Protein 9JFP (pdb70)

Secondary structure (DSSP, 8-state):
---EEEEE-SEEEEEEEEE--HHHHHHHHHHHHHHHHHHHHHHHHGGGT-TTTS-PPPTT------THHHHSHHHHHHHHHH-SGGGGS-THHHHSTTSIIIIIIHHIIIIIS-S--TTSS-SSSS---SSSS---EEEEEE-GGGEEE-SS-TTEEEE--TT--S-EEEE---TT--BSSSS-B-HHHHHHTT-S-SSEEEEEE--SSS--EEEEEEE----STTS-SS-BEEEEE--SS---B-EE--SSEEEEETTS-EEE---HHHHTHHHHHHHHHHHTTSSSSSSSSSHHHHHHHHHHHHHHHHHHHTTTTT-S--S-----------HHHHHHHHHHHHHHHHHHHHHHHHHHHHHHHHHHH-SSB--S-S-GGGS-SS-TTHHHHTTS-HHHHHHHHHHHHTTTT--B--HHHHHHHHHHHH-

Nearest PDB structures (foldseek):
  8bf8-assembly1_A  TM=7.291E-01  e=3.060E-10  Deinococcus radiodurans R1 = ATCC 13939 = DSM 20539
  8pm4-assembly1_A  TM=3.880E-01  e=1.795E-04  Gordonia otitidis NBRC 100426

Foldseek 3Di:
DQDWDKFWDFKFWQKWFWDDDPVQVVLLVLQLVLLQVLQQVLVVVQLVPDCLQWPDADPVRFIHGDCQSFLDVVVVVVVCVVPVSNVSHDSQQGNPCCHRCNNPVVCQCCPQVVPGGSPPDDDVSRDGADPVHGRFKTKHKDFLVQWAADPVDPFKIFHDDPPDPDRIIIGRPPQQKAWDPRRPHTSVRCVVVVQADRIWMKMWGQDPAGTIIIITMGHFDDCPPHDTNHIMIGIATFDPDADAWFWDQDAQFRIATQVGDTHGDPLVCVVCVVVLVVLLVVLCCFCAPVPVVNVVVLVVVVVVLVVLVVCCPPVVVPDDCRDDRDDDDSDDGDPVSVVSSNVSSVVVVVVVVVLLVVLLVVLSVNLRNHQEYQDDDLDVVVVCPVVPNVVVCVSVVCNSSSVSNVVSNPSVDRHYDNVVSVVSSVVVVVD

Radius of gyration: 26.55 Å; Cα contacts (8 Å, |Δi|>4): 660; chains: 1; bounding box: 68×76×54 Å

Sequence (431 aa):
SLNAKKIRLENYAMKMRLYPSPTQAEQMDKMFLALRLAYNMTFHEVFQQNPAVCGDPDEDGNVWPSYKKMANKTWRKALIDQNPAIAEAPAAAITTNNGLFLSNGQKAWKTGMHNLPANKADRKDFRFYSLSKPRRSFAVQIPPDCIIPSDTNQKVARIKLPKIDGAIKARGFNRKIWFGPDGKHTYEEALAAHELSNNLTVRVSKDTCGDYFICITFSQGKVKGDKPTWEFYQEVRVSPIPEPIGLDVGIKDIAILNTGTKYENKQFKRDRAATLKKMSRQLSRRWGPANSAFRDYNKNIRAENRALEKAQQDPGSSGVGPEAPVLKSVAQPSRRYLTIQKNRAKLERKIARRRDTYYHQVTAEVAGKSSLLAVETLRVKNMLQNHRLAFALSDAAMSDFISKLKYKARRIQVPLVINAAKNILAIAQNM

Structure (mmCIF, N/CA/C/O backbone):
data_9JFP
#
_entry.id   9JFP
#
_cell.length_a   1.00
_cell.length_b   1.00
_cell.length_c   1.00
_cell.angle_alpha   90.00
_cell.angle_beta   90.00
_cell.angle_gamma   90.00
#
_symmetry.space_group_name_H-M   'P 1'
#
loop_
_entity.id
_entity.type
_entity.pdbx_description
1 polymer 'DNA (37-MER)'
2 polymer 'DNA (37-MER)'
3 polymer 'RNA (195-MER)'
4 polymer LaTranC
#
loop_
_atom_site.group_PDB
_atom_site.id
_atom_site.type_symbol
_atom_site.label_atom_id
_atom_site.label_alt_id
_atom_site.label_comp_id
_atom_site.label_asym_id
_atom_site.label_entity_id
_atom_site.label_seq_id
_atom_site.pdbx_PDB_ins_code
_atom_site.Cartn_x
_atom_site.Cartn_y
_atom_site.Cartn_z
_atom_site.occupancy
_atom_site.B_iso_or_equiv
_atom_site.auth_seq_id
_atom_site.auth_comp_id
_atom_site.auth_asym_id
_atom_site.auth_atom_id
_atom_site.pdbx_PDB_model_num
ATOM 3490 N N . SER D 4 1 ? 153.629 94.771 123.850 1.00 75.22 6 SER A N 1
ATOM 3491 C CA . SER D 4 1 ? 152.933 95.110 122.615 1.00 75.26 6 SER A CA 1
ATOM 3492 C C . SER D 4 1 ? 151.905 96.211 122.850 1.00 75.21 6 SER A C 1
ATOM 3493 O O . SER D 4 1 ? 150.715 95.935 123.007 1.00 75.18 6 SER A O 1
ATOM 3496 N N . LEU D 4 2 ? 152.381 97.459 122.869 1.00 75.36 7 LEU A N 1
ATOM 3497 C CA . LEU D 4 2 ? 151.532 98.632 123.090 1.00 75.36 7 LEU A CA 1
ATOM 3498 C C . LEU D 4 2 ? 150.759 98.514 124.404 1.00 75.12 7 LEU A C 1
ATOM 3499 O O . LEU D 4 2 ? 149.580 98.864 124.489 1.00 75.12 7 LEU A O 1
ATOM 3504 N N . ASN D 4 3 ? 151.429 98.011 125.435 1.00 72.65 8 ASN A N 1
ATOM 3505 C CA . ASN D 4 3 ? 150.805 97.850 126.739 1.00 72.03 8 ASN A CA 1
ATOM 3506 C C . ASN D 4 3 ? 150.711 99.188 127.463 1.00 72.09 8 ASN A C 1
ATOM 3507 O O . ASN D 4 3 ? 151.578 100.056 127.328 1.00 72.14 8 ASN A O 1
ATOM 3512 N N . ALA D 4 4 ? 149.641 99.346 128.237 1.00 70.50 9 ALA A N 1
ATOM 3513 C CA . ALA D 4 4 ? 149.450 100.551 129.030 1.00 70.43 9 ALA A CA 1
ATOM 3514 C C . ALA D 4 4 ? 150.426 100.575 130.198 1.00 70.90 9 ALA A C 1
ATOM 3515 O O . ALA D 4 4 ? 150.697 99.545 130.821 1.00 70.44 9 ALA A O 1
ATOM 3517 N N . LYS D 4 5 ? 150.953 101.761 130.494 1.00 75.67 10 LYS A N 1
ATOM 3518 C CA . LYS D 4 5 ? 151.938 101.945 131.552 1.00 74.96 10 LYS A CA 1
ATOM 3519 C C . LYS D 4 5 ? 151.390 102.923 132.579 1.00 74.89 10 LYS A C 1
ATOM 3520 O O . LYS D 4 5 ? 151.031 104.054 132.233 1.00 76.65 10 LYS A O 1
ATOM 3526 N N . LYS D 4 6 ? 151.338 102.493 133.837 1.00 68.98 11 LYS A N 1
ATOM 3527 C CA . LYS D 4 6 ? 150.921 103.365 134.927 1.00 66.19 11 LYS A CA 1
ATOM 3528 C C . LYS D 4 6 ? 152.123 104.161 135.419 1.00 67.85 11 LYS A C 1
ATOM 3529 O O . LYS D 4 6 ? 153.152 103.582 135.783 1.00 71.73 11 LYS A O 1
ATOM 3535 N N . ILE D 4 7 ? 151.994 105.486 135.432 1.00 65.11 12 ILE A N 1
ATOM 3536 C CA . ILE D 4 7 ? 153.075 106.377 135.831 1.00 62.47 12 ILE A CA 1
ATOM 3537 C C . ILE D 4 7 ? 152.558 107.338 136.889 1.00 61.46 12 ILE A C 1
ATOM 3538 O O . ILE D 4 7 ? 151.357 107.609 136.976 1.00 64.00 12 ILE A O 1
ATOM 3543 N N . ARG D 4 8 ? 153.476 107.849 137.704 1.00 53.74 13 ARG A N 1
ATOM 3544 C CA . ARG D 4 8 ? 153.115 108.789 138.754 1.00 58.27 13 ARG A CA 1
ATOM 3545 C C . ARG D 4 8 ? 152.895 110.177 138.172 1.00 60.13 13 ARG A C 1
ATOM 3546 O O . ARG D 4 8 ? 153.578 110.588 137.229 1.00 65.05 13 ARG A O 1
ATOM 3554 N N . LEU D 4 9 ? 151.933 110.899 138.738 1.00 48.70 14 LEU A N 1
ATOM 3555 C CA . LEU D 4 9 ? 151.593 112.244 138.299 1.00 50.89 14 LEU A CA 1
ATOM 3556 C C . LEU D 4 9 ? 151.710 113.225 139.456 1.00 53.21 14 LEU A C 1
ATOM 3557 O O . LEU D 4 9 ? 151.405 112.889 140.605 1.00 52.77 14 LEU A O 1
ATOM 3562 N N . GLU D 4 10 ? 152.161 114.440 139.140 1.00 51.33 15 GLU A N 1
ATOM 3563 C CA . GLU D 4 10 ? 152.265 115.485 140.150 1.00 49.21 15 GLU A CA 1
ATOM 3564 C C . GLU D 4 10 ? 150.960 116.259 140.287 1.00 45.82 15 GLU A C 1
ATOM 3565 O O . GLU D 4 10 ? 150.589 116.659 141.395 1.00 51.43 15 GLU A O 1
ATOM 3571 N N . ASN D 4 11 ? 150.255 116.478 139.181 1.00 37.42 16 ASN A N 1
ATOM 3572 C CA . ASN D 4 11 ? 149.004 117.219 139.194 1.00 35.13 16 ASN A CA 1
ATOM 3573 C C . ASN D 4 11 ? 148.072 116.656 138.132 1.00 51.52 16 ASN A C 1
ATOM 3574 O O . ASN D 4 11 ? 148.510 116.063 137.143 1.00 57.88 16 ASN A O 1
ATOM 3579 N N . TYR D 4 12 ? 146.774 116.850 138.349 1.00 47.34 17 TYR A N 1
ATOM 3580 C CA . TYR D 4 12 ? 145.759 116.376 137.420 1.00 38.22 17 TYR A CA 1
ATOM 3581 C C . TYR D 4 12 ? 144.497 117.197 137.621 1.00 33.06 17 TYR A C 1
ATOM 3582 O O . TYR D 4 12 ? 144.288 117.785 138.684 1.00 54.63 17 TYR A O 1
ATOM 3591 N N . ALA D 4 13 ? 143.662 117.235 136.587 1.00 16.72 18 ALA A N 1
ATOM 3592 C CA . ALA D 4 13 ? 142.392 117.951 136.639 1.00 35.56 18 ALA A CA 1
ATOM 3593 C C . ALA D 4 13 ? 141.384 117.206 135.778 1.00 45.05 18 ALA A C 1
ATOM 3594 O O . ALA D 4 13 ? 141.397 117.337 134.550 1.00 50.60 18 ALA A O 1
ATOM 3596 N N . MET D 4 14 ? 140.515 116.426 136.417 1.00 46.61 19 MET A N 1
ATOM 3597 C CA . MET D 4 14 ? 139.451 115.738 135.699 1.00 45.35 19 MET A CA 1
ATOM 3598 C C . MET D 4 14 ? 138.460 116.753 135.149 1.00 47.88 19 MET A C 1
ATOM 3599 O O . MET D 4 14 ? 137.804 117.468 135.912 1.00 63.10 19 MET A O 1
ATOM 3604 N N . LYS D 4 15 ? 138.344 116.809 133.828 1.00 38.28 20 LYS A N 1
ATOM 3605 C CA . LYS D 4 15 ? 137.412 117.707 133.153 1.00 40.10 20 LYS A CA 1
ATOM 3606 C C . LYS D 4 15 ? 136.155 116.914 132.814 1.00 49.95 20 LYS A C 1
ATOM 3607 O O . LYS D 4 15 ? 136.123 116.172 131.830 1.00 63.97 20 LYS A O 1
ATOM 3613 N N . MET D 4 16 ? 135.121 117.071 133.631 1.00 30.93 21 MET A N 1
ATOM 3614 C CA . MET D 4 16 ? 133.831 116.444 133.393 1.00 34.05 21 MET A CA 1
ATOM 3615 C C . MET D 4 16 ? 132.806 117.502 133.018 1.00 38.52 21 MET A C 1
ATOM 3616 O O . MET D 4 16 ? 133.055 118.704 133.113 1.00 49.05 21 MET A O 1
ATOM 3621 N N . ARG D 4 17 ? 131.637 117.038 132.593 1.00 33.32 22 ARG A N 1
ATOM 3622 C CA . ARG D 4 17 ? 130.528 117.911 132.242 1.00 41.28 22 ARG A CA 1
ATOM 3623 C C . ARG D 4 17 ? 129.369 117.651 133.191 1.00 47.26 22 ARG A C 1
ATOM 3624 O O . ARG D 4 17 ? 128.897 116.516 133.304 1.00 50.72 22 ARG A O 1
ATOM 3632 N N . LEU D 4 18 ? 128.918 118.700 133.866 1.00 43.72 23 LEU A N 1
ATOM 3633 C CA . LEU D 4 18 ? 127.804 118.599 134.792 1.00 36.55 23 LEU A CA 1
ATOM 3634 C C . LEU D 4 18 ? 126.485 118.612 134.033 1.00 41.01 23 LEU A C 1
ATOM 3635 O O . LEU D 4 18 ? 126.371 119.200 132.955 1.00 51.86 23 LEU A O 1
ATOM 3640 N N . TYR D 4 19 ? 125.485 117.953 134.610 1.00 42.48 24 TYR A N 1
ATOM 3641 C CA . TYR D 4 19 ? 124.127 117.929 134.066 1.00 48.87 24 TYR A CA 1
ATOM 3642 C C . TYR D 4 19 ? 123.164 118.345 135.168 1.00 47.66 24 TYR A C 1
ATOM 3643 O O . TYR D 4 19 ? 122.431 117.518 135.724 1.00 56.33 24 TYR A O 1
ATOM 3652 N N . PRO D 4 20 ? 123.145 119.628 135.509 1.00 30.58 25 PRO A N 1
ATOM 3653 C CA . PRO D 4 20 ? 122.395 120.072 136.682 1.00 37.00 25 PRO A CA 1
ATOM 3654 C C . PRO D 4 20 ? 120.946 120.390 136.361 1.00 38.86 25 PRO A C 1
ATOM 3655 O O . PRO D 4 20 ? 120.579 120.690 135.224 1.00 44.41 25 PRO A O 1
ATOM 3659 N N . SER D 4 21 ? 120.121 120.321 137.400 1.00 50.68 26 SER A N 1
ATOM 3660 C CA . SER D 4 21 ? 118.751 120.783 137.295 1.00 55.30 26 SER A CA 1
ATOM 3661 C C . SER D 4 21 ? 118.745 122.291 137.046 1.00 59.65 26 SER A C 1
ATOM 3662 O O . SER D 4 21 ? 119.709 122.984 137.387 1.00 68.57 26 SER A O 1
ATOM 3665 N N . PRO D 4 22 ? 117.686 122.823 136.431 1.00 62.61 27 PRO A N 1
ATOM 3666 C CA . PRO D 4 22 ? 117.633 124.278 136.201 1.00 67.84 27 PRO A CA 1
ATOM 3667 C C . PRO D 4 22 ? 117.841 125.107 137.459 1.00 72.95 27 PRO A C 1
ATOM 3668 O O . PRO D 4 22 ? 118.476 126.167 137.397 1.00 71.60 27 PRO A O 1
ATOM 3672 N N . THR D 4 23 ? 117.326 124.650 138.603 1.00 68.48 28 THR A N 1
ATOM 3673 C CA . THR D 4 23 ? 117.576 125.355 139.856 1.00 67.99 28 THR A CA 1
ATOM 3674 C C . THR D 4 23 ? 119.059 125.351 140.203 1.00 69.66 28 THR A C 1
ATOM 3675 O O . THR D 4 23 ? 119.604 126.365 140.657 1.00 81.52 28 THR A O 1
ATOM 3679 N N . GLN D 4 24 ? 119.730 124.217 139.992 1.00 49.82 29 GLN A N 1
ATOM 3680 C CA . GLN D 4 24 ? 121.158 124.129 140.278 1.00 57.57 29 GLN A CA 1
ATOM 3681 C C . GLN D 4 24 ? 121.956 125.075 139.387 1.00 61.23 29 GLN A C 1
ATOM 3682 O O . GLN D 4 24 ? 122.862 125.779 139.854 1.00 71.76 29 GLN A O 1
ATOM 3688 N N . ALA D 4 25 ? 121.621 125.110 138.095 1.00 49.42 30 ALA A N 1
ATOM 3689 C CA . ALA D 4 25 ? 122.297 126.019 137.176 1.00 58.08 30 ALA A CA 1
ATOM 3690 C C . ALA D 4 25 ? 122.047 127.472 137.556 1.00 63.42 30 ALA A C 1
ATOM 3691 O O . ALA D 4 25 ? 122.955 128.308 137.477 1.00 66.80 30 ALA A O 1
ATOM 3693 N N . GLU D 4 26 ? 120.819 127.791 137.970 1.00 60.58 31 GLU A N 1
ATOM 3694 C CA . GLU D 4 26 ? 120.513 129.149 138.405 1.00 58.15 31 GLU A CA 1
ATOM 3695 C C . GLU D 4 26 ? 121.334 129.531 139.630 1.00 53.91 31 GLU A C 1
ATOM 3696 O O . GLU D 4 26 ? 121.849 130.653 139.721 1.00 63.65 31 GLU A O 1
ATOM 3702 N N . GLN D 4 27 ? 121.473 128.606 140.581 1.00 42.73 32 GLN A N 1
ATOM 3703 C CA . GLN D 4 27 ? 122.262 128.892 141.774 1.00 51.48 32 GLN A CA 1
ATOM 3704 C C . GLN D 4 27 ? 123.728 129.122 141.426 1.00 59.78 32 GLN A C 1
ATOM 3705 O O . GLN D 4 27 ? 124.361 130.046 141.953 1.00 73.13 32 GLN A O 1
ATOM 3711 N N . MET D 4 28 ? 124.289 128.297 140.537 1.00 52.58 33 MET A N 1
ATOM 3712 C CA . MET D 4 28 ? 125.681 128.513 140.146 1.00 51.54 33 MET A CA 1
ATOM 3713 C C . MET D 4 28 ? 125.860 129.815 139.371 1.00 60.99 33 MET A C 1
ATOM 3714 O O . MET D 4 28 ? 126.898 130.476 139.508 1.00 63.66 33 MET A O 1
ATOM 3719 N N . ASP D 4 29 ? 124.870 130.206 138.566 1.00 64.42 34 ASP A N 1
ATOM 3720 C CA . ASP D 4 29 ? 124.935 131.503 137.897 1.00 62.77 34 ASP A CA 1
ATOM 3721 C C . ASP D 4 29 ? 124.938 132.641 138.910 1.00 63.42 34 ASP A C 1
ATOM 3722 O O . ASP D 4 29 ? 125.688 133.618 138.765 1.00 67.79 34 ASP A O 1
ATOM 3727 N N . LYS D 4 30 ? 124.100 132.533 139.942 1.00 47.06 35 LYS A N 1
ATOM 3728 C CA . LYS D 4 30 ? 124.103 133.538 140.997 1.00 38.63 35 LYS A CA 1
ATOM 3729 C C . LYS D 4 30 ? 125.454 133.588 141.697 1.00 44.30 35 LYS A C 1
ATOM 3730 O O . LYS D 4 30 ? 125.939 134.667 142.055 1.00 65.30 35 LYS A O 1
ATOM 3736 N N . MET D 4 31 ? 126.074 132.425 141.901 1.00 38.39 36 MET A N 1
ATOM 3737 C CA . MET D 4 31 ? 127.393 132.382 142.528 1.00 52.55 36 MET A CA 1
ATOM 3738 C C . MET D 4 31 ? 128.443 133.069 141.662 1.00 48.09 36 MET A C 1
ATOM 3739 O O . MET D 4 31 ? 129.299 133.808 142.169 1.00 56.89 36 MET A O 1
ATOM 3744 N N . PHE D 4 32 ? 128.384 132.843 140.348 1.00 44.09 37 PHE A N 1
ATOM 3745 C CA . PHE D 4 32 ? 129.284 133.532 139.428 1.00 47.39 37 PHE A CA 1
ATOM 3746 C C . PHE D 4 32 ? 129.097 135.045 139.503 1.00 54.58 37 PHE A C 1
ATOM 3747 O O . PHE D 4 32 ? 130.076 135.804 139.539 1.00 59.93 37 PHE A O 1
ATOM 3755 N N . LEU D 4 33 ? 127.842 135.500 139.519 1.00 48.72 38 LEU A N 1
ATOM 3756 C CA . LEU D 4 33 ? 127.574 136.933 139.610 1.00 39.80 38 LEU A CA 1
ATOM 3757 C C . LEU D 4 33 ? 128.094 137.510 140.921 1.00 41.67 38 LEU A C 1
ATOM 3758 O O . LEU D 4 33 ? 128.642 138.619 140.950 1.00 47.64 38 LEU A O 1
ATOM 3763 N N . ALA D 4 34 ? 127.927 136.774 142.020 1.00 42.30 39 ALA A N 1
ATOM 3764 C CA . ALA D 4 34 ? 128.454 137.235 143.299 1.00 48.85 39 ALA A CA 1
ATOM 3765 C C . ALA D 4 34 ? 129.971 137.365 143.252 1.00 48.04 39 ALA A C 1
ATOM 3766 O O . ALA D 4 34 ? 130.535 138.344 143.759 1.00 58.60 39 ALA A O 1
ATOM 3768 N N . LEU D 4 35 ? 130.648 136.389 142.642 1.00 34.64 40 LEU A N 1
ATOM 3769 C CA . LEU D 4 35 ? 132.102 136.466 142.532 1.00 37.01 40 LEU A CA 1
ATOM 3770 C C . LEU D 4 35 ? 132.537 137.673 141.709 1.00 44.99 40 LEU A C 1
ATOM 3771 O O . LEU D 4 35 ? 133.479 138.386 142.086 1.00 53.52 40 LEU A O 1
ATOM 3776 N N . ARG D 4 36 ? 131.868 137.921 140.580 1.00 49.23 41 ARG A N 1
ATOM 3777 C CA . ARG D 4 36 ? 132.264 139.060 139.756 1.00 52.55 41 ARG A CA 1
ATOM 3778 C C . ARG D 4 36 ? 132.003 140.378 140.479 1.00 54.75 41 ARG A C 1
ATOM 3779 O O . ARG D 4 36 ? 132.804 141.317 140.372 1.00 58.05 41 ARG A O 1
ATOM 3787 N N . LEU D 4 37 ? 130.900 140.467 141.230 1.00 47.15 42 LEU A N 1
ATOM 3788 C CA . LEU D 4 37 ? 130.632 141.681 141.995 1.00 28.90 42 LEU A CA 1
ATOM 3789 C C . LEU D 4 37 ? 131.694 141.903 143.062 1.00 24.22 42 LEU A C 1
ATOM 3790 O O . LEU D 4 37 ? 132.161 143.032 143.256 1.00 39.71 42 LEU A O 1
ATOM 3795 N N . ALA D 4 38 ? 132.092 140.837 143.760 1.00 36.16 43 ALA A N 1
ATOM 3796 C CA . ALA D 4 38 ? 133.150 140.960 144.757 1.00 44.55 43 ALA A CA 1
ATOM 3797 C C . ALA D 4 38 ? 134.439 141.465 144.124 1.00 44.45 43 ALA A C 1
ATOM 3798 O O . ALA D 4 38 ? 135.071 142.403 144.628 1.00 52.93 43 ALA A O 1
ATOM 3800 N N . TYR D 4 39 ? 134.835 140.855 143.004 1.00 40.77 44 TYR A N 1
ATOM 3801 C CA . TYR D 4 39 ? 136.064 141.257 142.327 1.00 36.42 44 TYR A CA 1
ATOM 3802 C C . TYR D 4 39 ? 136.011 142.723 141.917 1.00 47.53 44 TYR A C 1
ATOM 3803 O O . TYR D 4 39 ? 136.946 143.491 142.183 1.00 48.52 44 TYR A O 1
ATOM 3812 N N . ASN D 4 40 ? 134.914 143.131 141.272 1.00 60.83 45 ASN A N 1
ATOM 3813 C CA . ASN D 4 40 ? 134.814 144.498 140.772 1.00 51.99 45 ASN A CA 1
ATOM 3814 C C . ASN D 4 40 ? 134.812 145.512 141.908 1.00 58.58 45 ASN A C 1
ATOM 3815 O O . ASN D 4 40 ? 135.490 146.542 141.823 1.00 67.29 45 ASN A O 1
ATOM 3820 N N . MET D 4 41 ? 134.066 145.245 142.981 1.00 39.85 46 MET A N 1
ATOM 3821 C CA . MET D 4 41 ? 134.011 146.198 144.084 1.00 23.73 46 MET A CA 1
ATOM 3822 C C . MET D 4 41 ? 135.363 146.310 144.778 1.00 29.82 46 MET A C 1
ATOM 3823 O O . MET D 4 41 ? 135.829 147.417 145.080 1.00 50.99 46 MET A O 1
ATOM 3828 N N . THR D 4 42 ? 136.022 145.174 145.020 1.00 31.01 47 THR A N 1
ATOM 3829 C CA . THR D 4 42 ? 137.323 145.214 145.677 1.00 37.97 47 THR A CA 1
ATOM 3830 C C . THR D 4 42 ? 138.349 145.953 144.829 1.00 47.30 47 THR A C 1
ATOM 3831 O O . THR D 4 42 ? 139.113 146.781 145.344 1.00 51.79 47 THR A O 1
ATOM 3835 N N . PHE D 4 43 ? 138.371 145.694 143.524 1.00 55.50 48 PHE A N 1
ATOM 3836 C CA . PHE D 4 43 ? 139.374 146.321 142.676 1.00 56.13 48 PHE A CA 1
ATOM 3837 C C . PHE D 4 43 ? 138.952 147.688 142.156 1.00 55.71 48 PHE A C 1
ATOM 3838 O O . PHE D 4 43 ? 139.705 148.305 141.396 1.00 55.09 48 PHE A O 1
ATOM 3846 N N . HIS D 4 44 ? 137.769 148.168 142.530 1.00 46.03 49 HIS A N 1
ATOM 3847 C CA . HIS D 4 44 ? 137.510 149.597 142.456 1.00 32.18 49 HIS A CA 1
ATOM 3848 C C . HIS D 4 44 ? 137.900 150.309 143.739 1.00 37.37 49 HIS A C 1
ATOM 3849 O O . HIS D 4 44 ? 138.324 151.468 143.692 1.00 47.65 49 HIS A O 1
ATOM 3856 N N . GLU D 4 45 ? 137.766 149.641 144.887 1.00 52.55 50 GLU A N 1
ATOM 3857 C CA . GLU D 4 45 ? 138.202 150.245 146.141 1.00 49.22 50 GLU A CA 1
ATOM 3858 C C . GLU D 4 45 ? 139.718 150.247 146.288 1.00 53.07 50 GLU A C 1
ATOM 3859 O O . GLU D 4 45 ? 140.247 151.018 147.097 1.00 54.07 50 GLU A O 1
ATOM 3865 N N . VAL D 4 46 ? 140.426 149.400 145.535 1.00 60.25 51 VAL A N 1
ATOM 3866 C CA . VAL D 4 46 ? 141.886 149.364 145.635 1.00 56.53 51 VAL A CA 1
ATOM 3867 C C . VAL D 4 46 ? 142.509 150.680 145.182 1.00 55.40 51 VAL A C 1
ATOM 3868 O O . VAL D 4 46 ? 143.548 151.095 145.708 1.00 60.73 51 VAL A O 1
ATOM 3872 N N . PHE D 4 47 ? 141.896 151.359 144.211 1.00 63.38 52 PHE A N 1
ATOM 3873 C CA . PHE D 4 47 ? 142.473 152.580 143.663 1.00 67.52 52 PHE A CA 1
ATOM 3874 C C . PHE D 4 47 ? 142.209 153.808 144.523 1.00 71.55 52 PHE A C 1
ATOM 3875 O O . PHE D 4 47 ? 142.733 154.884 144.211 1.00 73.81 52 PHE A O 1
ATOM 3883 N N . GLN D 4 48 ? 141.421 153.681 145.585 1.00 51.07 53 GLN A N 1
ATOM 3884 C CA . GLN D 4 48 ? 141.094 154.802 146.454 1.00 42.19 53 GLN A CA 1
ATOM 3885 C C . GLN D 4 48 ? 142.022 154.917 147.655 1.00 49.41 53 GLN A C 1
ATOM 3886 O O . GLN D 4 48 ? 141.779 155.762 148.523 1.00 56.69 53 GLN A O 1
ATOM 3892 N N . GLN D 4 49 ? 143.067 154.090 147.726 1.00 60.20 54 GLN A N 1
ATOM 3893 C CA . GLN D 4 49 ? 143.991 154.068 148.863 1.00 69.27 54 GLN A CA 1
ATOM 3894 C C . GLN D 4 49 ? 143.249 153.808 150.174 1.00 70.53 54 GLN A C 1
ATOM 3895 O O . GLN D 4 49 ? 143.495 154.453 151.195 1.00 68.84 54 GLN A O 1
ATOM 3901 N N . ASN D 4 50 ? 142.328 152.847 150.137 1.00 66.23 55 ASN A N 1
ATOM 3902 C CA . ASN D 4 50 ? 141.561 152.477 151.319 1.00 61.60 55 ASN A CA 1
ATOM 3903 C C . ASN D 4 50 ? 142.391 151.551 152.198 1.00 62.76 55 ASN A C 1
ATOM 3904 O O . ASN D 4 50 ? 142.827 150.495 151.722 1.00 65.66 55 ASN A O 1
ATOM 3909 N N . PRO D 4 51 ? 142.639 151.901 153.463 1.00 58.10 56 PRO A N 1
ATOM 3910 C CA . PRO D 4 51 ? 143.425 151.004 154.329 1.00 59.75 56 PRO A CA 1
ATOM 3911 C C . PRO D 4 51 ? 142.804 149.630 154.507 1.00 60.55 56 PRO A C 1
ATOM 3912 O O . PRO D 4 51 ? 143.529 148.662 154.765 1.00 59.91 56 PRO A O 1
ATOM 3916 N N . ALA D 4 52 ? 141.482 149.512 154.387 1.00 60.86 57 ALA A N 1
ATOM 3917 C CA . ALA D 4 52 ? 140.828 148.219 154.546 1.00 58.40 57 ALA A CA 1
ATOM 3918 C C . ALA D 4 52 ? 141.063 147.287 153.366 1.00 57.52 57 ALA A C 1
ATOM 3919 O O . ALA D 4 52 ? 140.731 146.101 153.464 1.00 64.87 57 ALA A O 1
ATOM 3921 N N . VAL D 4 53 ? 141.613 147.785 152.261 1.00 58.34 58 VAL A N 1
ATOM 3922 C CA . VAL D 4 53 ? 141.847 146.972 151.074 1.00 58.15 58 VAL A CA 1
ATOM 3923 C C . VAL D 4 53 ? 143.321 147.062 150.699 1.00 62.55 58 VAL A C 1
ATOM 3924 O O . VAL D 4 53 ? 143.890 146.126 150.124 1.00 62.54 58 VAL A O 1
ATOM 3928 N N . CYS D 4 54 ? 143.961 148.168 151.067 1.00 65.26 59 CYS A N 1
ATOM 3929 C CA . CYS D 4 54 ? 145.355 148.421 150.741 1.00 59.48 59 CYS A CA 1
ATOM 3930 C C . CYS D 4 54 ? 146.219 148.299 151.988 1.00 57.35 59 CYS A C 1
ATOM 3931 O O . CYS D 4 54 ? 145.789 148.624 153.098 1.00 65.71 59 CYS A O 1
ATOM 3934 N N . GLY D 4 55 ? 147.449 147.831 151.794 1.00 50.70 60 GLY A N 1
ATOM 3935 C CA . GLY D 4 55 ? 148.337 147.543 152.903 1.00 57.61 60 GLY A CA 1
ATOM 3936 C C . GLY D 4 55 ? 148.910 148.759 153.600 1.00 57.72 60 GLY A C 1
ATOM 3937 O O . GLY D 4 55 ? 148.350 149.856 153.520 1.00 59.31 60 GLY A O 1
ATOM 3938 N N . ASP D 4 56 ? 150.033 148.569 154.295 1.00 68.28 61 ASP A N 1
ATOM 3939 C CA . ASP D 4 56 ? 150.772 149.545 155.087 1.00 69.97 61 ASP A CA 1
ATOM 3940 C C . ASP D 4 56 ? 151.713 150.355 154.201 1.00 68.36 61 ASP A C 1
ATOM 3941 O O . ASP D 4 56 ? 152.494 149.781 153.436 1.00 70.23 61 ASP A O 1
ATOM 3946 N N . PRO D 4 57 ? 151.645 151.681 154.283 1.00 62.24 62 PRO A N 1
ATOM 3947 C CA . PRO D 4 57 ? 152.477 152.516 153.413 1.00 61.59 62 PRO A CA 1
ATOM 3948 C C . PRO D 4 57 ? 153.956 152.379 153.730 1.00 63.00 62 PRO A C 1
ATOM 3949 O O . PRO D 4 57 ? 154.359 152.175 154.877 1.00 63.92 62 PRO A O 1
ATOM 3953 N N . ASP D 4 58 ? 154.767 152.496 152.683 1.00 82.73 63 ASP A N 1
ATOM 3954 C CA . ASP D 4 58 ? 156.214 152.507 152.810 1.00 85.94 63 ASP A CA 1
ATOM 3955 C C . ASP D 4 58 ? 156.667 153.912 153.211 1.00 90.78 63 ASP A C 1
ATOM 3956 O O . ASP D 4 58 ? 155.876 154.860 153.240 1.00 91.29 63 ASP A O 1
ATOM 3961 N N . GLU D 4 59 ? 157.955 154.059 153.535 1.00 95.13 64 GLU A N 1
ATOM 3962 C CA . GLU D 4 59 ? 158.465 155.360 153.957 1.00 92.70 64 GLU A CA 1
ATOM 3963 C C . GLU D 4 59 ? 158.374 156.414 152.861 1.00 90.52 64 GLU A C 1
ATOM 3964 O O . GLU D 4 59 ? 158.453 157.608 153.169 1.00 92.03 64 GLU A O 1
ATOM 3970 N N . ASP D 4 60 ? 158.212 156.010 151.603 1.00 78.73 65 ASP A N 1
ATOM 3971 C CA . ASP D 4 60 ? 158.030 156.957 150.512 1.00 80.21 65 ASP A CA 1
ATOM 3972 C C . ASP D 4 60 ? 156.561 157.272 150.265 1.00 78.69 65 ASP A C 1
ATOM 3973 O O . ASP D 4 60 ? 156.247 158.277 149.618 1.00 82.10 65 ASP A O 1
ATOM 3978 N N . GLY D 4 61 ? 155.655 156.448 150.782 1.00 69.45 66 GLY A N 1
ATOM 3979 C CA . GLY D 4 61 ? 154.243 156.576 150.498 1.00 70.58 66 GLY A CA 1
ATOM 3980 C C . GLY D 4 61 ? 153.697 155.565 149.514 1.00 72.99 66 GLY A C 1
ATOM 3981 O O . GLY D 4 61 ? 152.543 155.702 149.090 1.00 73.48 66 GLY A O 1
ATOM 3982 N N . ASN D 4 62 ? 154.483 154.560 149.135 1.00 76.30 67 ASN A N 1
ATOM 3983 C CA . ASN D 4 62 ? 154.046 153.555 148.176 1.00 73.54 67 ASN A CA 1
ATOM 3984 C C . ASN D 4 62 ? 153.218 152.495 148.893 1.00 77.93 67 ASN A C 1
ATOM 3985 O O . ASN D 4 62 ? 153.684 151.887 149.862 1.00 81.89 67 ASN A O 1
ATOM 3990 N N . VAL D 4 63 ? 151.996 152.272 148.417 1.00 74.32 68 VAL A N 1
ATOM 3991 C CA . VAL D 4 63 ? 151.047 151.369 149.059 1.00 71.20 68 VAL A CA 1
ATOM 3992 C C . VAL D 4 63 ? 150.633 150.307 148.050 1.00 71.02 68 VAL A C 1
ATOM 3993 O O . VAL D 4 63 ? 150.168 150.636 146.951 1.00 74.37 68 VAL A O 1
ATOM 3997 N N . TRP D 4 64 ? 150.793 149.038 148.425 1.00 69.79 69 TRP A N 1
ATOM 3998 C CA . TRP D 4 64 ? 150.318 147.923 147.625 1.00 61.97 69 TRP A CA 1
ATOM 3999 C C . TRP D 4 64 ? 149.067 147.320 148.252 1.00 67.86 69 TRP A C 1
ATOM 4000 O O . TRP D 4 64 ? 148.905 147.348 149.476 1.00 74.97 69 TRP A O 1
ATOM 4011 N N . PRO D 4 65 ? 148.165 146.769 147.447 1.00 68.99 70 PRO A N 1
ATOM 4012 C CA . PRO D 4 65 ? 146.998 146.087 148.019 1.00 70.35 70 PRO A CA 1
ATOM 4013 C C . PRO D 4 65 ? 147.368 144.764 148.668 1.00 69.38 70 PRO A C 1
ATOM 4014 O O . PRO D 4 65 ? 147.683 143.791 147.977 1.00 68.11 70 PRO A O 1
ATOM 4018 N N . SER D 4 66 ? 147.334 144.718 149.997 1.00 67.78 71 SER A N 1
ATOM 4019 C CA . SER D 4 66 ? 147.585 143.479 150.720 1.00 71.95 71 SER A CA 1
ATOM 4020 C C . SER D 4 66 ? 146.318 142.635 150.707 1.00 73.49 71 SER A C 1
ATOM 4021 O O . SER D 4 66 ? 145.273 143.064 151.209 1.00 75.75 71 SER A O 1
ATOM 4024 N N . TYR D 4 67 ? 146.411 141.436 150.133 1.00 72.97 72 TYR A N 1
ATOM 4025 C CA . TYR D 4 67 ? 145.240 140.591 149.950 1.00 71.69 72 TYR A CA 1
ATOM 4026 C C . TYR D 4 67 ? 144.745 139.975 151.249 1.00 69.53 72 TYR A C 1
ATOM 4027 O O . TYR D 4 67 ? 143.620 139.465 151.280 1.00 70.72 72 TYR A O 1
ATOM 4036 N N . LYS D 4 68 ? 145.550 140.005 152.314 1.00 53.54 73 LYS A N 1
ATOM 4037 C CA . LYS D 4 68 ? 145.091 139.493 153.598 1.00 49.22 73 LYS A CA 1
ATOM 4038 C C . LYS D 4 68 ? 143.895 140.277 154.114 1.00 53.99 73 LYS A C 1
ATOM 4039 O O . LYS D 4 68 ? 143.061 139.726 154.842 1.00 62.16 73 LYS A O 1
ATOM 4045 N N . LYS D 4 69 ? 143.791 141.552 153.752 1.00 63.34 74 LYS A N 1
ATOM 4046 C CA . LYS D 4 69 ? 142.616 142.346 154.077 1.00 69.15 74 LYS A CA 1
ATOM 4047 C C . LYS D 4 69 ? 141.441 142.050 153.159 1.00 64.98 74 LYS A C 1
ATOM 4048 O O . LYS D 4 69 ? 140.339 142.549 153.408 1.00 68.65 74 LYS A O 1
ATOM 4054 N N . MET D 4 70 ? 141.649 141.260 152.109 1.00 54.25 75 MET A N 1
ATOM 4055 C CA . MET D 4 70 ? 140.571 140.837 151.226 1.00 62.54 75 MET A CA 1
ATOM 4056 C C . MET D 4 70 ? 140.052 139.446 151.554 1.00 67.61 75 MET A C 1
ATOM 4057 O O . MET D 4 70 ? 138.895 139.141 151.252 1.00 65.87 75 MET A O 1
ATOM 4062 N N . ALA D 4 71 ? 140.882 138.600 152.163 1.00 68.86 76 ALA A N 1
ATOM 4063 C CA . ALA D 4 71 ? 140.476 137.267 152.580 1.00 63.35 76 ALA A CA 1
ATOM 4064 C C . ALA D 4 71 ? 139.955 137.220 154.010 1.00 67.91 76 ALA A C 1
ATOM 4065 O O . ALA D 4 71 ? 139.441 136.178 154.430 1.00 70.45 76 ALA A O 1
ATOM 4067 N N . ASN D 4 72 ? 140.073 138.311 154.762 1.00 59.84 77 ASN A N 1
ATOM 4068 C CA . ASN D 4 72 ? 139.560 138.341 156.122 1.00 55.41 77 ASN A CA 1
ATOM 4069 C C . ASN D 4 72 ? 138.041 138.444 156.119 1.00 56.44 77 ASN A C 1
ATOM 4070 O O . ASN D 4 72 ? 137.431 138.980 155.190 1.00 63.64 77 ASN A O 1
ATOM 4075 N N . LYS D 4 73 ? 137.428 137.922 157.182 1.00 48.15 78 LYS A N 1
ATOM 4076 C CA . LYS D 4 73 ? 135.974 137.902 157.269 1.00 48.06 78 LYS A CA 1
ATOM 4077 C C . LYS D 4 73 ? 135.376 139.296 157.399 1.00 61.41 78 LYS A C 1
ATOM 4078 O O . LYS D 4 73 ? 134.203 139.481 157.063 1.00 68.35 78 LYS A O 1
ATOM 4084 N N . THR D 4 74 ? 136.145 140.274 157.885 1.00 55.58 79 THR A N 1
ATOM 40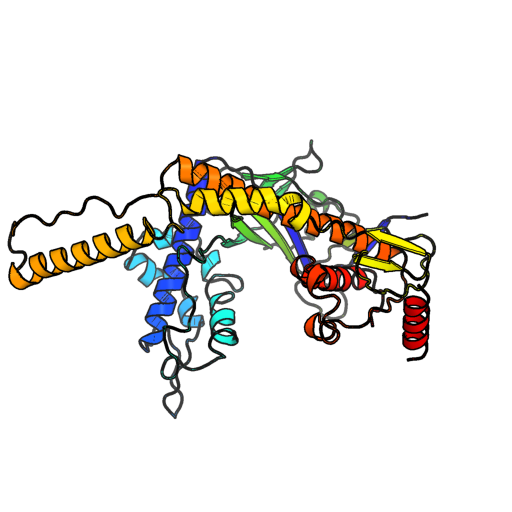85 C CA . THR D 4 74 ? 135.602 141.619 158.050 1.00 46.74 79 THR A CA 1
ATOM 4086 C C . THR D 4 74 ? 135.281 142.263 156.705 1.00 43.93 79 THR A C 1
ATOM 4087 O O . THR D 4 74 ? 134.239 142.915 156.558 1.00 44.64 79 THR A O 1
ATOM 4091 N N . TRP D 4 75 ? 136.150 142.081 155.707 1.00 46.17 80 TRP A N 1
ATOM 4092 C CA . TRP D 4 75 ? 135.871 142.645 154.392 1.00 50.96 80 TRP A CA 1
ATOM 4093 C C . TRP D 4 75 ? 134.648 141.994 153.765 1.00 49.64 80 TRP A C 1
ATOM 4094 O O . TRP D 4 75 ? 133.818 142.679 153.159 1.00 58.50 80 TRP A O 1
ATOM 4105 N N . ARG D 4 76 ? 134.519 140.673 153.899 1.00 44.72 81 ARG A N 1
ATOM 4106 C CA . ARG D 4 76 ? 133.342 140.002 153.360 1.00 52.61 81 ARG A CA 1
ATOM 4107 C C . ARG D 4 76 ? 132.074 140.431 154.083 1.00 56.63 81 ARG A C 1
ATOM 4108 O O . ARG D 4 76 ? 131.021 140.567 153.452 1.00 60.77 81 ARG A O 1
ATOM 4116 N N . LYS D 4 77 ? 132.150 140.643 155.399 1.00 53.01 82 LYS A N 1
ATOM 4117 C CA . LYS D 4 77 ? 130.986 141.123 156.135 1.00 50.91 82 LYS A CA 1
ATOM 4118 C C . LYS D 4 77 ? 130.578 142.514 155.668 1.00 55.35 82 LYS A C 1
ATOM 4119 O O . LYS D 4 77 ? 129.391 142.781 155.449 1.00 61.25 82 LYS A O 1
ATOM 4125 N N . ALA D 4 78 ? 131.551 143.410 155.492 1.00 52.28 83 ALA A N 1
ATOM 4126 C CA . ALA D 4 78 ? 131.236 144.735 154.970 1.00 52.35 83 ALA A CA 1
ATOM 4127 C C . ALA D 4 78 ? 130.637 144.644 153.572 1.00 48.92 83 ALA A C 1
ATOM 4128 O O . ALA D 4 78 ? 129.666 145.341 153.254 1.00 47.66 83 ALA A O 1
ATOM 4130 N N . LEU D 4 79 ? 131.197 143.775 152.729 1.00 45.86 84 LEU A N 1
ATOM 4131 C CA . LEU D 4 79 ? 130.700 143.625 151.367 1.00 46.73 84 LEU A CA 1
ATOM 4132 C C . LEU D 4 79 ? 129.252 143.154 151.363 1.00 49.64 84 LEU A C 1
ATOM 4133 O O . LEU D 4 79 ? 128.397 143.748 150.696 1.00 49.17 84 LEU A O 1
ATOM 4138 N N . ILE D 4 80 ? 128.953 142.092 152.116 1.00 52.58 85 ILE A N 1
ATOM 4139 C CA . ILE D 4 80 ? 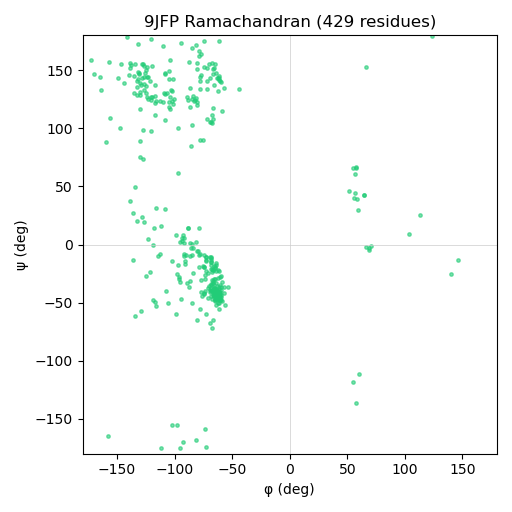127.583 141.597 152.170 1.00 52.96 85 ILE A CA 1
ATOM 4140 C C . ILE D 4 80 ? 126.659 142.597 152.847 1.00 59.49 85 ILE A C 1
ATOM 4141 O O . ILE D 4 80 ? 125.442 142.550 152.636 1.00 62.90 85 ILE A O 1
ATOM 4146 N N . ASP D 4 81 ? 127.201 143.503 153.664 1.00 59.03 86 ASP A N 1
ATOM 4147 C CA . ASP D 4 81 ? 126.390 144.611 154.157 1.00 61.96 86 ASP A CA 1
ATOM 4148 C C . ASP D 4 81 ? 126.050 145.583 153.033 1.00 62.30 86 ASP A C 1
ATOM 4149 O O . ASP D 4 81 ? 124.928 146.099 152.972 1.00 62.90 86 ASP A O 1
ATOM 4154 N N . GLN D 4 82 ? 127.004 145.846 152.136 1.00 55.36 87 GLN A N 1
ATOM 4155 C CA . GLN D 4 82 ? 126.750 146.794 151.053 1.00 55.90 87 GLN A CA 1
ATOM 4156 C C . GLN D 4 82 ? 125.729 146.253 150.057 1.00 59.34 87 GLN A C 1
ATOM 4157 O O . GLN D 4 82 ? 124.827 146.983 149.632 1.00 58.72 87 GLN A O 1
ATOM 4163 N N . ASN D 4 83 ? 125.854 144.984 149.666 1.00 59.97 88 ASN A N 1
ATOM 4164 C CA . ASN D 4 83 ? 124.874 144.351 148.792 1.00 58.55 88 ASN A CA 1
ATOM 4165 C C . ASN D 4 83 ? 124.615 142.927 149.264 1.00 55.29 88 ASN A C 1
ATOM 4166 O O . ASN D 4 83 ? 125.532 142.264 149.769 1.00 57.98 88 ASN A O 1
ATOM 4171 N N . PRO D 4 84 ? 123.383 142.430 149.118 1.00 41.44 89 PRO A N 1
ATOM 4172 C CA . PRO D 4 84 ? 123.088 141.064 149.572 1.00 51.89 89 PRO A CA 1
ATOM 4173 C C . PRO D 4 84 ? 123.438 139.984 148.564 1.00 57.35 89 PRO A C 1
ATOM 4174 O O . PRO D 4 84 ? 123.664 138.837 148.972 1.00 61.07 89 PRO A O 1
ATOM 4178 N N . ALA D 4 85 ? 123.488 140.304 147.269 1.00 46.57 90 ALA A N 1
ATOM 4179 C CA . ALA D 4 85 ? 123.710 139.289 146.246 1.00 45.26 90 ALA A CA 1
ATOM 4180 C C . ALA D 4 85 ? 125.108 138.690 146.291 1.00 39.39 90 ALA A C 1
ATOM 4181 O O . ALA D 4 85 ? 125.321 137.621 145.710 1.00 45.86 90 ALA A O 1
ATOM 4183 N N . ILE D 4 86 ? 126.059 139.340 146.958 1.00 36.26 91 ILE A N 1
ATOM 4184 C CA . ILE D 4 86 ? 127.396 138.770 147.070 1.00 39.76 91 ILE A CA 1
ATOM 4185 C C . ILE D 4 86 ? 127.408 137.602 148.051 1.00 48.82 91 ILE A C 1
ATOM 4186 O O . ILE D 4 86 ? 128.238 136.693 147.931 1.00 56.37 91 ILE A O 1
ATOM 4191 N N . ALA D 4 87 ? 126.485 137.588 149.015 1.00 47.38 92 ALA A N 1
ATOM 4192 C CA . ALA D 4 87 ? 126.419 136.508 149.991 1.00 41.08 92 ALA A CA 1
ATOM 4193 C C . ALA D 4 87 ? 125.979 135.187 149.381 1.00 42.52 92 ALA A C 1
ATOM 4194 O O . ALA D 4 87 ? 126.070 134.155 150.054 1.00 48.87 92 ALA A O 1
ATOM 4196 N N . GLU D 4 88 ? 125.508 135.191 148.137 1.00 48.42 93 GLU A N 1
ATOM 4197 C CA . GLU D 4 88 ? 125.057 133.987 147.453 1.00 43.44 93 GLU A CA 1
ATOM 4198 C C . GLU D 4 88 ? 126.203 133.141 146.919 1.00 41.58 93 GLU A C 1
ATOM 4199 O O . GLU D 4 88 ? 125.960 132.249 146.102 1.00 50.10 93 GLU A O 1
ATOM 4205 N N . ALA D 4 89 ? 127.435 133.394 147.354 1.00 32.54 94 ALA A N 1
ATOM 4206 C CA . ALA D 4 89 ? 128.586 132.613 146.944 1.00 33.34 94 ALA A CA 1
ATOM 4207 C C . ALA D 4 89 ? 129.331 132.120 148.176 1.00 34.10 94 ALA A C 1
ATOM 4208 O O . ALA D 4 89 ? 129.400 132.831 149.185 1.00 50.27 94 ALA A O 1
ATOM 4210 N N . PRO D 4 90 ? 129.888 130.912 148.128 1.00 32.33 95 PRO A N 1
ATOM 4211 C CA . PRO D 4 90 ? 130.619 130.394 149.288 1.00 36.20 95 PRO A CA 1
ATOM 4212 C C . PRO D 4 90 ? 131.828 131.256 149.608 1.00 43.70 95 PRO A C 1
ATOM 4213 O O . PRO D 4 90 ? 132.502 131.779 148.718 1.00 52.24 95 PRO A O 1
ATOM 4217 N N . ALA D 4 91 ? 132.098 131.404 150.906 1.00 38.52 96 ALA A N 1
ATOM 4218 C CA . ALA D 4 91 ? 133.271 132.154 151.328 1.00 46.78 96 ALA A CA 1
ATOM 4219 C C . ALA D 4 91 ? 134.563 131.442 150.962 1.00 47.32 96 ALA A C 1
ATOM 4220 O O . ALA D 4 91 ? 135.615 132.088 150.897 1.00 56.40 96 ALA A O 1
ATOM 4222 N N . ALA D 4 92 ? 134.510 130.130 150.727 1.00 37.70 97 ALA A N 1
ATOM 4223 C CA . ALA D 4 92 ? 135.692 129.422 150.256 1.00 40.90 97 ALA A CA 1
ATOM 4224 C C . ALA D 4 92 ? 136.083 129.868 148.856 1.00 33.76 97 ALA A C 1
ATOM 4225 O O . ALA D 4 92 ? 137.270 129.867 148.515 1.00 34.92 97 ALA A O 1
ATOM 4227 N N . ALA D 4 93 ? 135.106 130.258 148.038 1.00 44.53 98 ALA A N 1
ATOM 4228 C CA . ALA D 4 93 ? 135.389 130.753 146.698 1.00 47.63 98 ALA A CA 1
ATOM 4229 C C . ALA D 4 93 ? 136.090 132.103 146.706 1.00 55.55 98 ALA A C 1
ATOM 4230 O O . ALA D 4 93 ? 136.563 132.541 145.652 1.00 60.19 98 ALA A O 1
ATOM 4232 N N . ILE D 4 94 ? 136.165 132.768 147.859 1.00 50.09 99 ILE A N 1
ATOM 4233 C CA . ILE D 4 94 ? 136.752 134.096 147.978 1.00 36.70 99 ILE A CA 1
ATOM 4234 C C . ILE D 4 94 ? 137.983 134.085 148.876 1.00 39.67 99 ILE A C 1
ATOM 4235 O O . ILE D 4 94 ? 139.040 134.604 148.507 1.00 48.16 99 ILE A O 1
ATOM 4240 N N . THR D 4 95 ? 137.866 133.486 150.057 1.00 30.91 100 THR A N 1
ATOM 4241 C CA . THR D 4 95 ? 138.881 133.619 151.092 1.00 36.48 100 THR A CA 1
ATOM 4242 C C . THR D 4 95 ? 139.977 132.561 151.030 1.00 42.82 100 THR A C 1
ATOM 4243 O O . THR D 4 95 ? 140.973 132.692 151.748 1.00 51.02 100 THR A O 1
ATOM 4247 N N . THR D 4 96 ? 139.836 131.532 150.203 1.00 42.60 101 THR A N 1
ATOM 4248 C CA . THR D 4 96 ? 140.819 130.461 150.174 1.00 45.06 101 THR A CA 1
ATOM 4249 C C . THR D 4 96 ? 141.990 130.815 149.261 1.00 46.12 101 THR A C 1
ATOM 4250 O O . THR D 4 96 ? 141.959 131.790 148.509 1.00 54.85 101 THR A O 1
ATOM 4254 N N . ASN D 4 97 ? 143.044 129.998 149.340 1.00 45.08 102 ASN A N 1
ATOM 4255 C CA . ASN D 4 97 ? 144.241 130.238 148.544 1.00 47.81 102 ASN A CA 1
ATOM 4256 C C . ASN D 4 97 ? 143.990 130.069 147.053 1.00 59.70 102 ASN A C 1
ATOM 4257 O O . ASN D 4 97 ? 144.746 130.616 146.244 1.00 65.96 102 ASN A O 1
ATOM 4262 N N . ASN D 4 98 ? 142.950 129.328 146.673 1.00 55.27 103 ASN A N 1
ATOM 4263 C CA . ASN D 4 98 ? 142.566 129.159 145.278 1.00 50.62 103 ASN A CA 1
ATOM 4264 C C . ASN D 4 98 ? 141.276 129.909 144.962 1.00 50.58 103 ASN A C 1
ATOM 4265 O O . ASN D 4 98 ? 140.503 129.492 144.097 1.00 54.74 103 ASN A O 1
ATOM 4270 N N . GLY D 4 99 ? 141.038 131.017 145.655 1.00 42.92 104 GLY A N 1
ATOM 4271 C CA . GLY D 4 99 ? 139.805 131.759 145.547 1.00 43.75 104 GLY A CA 1
ATOM 4272 C C . GLY D 4 99 ? 139.905 132.950 144.618 1.00 55.73 104 GLY A C 1
ATOM 4273 O O . GLY D 4 99 ? 140.743 133.005 143.712 1.00 57.16 104 GLY A O 1
ATOM 4274 N N . LEU D 4 100 ? 139.027 133.928 144.855 1.00 51.72 105 LEU A N 1
ATOM 4275 C CA . LEU D 4 100 ? 138.900 135.058 143.941 1.00 38.66 105 LEU A CA 1
ATOM 4276 C C . LEU D 4 100 ? 140.061 136.035 144.076 1.00 42.97 105 LEU A C 1
ATOM 4277 O O . LEU D 4 100 ? 140.583 136.527 143.069 1.00 55.70 105 LEU A O 1
ATOM 4282 N N . PHE D 4 101 ? 140.476 136.336 145.304 1.00 45.26 106 PHE A N 1
ATOM 4283 C CA . PHE D 4 101 ? 141.471 137.374 145.541 1.00 43.20 106 PHE A CA 1
ATOM 4284 C C . PHE D 4 101 ? 142.889 136.828 145.643 1.00 49.87 106 PHE A C 1
ATOM 4285 O O . PHE D 4 101 ? 143.805 137.369 145.018 1.00 57.79 106 PHE A O 1
ATOM 4293 N N . LEU D 4 102 ? 143.091 135.762 146.416 1.00 53.34 107 LEU A N 1
ATOM 4294 C CA . LEU D 4 102 ? 144.436 135.241 146.622 1.00 57.09 107 LEU A CA 1
ATOM 4295 C C . LEU D 4 102 ? 144.994 134.525 145.400 1.00 62.22 107 LEU A C 1
ATOM 4296 O O . LEU D 4 102 ? 146.200 134.259 145.362 1.00 66.30 107 LEU A O 1
ATOM 4301 N N . SER D 4 103 ? 144.164 134.208 144.409 1.00 66.34 108 SER A N 1
ATOM 4302 C CA . SER D 4 103 ? 144.618 133.501 143.217 1.00 67.21 108 SER A CA 1
ATOM 4303 C C . SER D 4 103 ? 144.419 134.306 141.944 1.00 68.10 108 SER A C 1
ATOM 4304 O O . SER D 4 103 ? 145.345 134.406 141.130 1.00 72.14 108 SER A O 1
ATOM 4307 N N . ASN D 4 104 ? 143.234 134.885 141.742 1.00 64.27 109 ASN A N 1
ATOM 4308 C CA . ASN D 4 104 ? 142.972 135.623 140.512 1.00 66.90 109 ASN A CA 1
ATOM 4309 C C . ASN D 4 104 ? 143.454 137.065 140.611 1.00 72.39 109 ASN A C 1
ATOM 4310 O O . ASN D 4 104 ? 144.167 137.552 139.726 1.00 75.54 109 ASN A O 1
ATOM 4315 N N . GLY D 4 105 ? 143.070 137.764 141.681 1.00 62.61 110 GLY A N 1
ATOM 4316 C CA . GLY D 4 105 ? 143.459 139.157 141.822 1.00 61.67 110 GLY A CA 1
ATOM 4317 C C . GLY D 4 105 ? 144.956 139.341 141.972 1.00 63.69 110 GLY A C 1
ATOM 4318 O O . GLY D 4 105 ? 145.529 140.301 141.449 1.00 68.16 110 GLY A O 1
ATOM 4319 N N . GLN D 4 106 ? 145.609 138.430 142.696 1.00 70.15 111 GLN A N 1
ATOM 4320 C CA . GLN D 4 106 ? 147.052 138.528 142.876 1.00 72.71 111 GLN A CA 1
ATOM 4321 C C . GLN D 4 106 ? 147.778 138.403 141.543 1.00 77.96 111 GLN A C 1
ATOM 4322 O O . GLN D 4 106 ? 148.680 139.191 141.236 1.00 82.00 111 GLN A O 1
ATOM 4328 N N . LYS D 4 107 ? 147.380 137.426 140.725 1.00 72.44 112 LYS A N 1
ATOM 4329 C CA . LYS D 4 107 ? 147.983 137.277 139.406 1.00 68.60 112 LYS A CA 1
ATOM 4330 C C . LYS D 4 107 ? 147.667 138.473 138.517 1.00 73.21 112 LYS A C 1
ATOM 4331 O O . LYS D 4 107 ? 148.528 138.936 137.760 1.00 80.68 112 LYS A O 1
ATOM 4337 N N . ALA D 4 108 ? 146.437 138.988 138.599 1.00 68.54 113 ALA A N 1
ATOM 4338 C CA . ALA D 4 108 ? 146.069 140.145 137.789 1.00 65.50 113 ALA A CA 1
ATOM 4339 C C . ALA D 4 108 ? 146.931 141.353 138.129 1.00 66.77 113 ALA A C 1
ATOM 4340 O O . ALA D 4 108 ? 147.414 142.050 137.230 1.00 78.22 113 ALA A O 1
ATOM 4342 N N . TRP D 4 109 ? 147.158 141.605 139.417 1.00 49.22 114 TRP A N 1
ATOM 4343 C CA . TRP D 4 109 ? 147.960 142.755 139.810 1.00 47.75 114 TRP A CA 1
ATOM 4344 C C . TRP D 4 109 ? 149.456 142.518 139.670 1.00 46.34 114 TRP A C 1
ATOM 4345 O O . TRP D 4 109 ? 150.217 143.489 139.622 1.00 58.01 114 TRP A O 1
ATOM 4356 N N . LYS D 4 110 ? 149.899 141.266 139.607 1.00 60.38 115 LYS A N 1
ATOM 4357 C CA . LYS D 4 110 ? 151.313 140.985 139.409 1.00 68.35 115 LYS A CA 1
ATOM 4358 C C . LYS D 4 110 ? 151.700 140.849 137.943 1.00 68.72 115 LYS A C 1
ATOM 4359 O O . LYS D 4 110 ? 152.895 140.871 137.631 1.00 70.45 115 LYS A O 1
ATOM 4365 N N . THR D 4 111 ? 150.732 140.704 137.041 1.00 62.67 116 THR A N 1
ATOM 4366 C CA . THR D 4 111 ? 151.030 140.605 135.619 1.00 61.38 116 THR A CA 1
ATOM 4367 C C . THR D 4 111 ? 150.462 141.761 134.812 1.00 68.81 116 THR A C 1
ATOM 4368 O O . THR D 4 111 ? 151.204 142.405 134.061 1.00 73.47 116 THR A O 1
ATOM 4372 N N . GLY D 4 112 ? 149.163 142.042 134.937 1.00 70.98 117 GLY A N 1
ATOM 4373 C CA . GLY D 4 112 ? 148.566 143.102 134.140 1.00 71.31 117 GLY A CA 1
ATOM 4374 C C . GLY D 4 112 ? 149.125 144.472 134.472 1.00 72.02 117 GLY A C 1
ATOM 4375 O O . GLY D 4 112 ? 149.472 145.249 133.579 1.00 77.01 117 GLY A O 1
ATOM 4376 N N . MET D 4 113 ? 149.227 144.786 135.762 1.00 53.34 118 MET A N 1
ATOM 4377 C CA . MET D 4 113 ? 149.715 146.081 136.214 1.00 46.37 118 MET A CA 1
ATOM 4378 C C . MET D 4 113 ? 151.183 146.055 136.614 1.00 56.71 118 MET A C 1
ATOM 4379 O O . MET D 4 113 ? 151.681 147.044 137.162 1.00 60.43 118 MET A O 1
ATOM 4384 N N . HIS D 4 114 ? 151.880 144.948 136.359 1.00 73.25 119 HIS A N 1
ATOM 4385 C CA . HIS D 4 114 ? 153.328 144.853 136.545 1.00 75.52 119 HIS A CA 1
ATOM 4386 C C . HIS D 4 114 ? 153.747 145.133 137.986 1.00 76.52 119 HIS A C 1
ATOM 4387 O O . HIS D 4 114 ? 154.850 145.629 138.233 1.00 76.90 119 HIS A O 1
ATOM 4394 N N . ASN D 4 115 ? 152.872 144.815 138.942 1.00 76.16 120 ASN A N 1
ATOM 4395 C CA . ASN D 4 115 ? 153.166 144.932 140.371 1.00 74.46 120 ASN A CA 1
ATOM 4396 C C . ASN D 4 115 ? 153.563 146.363 140.741 1.00 71.33 120 ASN A C 1
ATOM 4397 O O . ASN D 4 115 ? 154.693 146.643 141.142 1.00 71.96 120 ASN A O 1
ATOM 4402 N N . LEU D 4 116 ? 152.603 147.271 140.597 1.00 67.86 121 LEU A N 1
ATOM 4403 C CA . LEU D 4 116 ? 152.855 148.668 140.901 1.00 72.62 121 LEU A CA 1
ATOM 4404 C C . LEU D 4 116 ? 151.842 149.182 141.918 1.00 71.06 121 LEU A C 1
ATOM 4405 O O . LEU D 4 116 ? 150.703 148.705 141.961 1.00 75.50 121 LEU A O 1
ATOM 4410 N N . PRO D 4 117 ? 152.227 150.147 142.750 1.00 60.26 122 PRO A N 1
ATOM 4411 C CA . PRO D 4 117 ? 151.310 150.637 143.783 1.00 58.07 122 PRO A CA 1
ATOM 4412 C C . PRO D 4 117 ? 150.101 151.331 143.184 1.00 56.17 122 PRO A C 1
ATOM 4413 O O . PRO D 4 117 ? 150.153 151.893 142.088 1.00 67.23 122 PRO A O 1
ATOM 4417 N N . ALA D 4 118 ? 148.994 151.281 143.928 1.00 65.47 123 ALA A N 1
ATOM 4418 C CA . ALA D 4 118 ? 147.738 151.840 143.445 1.00 72.65 123 ALA A CA 1
ATOM 4419 C C . ALA D 4 118 ? 147.795 153.352 143.270 1.00 77.62 123 ALA A C 1
ATOM 4420 O O . ALA D 4 118 ? 146.959 153.910 142.551 1.00 76.91 123 ALA A O 1
ATOM 4422 N N . ASN D 4 119 ? 148.752 154.026 143.903 1.00 78.21 124 ASN A N 1
ATOM 4423 C CA . ASN D 4 119 ? 148.910 155.466 143.749 1.00 75.47 124 ASN A CA 1
ATOM 4424 C C . ASN D 4 119 ? 149.759 155.841 142.540 1.00 75.50 124 ASN A C 1
ATOM 4425 O O . ASN D 4 119 ? 149.922 157.034 142.262 1.00 76.00 124 ASN A O 1
ATOM 4430 N N . LYS D 4 120 ? 150.299 154.858 141.819 1.00 65.10 125 LYS A N 1
ATOM 4431 C CA . LYS D 4 120 ? 151.106 155.107 140.631 1.00 63.73 125 LYS A CA 1
ATOM 4432 C C . LYS D 4 120 ? 150.557 154.413 139.391 1.00 66.95 125 LYS A C 1
ATOM 4433 O O . LYS D 4 120 ? 151.197 154.463 138.334 1.00 73.43 125 LYS A O 1
ATOM 4439 N N . ALA D 4 121 ? 149.398 153.768 139.486 1.00 62.04 126 ALA A N 1
ATOM 4440 C CA . ALA D 4 121 ? 148.818 153.042 138.368 1.00 61.37 126 ALA A CA 1
ATOM 4441 C C . ALA D 4 121 ? 147.415 153.563 138.092 1.00 67.59 126 ALA A C 1
ATOM 4442 O O . ALA D 4 121 ? 146.732 154.075 138.983 1.00 66.44 126 ALA A O 1
ATOM 4444 N N . ASP D 4 122 ? 146.993 153.428 136.841 1.00 69.22 127 ASP A N 1
ATOM 4445 C CA . ASP D 4 122 ? 145.715 153.949 136.380 1.00 67.20 127 ASP A CA 1
ATOM 4446 C C . ASP D 4 122 ? 144.633 152.877 136.450 1.00 63.35 127 ASP A C 1
ATOM 4447 O O . ASP D 4 122 ? 144.894 151.712 136.756 1.00 67.33 127 ASP A O 1
ATOM 4452 N N . ARG D 4 123 ? 143.400 153.298 136.170 1.00 59.34 128 ARG A N 1
ATOM 4453 C CA . ARG D 4 123 ? 142.259 152.392 136.174 1.00 58.68 128 ARG A CA 1
ATOM 4454 C C . ARG D 4 123 ? 141.919 151.870 134.787 1.00 67.69 128 ARG A C 1
ATOM 4455 O O . ARG D 4 123 ? 141.376 150.765 134.664 1.00 73.12 128 ARG A O 1
ATOM 4463 N N . LYS D 4 124 ? 142.232 152.637 133.740 1.00 75.30 129 LYS A N 1
ATOM 4464 C CA . LYS D 4 124 ? 141.860 152.238 132.387 1.00 75.02 129 LYS A CA 1
ATOM 4465 C C . LYS D 4 124 ? 142.554 150.946 131.975 1.00 73.14 129 LYS A C 1
ATOM 4466 O O . LYS D 4 124 ? 141.951 150.092 131.316 1.00 73.23 129 LYS A O 1
ATOM 4472 N N . ASP D 4 125 ? 143.823 150.785 132.352 1.00 71.74 130 ASP A N 1
ATOM 4473 C CA . ASP D 4 125 ? 144.586 149.621 131.924 1.00 71.97 130 ASP A CA 1
ATOM 4474 C C . ASP D 4 125 ? 144.184 148.340 132.644 1.00 72.46 130 ASP A C 1
ATOM 4475 O O . ASP D 4 125 ? 144.303 147.259 132.057 1.00 77.60 130 ASP A O 1
ATOM 4480 N N . PHE D 4 126 ? 143.720 148.426 133.888 1.00 69.51 131 PHE A N 1
ATOM 4481 C CA . PHE D 4 126 ? 143.298 147.235 134.613 1.00 68.86 131 PHE A CA 1
ATOM 4482 C C . PHE D 4 126 ? 142.025 146.662 134.006 1.00 70.65 131 PHE A C 1
ATOM 4483 O O . PHE D 4 126 ? 141.139 147.400 133.567 1.00 75.63 131 PHE A O 1
ATOM 4491 N N . ARG D 4 127 ? 141.940 145.335 133.988 1.00 67.64 132 ARG A N 1
ATOM 4492 C CA . ARG D 4 127 ? 140.833 144.623 133.361 1.00 66.65 132 ARG A CA 1
ATOM 4493 C C . ARG D 4 127 ? 139.866 144.163 134.445 1.00 66.32 132 ARG A C 1
ATOM 4494 O O . ARG D 4 127 ? 140.249 143.420 135.355 1.00 73.34 132 ARG A O 1
ATOM 4502 N N . PHE D 4 128 ? 138.619 144.605 134.347 1.00 51.03 133 PHE A N 1
ATOM 4503 C CA . PHE D 4 128 ? 137.580 144.235 135.293 1.00 50.69 133 PHE A CA 1
ATOM 4504 C C . PHE D 4 128 ? 136.827 143.013 134.774 1.00 56.43 133 PHE A C 1
ATOM 4505 O O . PHE D 4 128 ? 137.232 142.368 133.804 1.00 63.13 133 PHE A O 1
ATOM 4513 N N . TYR D 4 129 ? 135.715 142.683 135.422 1.00 54.45 134 TYR A N 1
ATOM 4514 C CA . TYR D 4 129 ? 134.801 141.650 134.959 1.00 52.36 134 TYR A CA 1
ATOM 4515 C C . TYR D 4 129 ? 133.536 142.316 134.441 1.00 51.44 134 TYR A C 1
ATOM 4516 O O . TYR D 4 129 ? 132.943 143.152 135.130 1.00 59.55 134 TYR A O 1
ATOM 4525 N N . SER D 4 130 ? 133.127 141.947 133.234 1.00 65.37 135 SER A N 1
ATOM 4526 C CA . SER D 4 130 ? 131.948 142.529 132.609 1.00 68.41 135 SER A CA 1
ATOM 4527 C C . SER D 4 130 ? 131.434 141.563 131.551 1.00 74.67 135 SER A C 1
ATOM 4528 O O . SER D 4 130 ? 131.815 140.388 131.522 1.00 80.88 135 SER A O 1
ATOM 4531 N N . LEU D 4 131 ? 130.555 142.063 130.679 1.00 72.94 136 LEU A N 1
ATOM 4532 C CA . LEU D 4 131 ? 130.007 141.230 129.614 1.00 79.08 136 LEU A CA 1
ATOM 4533 C C . LEU D 4 131 ? 131.097 140.713 128.684 1.00 81.09 136 LEU A C 1
ATOM 4534 O O . LEU D 4 131 ? 130.943 139.643 128.083 1.00 81.19 136 LEU A O 1
ATOM 4539 N N . SER D 4 132 ? 132.200 141.453 128.549 1.00 79.70 137 SER A N 1
ATOM 4540 C CA . SER D 4 132 ? 133.286 141.010 127.681 1.00 78.26 137 SER A CA 1
ATOM 4541 C C . SER D 4 132 ? 134.026 139.819 128.277 1.00 77.84 137 SER A C 1
ATOM 4542 O O . SER D 4 132 ? 134.305 138.840 127.574 1.00 80.98 137 SER A O 1
ATOM 4545 N N . LYS D 4 133 ? 134.354 139.880 129.566 1.00 68.59 138 LYS A N 1
ATOM 4546 C CA . LYS D 4 133 ? 135.048 138.796 130.264 1.00 68.41 138 LYS A CA 1
ATOM 4547 C C . LYS D 4 133 ? 134.298 138.481 131.550 1.00 68.59 138 LYS A C 1
ATOM 4548 O O . LYS D 4 133 ? 134.735 138.853 132.647 1.00 70.29 138 LYS A O 1
ATOM 4554 N N . PRO D 4 134 ? 133.158 137.802 131.452 1.00 69.79 139 PRO A N 1
ATOM 4555 C CA . PRO D 4 134 ? 132.392 137.475 132.658 1.00 73.54 139 PRO A CA 1
ATOM 4556 C C . PRO D 4 134 ? 133.101 136.431 133.507 1.00 77.51 139 PRO A C 1
ATOM 4557 O O . PRO D 4 134 ? 133.911 135.641 133.016 1.00 79.97 139 PRO A O 1
ATOM 4561 N N . ARG D 4 135 ? 132.787 136.438 134.801 1.00 68.41 140 ARG A N 1
ATOM 4562 C CA . ARG D 4 135 ? 133.400 135.513 135.756 1.00 66.10 140 ARG A CA 1
ATOM 4563 C C . ARG D 4 135 ? 132.614 134.208 135.743 1.00 68.16 140 ARG A C 1
ATOM 4564 O O . ARG D 4 135 ? 131.710 133.990 136.551 1.00 66.80 140 ARG A O 1
ATOM 4572 N N . ARG D 4 136 ? 132.953 133.331 134.806 1.00 70.86 141 ARG A N 1
ATOM 4573 C CA . ARG D 4 136 ? 132.328 132.012 134.713 1.00 70.31 141 ARG A CA 1
ATOM 4574 C C . ARG D 4 136 ? 133.187 130.947 135.396 1.00 68.21 141 ARG A C 1
ATOM 4575 O O . ARG D 4 136 ? 133.624 129.983 134.769 1.00 69.35 141 ARG A O 1
ATOM 4583 N N . SER D 4 137 ? 133.403 131.104 136.700 1.00 57.87 142 SER A N 1
ATOM 4584 C CA . SER D 4 137 ? 134.177 130.113 137.439 1.00 59.33 142 SER A CA 1
ATOM 4585 C C . SER D 4 137 ? 134.072 130.399 138.929 1.00 65.00 142 SER A C 1
ATOM 4586 O O . SER D 4 137 ? 133.975 131.557 139.344 1.00 60.91 142 SER A O 1
ATOM 4589 N N . PHE D 4 138 ? 134.082 129.329 139.722 1.00 48.80 143 PHE A N 1
ATOM 4590 C CA . PHE D 4 138 ? 134.267 129.431 141.162 1.00 33.59 143 PHE A CA 1
ATOM 4591 C C . PHE D 4 138 ? 134.961 128.167 141.638 1.00 32.68 143 PHE A C 1
ATOM 4592 O O . PHE D 4 138 ? 134.707 127.079 141.115 1.00 47.14 143 PHE A O 1
ATOM 4600 N N . ALA D 4 139 ? 135.849 128.321 142.614 1.00 34.37 144 ALA A N 1
ATOM 4601 C CA . ALA D 4 139 ? 136.622 127.215 143.159 1.00 40.58 144 ALA A CA 1
ATOM 4602 C C . ALA D 4 139 ? 136.316 127.064 144.640 1.00 52.28 144 ALA A C 1
ATOM 4603 O O . ALA D 4 139 ? 136.427 128.030 145.402 1.00 52.16 144 ALA A O 1
ATOM 4605 N N . VAL D 4 140 ? 135.940 125.852 145.046 1.00 47.83 145 VAL A N 1
ATOM 4606 C CA . VAL D 4 140 ? 135.604 125.550 146.429 1.00 38.70 145 VAL A CA 1
ATOM 4607 C C . VAL D 4 140 ? 136.343 124.286 146.846 1.00 35.31 145 VAL A C 1
ATOM 4608 O O . VAL D 4 140 ? 136.983 123.615 146.036 1.00 52.42 145 VAL A O 1
ATOM 4612 N N . GLN D 4 141 ? 136.251 123.971 148.134 1.00 30.07 146 GLN A N 1
ATOM 4613 C CA . GLN D 4 141 ? 136.885 122.794 148.714 1.00 44.74 146 GLN A CA 1
ATOM 4614 C C . GLN D 4 141 ? 135.80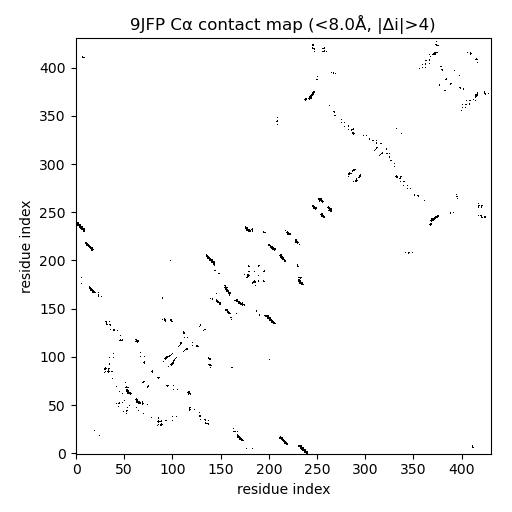3 121.816 149.151 1.00 58.74 146 GLN A C 1
ATOM 4615 O O . GLN D 4 141 ? 134.924 122.173 149.943 1.00 60.00 146 GLN A O 1
ATOM 4621 N N . ILE D 4 142 ? 135.870 120.590 148.641 1.00 55.70 147 ILE A N 1
ATOM 4622 C CA . ILE D 4 142 ? 134.923 119.544 149.021 1.00 51.67 147 ILE A CA 1
ATOM 4623 C C . ILE D 4 142 ? 135.698 118.283 149.383 1.00 50.82 147 ILE A C 1
ATOM 4624 O O . ILE D 4 142 ? 136.773 118.033 148.818 1.00 58.98 147 ILE A O 1
ATOM 4629 N N . PRO D 4 143 ? 135.211 117.474 150.318 1.00 33.40 148 PRO A N 1
ATOM 4630 C CA . PRO D 4 143 ? 135.873 116.207 150.623 1.00 32.83 148 PRO A CA 1
ATOM 4631 C C . PRO D 4 143 ? 135.556 115.168 149.563 1.00 49.58 148 PRO A C 1
ATOM 4632 O O . PRO D 4 143 ? 134.617 115.347 148.773 1.00 57.92 148 PRO A O 1
ATOM 4636 N N . PRO D 4 144 ? 136.319 114.073 149.503 1.00 39.77 149 PRO A N 1
ATOM 4637 C CA . PRO D 4 144 ? 136.027 113.032 148.504 1.00 40.40 149 PRO A CA 1
ATOM 4638 C C . PRO D 4 144 ? 134.657 112.397 148.661 1.00 45.42 149 PRO A C 1
ATOM 4639 O O . PRO D 4 144 ? 134.136 111.841 147.687 1.00 50.53 149 PRO A O 1
ATOM 4643 N N . ASP D 4 145 ? 134.058 112.456 149.852 1.00 48.67 150 ASP A N 1
ATOM 4644 C CA . ASP D 4 145 ? 132.744 111.859 150.059 1.00 45.70 150 ASP A CA 1
ATOM 4645 C C . ASP D 4 145 ? 131.659 112.547 149.242 1.00 46.21 150 ASP A C 1
ATOM 4646 O O . ASP D 4 145 ? 130.598 111.954 149.022 1.00 50.34 150 ASP A O 1
ATOM 4651 N N . CYS D 4 146 ? 131.894 113.779 148.791 1.00 51.70 151 CYS A N 1
ATOM 4652 C CA . CYS D 4 146 ? 130.940 114.457 147.924 1.00 52.11 151 CYS A CA 1
ATOM 4653 C C . CYS D 4 146 ? 131.023 113.984 146.481 1.00 63.29 151 CYS A C 1
ATOM 4654 O O . CYS D 4 146 ? 130.162 114.351 145.675 1.00 67.03 151 CYS A O 1
ATOM 4657 N N . ILE D 4 147 ? 132.033 113.188 146.141 1.00 64.88 152 ILE A N 1
ATOM 4658 C CA . ILE D 4 147 ? 132.182 112.596 144.817 1.00 56.76 152 ILE A CA 1
ATOM 4659 C C . ILE D 4 147 ? 131.888 111.110 144.955 1.00 56.91 152 ILE A C 1
ATOM 4660 O O . ILE D 4 147 ? 132.699 110.357 145.508 1.00 58.20 152 ILE A O 1
ATOM 4665 N N . ILE D 4 148 ? 130.735 110.683 144.462 1.00 48.97 153 ILE A N 1
ATOM 4666 C CA . ILE D 4 148 ? 130.306 109.294 144.532 1.00 47.46 153 ILE A CA 1
ATOM 4667 C C . ILE D 4 148 ? 130.099 108.785 143.113 1.00 58.60 153 ILE A C 1
ATOM 4668 O O . ILE D 4 148 ? 129.053 109.022 142.505 1.00 61.84 153 ILE A O 1
ATOM 4673 N N . PRO D 4 149 ? 131.084 108.096 142.540 1.00 53.84 154 PRO A N 1
ATOM 4674 C CA . PRO D 4 149 ? 130.896 107.512 141.209 1.00 48.34 154 PRO A CA 1
ATOM 4675 C C . PRO D 4 149 ? 129.767 106.491 141.210 1.00 63.19 154 PRO A C 1
ATOM 4676 O O . PRO D 4 149 ? 129.595 105.727 142.162 1.00 60.41 154 PRO A O 1
ATOM 4680 N N . SER D 4 150 ? 128.993 106.487 140.128 1.00 71.17 155 SER A N 1
ATOM 4681 C CA . SER D 4 150 ? 127.913 105.520 139.988 1.00 70.31 155 SER A CA 1
ATOM 4682 C C . SER D 4 150 ? 128.489 104.136 139.718 1.00 71.57 155 SER A C 1
ATOM 4683 O O . SER D 4 150 ? 129.391 103.977 138.891 1.00 72.26 155 SER A O 1
ATOM 4686 N N . ASP D 4 151 ? 127.970 103.132 140.428 1.00 74.43 156 ASP A N 1
ATOM 4687 C CA . ASP D 4 151 ? 128.502 101.780 140.291 1.00 78.79 156 ASP A CA 1
ATOM 4688 C C . ASP D 4 151 ? 128.138 101.169 138.943 1.00 75.67 156 ASP A C 1
ATOM 4689 O O . ASP D 4 151 ? 128.942 100.441 138.349 1.00 71.66 156 ASP A O 1
ATOM 4694 N N . THR D 4 152 ? 126.929 101.446 138.450 1.00 75.94 157 THR A N 1
ATOM 4695 C CA . THR D 4 152 ? 126.467 100.819 137.215 1.00 73.88 157 THR A CA 1
ATOM 4696 C C . THR D 4 152 ? 127.295 101.267 136.015 1.00 75.29 157 THR A C 1
ATOM 4697 O O . THR D 4 152 ? 127.689 100.444 135.180 1.00 76.61 157 THR A O 1
ATOM 4701 N N . ASN D 4 153 ? 127.571 102.563 135.912 1.00 62.76 158 ASN A N 1
ATOM 4702 C CA . ASN D 4 153 ? 128.247 103.126 134.752 1.00 51.90 158 ASN A CA 1
ATOM 4703 C C . ASN D 4 153 ? 129.693 103.462 135.079 1.00 45.35 158 ASN A C 1
ATOM 4704 O O . ASN D 4 153 ? 130.003 103.926 136.180 1.00 52.44 158 ASN A O 1
ATOM 4709 N N . GLN D 4 154 ? 130.574 103.229 134.111 1.00 42.12 159 GLN A N 1
ATOM 4710 C CA . GLN D 4 154 ? 131.996 103.468 134.301 1.00 47.89 159 GLN A CA 1
ATOM 4711 C C . GLN D 4 154 ? 132.392 104.917 134.055 1.00 54.15 159 GLN A C 1
ATOM 4712 O O . GLN D 4 154 ? 133.563 105.260 134.244 1.00 58.67 159 GLN A O 1
ATOM 4718 N N . LYS D 4 155 ? 131.454 105.770 133.641 1.00 49.27 160 LYS A N 1
ATOM 4719 C CA . LYS D 4 155 ? 131.760 107.148 133.281 1.00 38.32 160 LYS A CA 1
ATOM 4720 C C . LYS D 4 155 ? 130.731 108.120 133.846 1.00 40.10 160 LYS A C 1
ATOM 4721 O O . LYS D 4 155 ? 130.523 109.200 133.290 1.00 47.91 160 LYS A O 1
ATOM 4727 N N . VAL D 4 156 ? 130.083 107.761 134.950 1.00 41.37 161 VAL A N 1
ATOM 4728 C CA . VAL D 4 156 ? 129.058 108.596 135.563 1.00 40.32 161 VAL A CA 1
ATOM 4729 C C . VAL D 4 156 ? 129.360 108.731 137.048 1.00 56.72 161 VAL A C 1
ATOM 4730 O O . VAL D 4 156 ? 129.606 107.729 137.730 1.00 64.70 161 VAL A O 1
ATOM 4734 N N . ALA D 4 157 ? 129.342 109.966 137.544 1.00 50.50 162 ALA A N 1
ATOM 4735 C CA . ALA D 4 157 ? 129.523 110.242 138.960 1.00 41.36 162 ALA A CA 1
ATOM 4736 C C . ALA D 4 157 ? 128.545 111.328 139.377 1.00 45.30 162 ALA A C 1
ATOM 4737 O O . ALA D 4 157 ? 128.082 112.122 138.556 1.00 55.79 162 ALA A O 1
ATOM 4739 N N . ARG D 4 158 ? 128.228 111.351 140.667 1.00 42.12 163 ARG A N 1
ATOM 4740 C CA . ARG D 4 158 ? 127.364 112.370 141.248 1.00 42.04 163 ARG A CA 1
ATOM 4741 C C . ARG D 4 158 ? 128.201 113.291 142.124 1.00 56.48 163 ARG A C 1
ATOM 4742 O O . ARG D 4 158 ? 128.969 112.820 142.969 1.00 59.19 163 ARG A O 1
ATOM 4750 N N . ILE D 4 159 ? 128.054 114.598 141.918 1.00 53.20 164 ILE A N 1
ATOM 4751 C CA . ILE D 4 159 ? 128.851 115.607 142.606 1.00 44.56 164 ILE A CA 1
ATOM 4752 C C . ILE D 4 159 ? 127.916 116.525 143.375 1.00 44.47 164 ILE A C 1
ATOM 4753 O O . ILE D 4 159 ? 126.978 117.086 142.798 1.00 40.37 164 ILE A O 1
ATOM 4758 N N . LYS D 4 160 ? 128.181 116.695 144.667 1.00 57.59 165 LYS A N 1
ATOM 4759 C CA . LYS D 4 160 ? 127.453 117.647 145.493 1.00 56.90 165 LYS A CA 1
ATOM 4760 C C . LYS D 4 160 ? 128.321 118.875 145.730 1.00 64.58 165 LYS A C 1
ATOM 4761 O O . LYS D 4 160 ? 129.467 118.754 146.175 1.00 69.33 165 LYS A O 1
ATOM 4767 N N . LEU D 4 161 ? 127.771 120.051 145.433 1.00 63.41 166 LEU A N 1
ATOM 4768 C CA . LEU D 4 161 ? 128.493 121.301 145.577 1.00 58.04 166 LEU A CA 1
ATOM 4769 C C . LEU D 4 161 ? 127.952 122.099 146.759 1.00 55.33 166 LEU A C 1
ATOM 4770 O O . LEU D 4 161 ? 126.760 122.021 147.071 1.00 62.73 166 LEU A O 1
ATOM 4775 N N . PRO D 4 162 ? 128.804 122.860 147.446 1.00 35.57 167 PRO A N 1
ATOM 4776 C CA . PRO D 4 162 ? 128.325 123.657 148.580 1.00 34.56 167 PRO A CA 1
ATOM 4777 C C . PRO D 4 162 ? 127.251 124.643 148.149 1.00 35.87 167 PRO A C 1
ATOM 4778 O O . PRO D 4 162 ? 127.338 125.253 147.083 1.00 46.97 167 PRO A O 1
ATOM 4782 N N . LYS D 4 163 ? 126.233 124.790 148.997 1.00 41.78 168 LYS A N 1
ATOM 4783 C CA . LYS D 4 163 ? 125.056 125.634 148.806 1.00 49.19 168 LYS A CA 1
ATOM 4784 C C . LYS D 4 163 ? 124.111 125.113 147.729 1.00 56.43 168 LYS A C 1
ATOM 4785 O O . LYS D 4 163 ? 123.066 125.732 147.497 1.00 58.95 168 LYS A O 1
ATOM 4791 N N . ILE D 4 164 ? 124.430 124.004 147.067 1.00 60.61 169 ILE A N 1
ATOM 4792 C CA . ILE D 4 164 ? 123.531 123.358 146.118 1.00 56.51 169 ILE A CA 1
ATOM 4793 C C . ILE D 4 164 ? 123.198 121.973 146.649 1.00 60.53 169 ILE A C 1
ATOM 4794 O O . ILE D 4 164 ? 124.100 121.193 146.975 1.00 63.95 169 ILE A O 1
ATOM 4799 N N . ASP D 4 165 ? 121.908 121.669 146.736 1.00 63.66 170 ASP A N 1
ATOM 4800 C CA . ASP D 4 165 ? 121.434 120.355 147.141 1.00 62.81 170 ASP A CA 1
ATOM 4801 C C . ASP D 4 165 ? 120.894 119.616 145.925 1.00 60.32 170 ASP A C 1
ATOM 4802 O O . ASP D 4 165 ? 120.090 120.165 145.165 1.00 63.31 170 ASP A O 1
ATOM 4807 N N . GLY D 4 166 ? 121.338 118.377 145.741 1.00 55.32 171 GLY A N 1
ATOM 4808 C CA . GLY D 4 166 ? 120.858 117.587 144.626 1.00 62.78 171 GLY A CA 1
ATOM 4809 C C . GLY D 4 166 ? 121.875 116.643 144.021 1.00 64.51 171 GLY A C 1
ATOM 4810 O O . GLY D 4 166 ? 121.506 115.765 143.234 1.00 66.88 171 GLY A O 1
ATOM 4811 N N . ALA D 4 167 ? 123.152 116.810 144.371 1.00 48.86 172 ALA A N 1
ATOM 4812 C CA . ALA D 4 167 ? 124.222 115.916 143.927 1.00 45.16 172 ALA A CA 1
ATOM 4813 C C . ALA D 4 167 ? 124.282 115.852 142.397 1.00 55.22 172 ALA A C 1
ATOM 4814 O O . ALA D 4 167 ? 123.978 114.835 141.772 1.00 55.46 172 ALA A O 1
ATOM 4816 N N . ILE D 4 168 ? 124.653 116.996 141.814 1.00 57.31 173 ILE A N 1
ATOM 4817 C CA . ILE D 4 168 ? 124.735 117.192 140.367 1.00 54.80 173 ILE A CA 1
ATOM 4818 C C . ILE D 4 168 ? 125.403 116.002 139.688 1.00 54.81 173 ILE A C 1
ATOM 4819 O O . ILE D 4 168 ? 126.447 115.518 140.138 1.00 54.79 173 ILE A O 1
ATOM 4824 N N . LYS D 4 169 ? 124.798 115.529 138.601 1.00 45.96 174 LYS A N 1
ATOM 4825 C CA . LYS D 4 169 ? 125.315 114.392 137.853 1.00 40.11 174 LYS A CA 1
ATOM 4826 C C . LYS D 4 169 ? 126.479 114.820 136.970 1.00 41.49 174 LYS A C 1
ATOM 4827 O O . LYS D 4 169 ? 126.459 115.901 136.374 1.00 50.19 174 LYS A O 1
ATOM 4833 N N . ALA D 4 170 ? 127.496 113.966 136.884 1.00 41.81 175 ALA A N 1
ATOM 4834 C CA . ALA D 4 170 ? 128.698 114.267 136.124 1.00 45.78 175 ALA A CA 1
ATOM 4835 C C . ALA D 4 170 ? 129.043 113.105 135.205 1.00 49.07 175 ALA A C 1
ATOM 4836 O O . ALA D 4 170 ? 128.806 111.940 135.533 1.00 56.34 175 ALA A O 1
ATOM 4838 N N . ARG D 4 171 ? 129.607 113.440 134.047 1.00 48.06 176 ARG A N 1
ATOM 4839 C CA . ARG D 4 171 ? 130.024 112.458 133.058 1.00 42.85 176 ARG A CA 1
ATOM 4840 C C . ARG D 4 171 ? 131.428 112.784 132.577 1.00 35.02 176 ARG A C 1
ATOM 4841 O O . ARG D 4 171 ? 131.781 113.949 132.380 1.00 47.51 176 ARG A O 1
ATOM 4849 N N . GLY D 4 172 ? 132.224 111.740 132.383 1.00 23.86 177 GLY A N 1
ATOM 4850 C CA . GLY D 4 172 ? 133.586 111.916 131.926 1.00 32.95 177 GLY A CA 1
ATOM 4851 C C . GLY D 4 172 ? 134.608 111.514 132.965 1.00 43.94 177 GLY A C 1
ATOM 4852 O O . GLY D 4 172 ? 135.742 112.000 132.954 1.00 50.96 177 GLY A O 1
ATOM 4853 N N . PHE D 4 173 ? 134.215 110.624 133.871 1.00 42.17 178 PHE A N 1
ATOM 4854 C CA . PHE D 4 173 ? 135.104 110.175 134.934 1.00 36.09 178 PHE A CA 1
ATOM 4855 C C . PHE D 4 173 ? 136.230 109.348 134.330 1.00 35.38 178 PHE A C 1
ATOM 4856 O O . PHE D 4 173 ? 136.025 108.196 133.938 1.00 53.07 178 PHE A O 1
ATOM 4864 N N . ASN D 4 174 ? 137.421 109.931 134.256 1.00 35.63 179 ASN A N 1
ATOM 4865 C CA . ASN D 4 174 ? 138.577 109.237 133.702 1.00 46.50 179 ASN A CA 1
ATOM 4866 C C . ASN D 4 174 ? 138.999 108.123 134.649 1.00 56.88 179 ASN A C 1
ATOM 4867 O O . ASN D 4 174 ? 139.600 108.381 135.696 1.00 58.31 179 ASN A O 1
ATOM 4872 N N . ARG D 4 175 ? 138.694 106.879 134.282 1.00 53.81 180 ARG A N 1
ATOM 4873 C CA . ARG D 4 175 ? 139.085 105.722 135.071 1.00 43.69 180 ARG A CA 1
ATOM 4874 C C . ARG D 4 175 ? 140.457 105.193 134.690 1.00 46.01 180 ARG A C 1
ATOM 4875 O O . ARG D 4 175 ? 140.807 104.070 135.071 1.00 53.43 180 ARG A O 1
ATOM 4883 N N . LYS D 4 176 ? 141.238 105.971 133.949 1.00 53.29 181 LYS A N 1
ATOM 4884 C CA . LYS D 4 176 ? 142.589 105.585 133.577 1.00 57.42 181 LYS A CA 1
ATOM 4885 C C . LYS D 4 176 ? 143.633 106.088 134.562 1.00 63.30 181 LYS A C 1
ATOM 4886 O O . LYS D 4 176 ? 144.832 105.926 134.313 1.00 68.13 181 LYS A O 1
ATOM 4892 N N . ILE D 4 177 ? 143.211 106.698 135.668 1.00 64.51 182 ILE A N 1
ATOM 4893 C CA . ILE D 4 177 ? 144.117 107.132 136.723 1.00 62.08 182 ILE A CA 1
ATOM 4894 C C . ILE D 4 177 ? 143.774 106.356 137.988 1.00 55.65 182 ILE A C 1
ATOM 4895 O O . ILE D 4 177 ? 142.595 106.153 138.300 1.00 57.82 182 ILE A O 1
ATOM 4900 N N . TRP D 4 178 ? 144.802 105.890 138.690 1.00 53.25 183 TRP A N 1
ATOM 4901 C CA . TRP D 4 178 ? 144.635 105.059 139.872 1.00 55.25 183 TRP A CA 1
ATOM 4902 C C . TRP D 4 178 ? 145.295 105.719 141.072 1.00 61.58 183 TRP A C 1
ATOM 4903 O O . TRP D 4 178 ? 146.376 106.303 140.956 1.00 70.39 183 TRP A O 1
ATOM 4914 N N . PHE D 4 179 ? 144.639 105.619 142.222 1.00 55.14 184 PHE A N 1
ATOM 4915 C CA . PHE D 4 179 ? 145.147 106.160 143.471 1.00 45.27 184 PHE A CA 1
ATOM 4916 C C . PHE D 4 179 ? 145.695 105.040 144.347 1.00 40.31 184 PHE A C 1
ATOM 4917 O O . PHE D 4 179 ? 145.358 103.866 144.181 1.00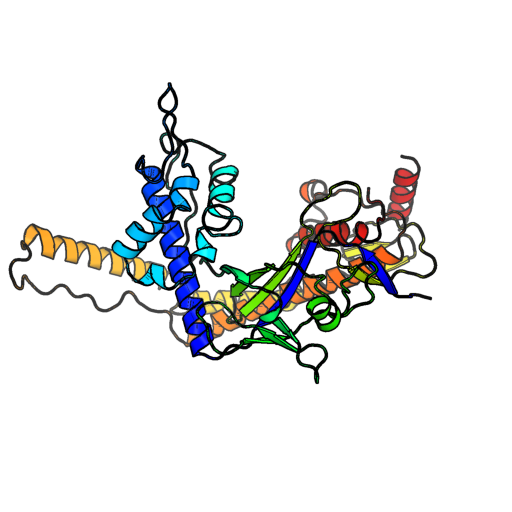 56.12 184 PHE A O 1
ATOM 4925 N N . GLY D 4 180 ? 146.556 105.419 145.285 1.00 33.05 185 GLY A N 1
ATOM 4926 C CA . GLY D 4 180 ? 147.121 104.474 146.216 1.00 37.05 185 GLY A CA 1
ATOM 4927 C C . GLY D 4 180 ? 148.634 104.460 146.200 1.00 38.83 185 GLY A C 1
ATOM 4928 O O . GLY D 4 180 ? 149.280 105.196 145.448 1.00 49.56 185 GLY A O 1
ATOM 4929 N N . PRO D 4 181 ? 149.232 103.621 147.051 1.00 42.09 186 PRO A N 1
ATOM 4930 C CA . PRO D 4 181 ? 150.703 103.550 147.092 1.00 47.18 186 PRO A CA 1
ATOM 4931 C C . PRO D 4 181 ? 151.325 103.117 145.776 1.00 55.35 186 PRO A C 1
ATOM 4932 O O . PRO D 4 181 ? 152.415 103.588 145.428 1.00 55.97 186 PRO A O 1
ATOM 4936 N N . ASP D 4 182 ? 150.662 102.230 145.030 1.00 54.96 187 ASP A N 1
ATOM 4937 C CA . ASP D 4 182 ? 151.178 101.759 143.750 1.00 51.59 187 ASP A CA 1
ATOM 4938 C C . ASP D 4 182 ? 150.113 101.797 142.659 1.00 53.53 187 ASP A C 1
ATOM 4939 O O . ASP D 4 182 ? 150.249 101.104 141.646 1.00 56.72 187 ASP A O 1
ATOM 4944 N N . GLY D 4 183 ? 149.064 102.590 142.843 1.00 58.19 188 GLY A N 1
ATOM 4945 C CA . GLY D 4 183 ? 148.016 102.697 141.844 1.00 55.51 188 GLY A CA 1
ATOM 4946 C C . GLY D 4 183 ? 147.235 101.422 141.619 1.00 55.54 188 GLY A C 1
ATOM 4947 O O . GLY D 4 183 ? 146.946 101.071 140.468 1.00 62.10 188 GLY A O 1
ATOM 4948 N N . LYS D 4 184 ? 146.889 100.712 142.692 1.00 47.09 189 LYS A N 1
ATOM 4949 C CA . LYS D 4 184 ? 146.100 99.491 142.602 1.00 52.89 189 LYS A CA 1
ATOM 4950 C C . LYS D 4 184 ? 144.706 99.663 143.191 1.00 55.42 189 LYS A C 1
ATOM 4951 O O . LYS D 4 184 ? 144.024 98.671 143.466 1.00 62.96 189 LYS A O 1
ATOM 4957 N N . HIS D 4 185 ? 144.267 100.902 143.388 1.00 46.04 190 HIS A N 1
ATOM 4958 C CA . HIS D 4 185 ? 142.954 101.196 143.940 1.00 45.94 190 HIS A CA 1
ATOM 4959 C C . HIS D 4 185 ? 142.179 102.089 142.985 1.00 47.73 190 HIS A C 1
ATOM 4960 O O . HIS D 4 185 ? 142.758 102.957 142.323 1.00 51.63 190 HIS A O 1
ATOM 4967 N N . THR D 4 186 ? 140.871 101.873 142.915 1.00 39.80 191 THR A N 1
ATOM 4968 C CA . THR D 4 186 ? 139.986 102.770 142.189 1.00 41.81 191 THR A CA 1
ATOM 4969 C C . THR D 4 186 ? 139.667 103.966 143.082 1.00 37.51 191 THR A C 1
ATOM 4970 O O . THR D 4 186 ? 140.293 104.178 144.123 1.00 46.67 191 THR A O 1
ATOM 4974 N N . TYR D 4 187 ? 138.687 104.775 142.680 1.00 43.39 192 TYR A N 1
ATOM 4975 C CA . TYR D 4 187 ? 138.304 105.921 143.498 1.00 44.39 192 TYR A CA 1
ATOM 4976 C C . TYR D 4 187 ? 137.656 105.473 144.804 1.00 48.36 192 TYR A C 1
ATOM 4977 O O . TYR D 4 187 ? 137.994 105.978 145.881 1.00 53.07 192 TYR A O 1
ATOM 4986 N N . GLU D 4 188 ? 136.718 104.525 144.728 1.00 43.55 193 GLU A N 1
ATOM 4987 C CA . GLU D 4 188 ? 136.076 104.022 145.938 1.00 34.50 193 GLU A CA 1
ATOM 4988 C C . GLU D 4 188 ? 137.073 103.303 146.838 1.00 40.97 193 GLU A C 1
ATOM 4989 O O . GLU D 4 188 ? 137.052 103.477 148.063 1.00 48.56 193 GLU A O 1
ATOM 4995 N N . GLU D 4 189 ? 137.951 102.487 146.250 1.00 39.67 194 GLU A N 1
ATOM 4996 C CA . GLU D 4 189 ? 138.939 101.766 147.045 1.00 42.42 194 GLU A CA 1
ATOM 4997 C C . GLU D 4 189 ? 139.900 102.716 147.745 1.00 44.57 194 GLU A C 1
ATOM 4998 O O . GLU D 4 189 ? 140.324 102.449 148.874 1.00 53.32 194 GLU A O 1
ATOM 5004 N 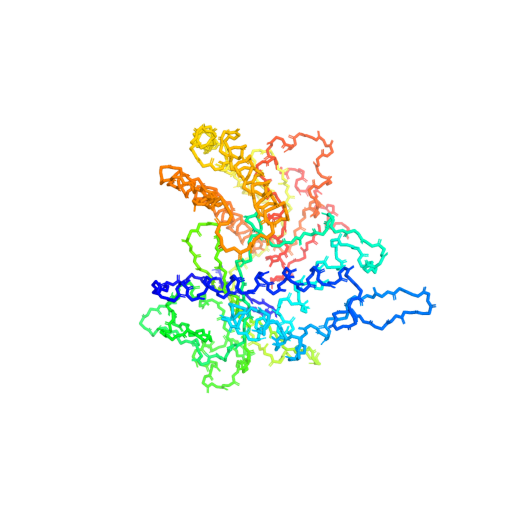N . ALA D 4 190 ? 140.259 103.823 147.094 1.00 34.51 195 ALA A N 1
ATOM 5005 C CA . ALA D 4 190 ? 141.143 104.793 147.729 1.00 36.57 195 ALA A CA 1
ATOM 5006 C C . ALA D 4 190 ? 140.414 105.586 148.805 1.00 44.61 195 ALA A C 1
ATOM 5007 O O . ALA D 4 190 ? 140.981 105.865 149.868 1.00 54.07 195 ALA A O 1
ATOM 5009 N N . LEU D 4 191 ? 139.161 105.968 148.546 1.00 40.11 196 LEU A N 1
ATOM 5010 C CA . LEU D 4 191 ? 138.404 106.732 149.531 1.00 33.26 196 LEU A CA 1
ATOM 5011 C C . LEU D 4 191 ? 138.150 105.915 150.792 1.00 37.42 196 LEU A C 1
ATOM 5012 O O . LEU D 4 191 ? 138.286 106.427 151.909 1.00 41.73 196 LEU A O 1
ATOM 5017 N N . ALA D 4 192 ? 137.782 104.642 150.634 1.00 39.81 197 ALA A N 1
ATOM 5018 C CA . ALA D 4 192 ? 137.499 103.807 151.794 1.00 30.41 197 ALA A CA 1
ATOM 5019 C C . ALA D 4 192 ? 138.754 103.456 152.578 1.00 29.59 197 ALA A C 1
ATOM 5020 O O . ALA D 4 192 ? 138.659 103.159 153.773 1.00 37.77 197 ALA A O 1
ATOM 5022 N N . ALA D 4 193 ? 139.920 103.479 151.940 1.00 28.52 198 ALA A N 1
ATOM 5023 C CA . ALA D 4 193 ? 141.177 103.167 152.606 1.00 28.63 198 ALA A CA 1
ATOM 5024 C C . ALA D 4 193 ? 141.885 104.402 153.142 1.00 40.06 198 ALA A C 1
ATOM 5025 O O . ALA D 4 193 ? 142.994 104.278 153.673 1.00 44.43 198 ALA A O 1
ATOM 5027 N N . HIS D 4 194 ? 141.274 105.580 153.012 1.00 54.83 199 HIS A N 1
ATOM 5028 C CA . HIS D 4 194 ? 141.857 106.845 153.460 1.00 54.00 199 HIS A CA 1
ATOM 5029 C C . HIS D 4 194 ? 143.216 107.085 152.800 1.00 54.04 199 HIS A C 1
ATOM 5030 O O . HIS D 4 194 ? 144.253 107.195 153.456 1.00 56.07 199 HIS A O 1
ATOM 5037 N N . GLU D 4 195 ? 143.185 107.159 151.467 1.00 47.18 200 GLU A N 1
ATOM 5038 C CA . GLU D 4 195 ? 144.367 107.469 150.672 1.00 43.08 200 GLU A CA 1
ATOM 5039 C C . GLU D 4 195 ? 144.116 108.644 149.734 1.00 48.98 200 GLU A C 1
ATOM 5040 O O . GLU D 4 195 ? 144.852 108.822 148.758 1.00 57.64 200 GLU A O 1
ATOM 5046 N N . LEU D 4 196 ? 143.092 109.444 150.011 1.00 40.29 201 LEU A N 1
ATOM 5047 C CA . LEU D 4 196 ? 142.788 110.643 149.250 1.00 33.51 201 LEU A CA 1
ATOM 5048 C C . LEU D 4 196 ? 142.849 111.854 150.169 1.00 50.38 201 LEU A C 1
ATOM 5049 O O . LEU D 4 196 ? 142.650 111.741 151.383 1.00 55.07 201 LEU A O 1
ATOM 5054 N N . SER D 4 197 ? 143.134 113.014 149.583 1.00 42.14 202 SER A N 1
ATOM 5055 C CA . SER D 4 197 ? 143.174 114.248 150.355 1.00 28.69 202 SER A CA 1
ATOM 5056 C C . SER D 4 197 ? 141.805 114.538 150.952 1.00 38.40 202 SER A C 1
ATOM 5057 O O . SER D 4 197 ? 140.787 114.478 150.257 1.00 48.05 202 SER A O 1
ATOM 5060 N N . ASN D 4 198 ? 141.782 114.861 152.245 1.00 44.14 203 ASN A N 1
ATOM 5061 C CA . ASN D 4 198 ? 140.522 115.137 152.923 1.00 45.71 203 ASN A CA 1
ATOM 5062 C C . ASN D 4 198 ? 139.866 116.422 152.441 1.00 50.07 203 ASN A C 1
ATOM 5063 O O . ASN D 4 198 ? 138.683 116.636 152.726 1.00 50.83 203 ASN A O 1
ATOM 5068 N N . ASN D 4 199 ? 140.598 117.275 151.731 1.00 51.64 204 ASN A N 1
ATOM 5069 C CA . ASN D 4 199 ? 140.041 118.454 151.084 1.00 44.13 204 ASN A CA 1
ATOM 5070 C C . ASN D 4 199 ? 140.555 118.503 149.654 1.00 51.18 204 ASN A C 1
ATOM 5071 O O . ASN D 4 199 ? 141.764 118.402 149.424 1.00 51.25 204 ASN A O 1
ATOM 5076 N N . LEU D 4 200 ? 139.641 118.655 148.698 1.00 51.54 205 LEU A N 1
ATOM 5077 C CA . LEU D 4 200 ? 139.987 118.672 147.285 1.00 48.48 205 LEU A CA 1
ATOM 5078 C C . LEU D 4 200 ? 139.357 119.882 146.616 1.00 49.54 205 LEU A C 1
ATOM 5079 O O . LEU D 4 200 ? 138.204 120.226 146.892 1.00 49.01 205 LEU A O 1
ATOM 5084 N N . THR D 4 201 ? 140.121 120.521 145.734 1.00 44.73 206 THR A N 1
ATOM 5085 C CA . THR D 4 201 ? 139.681 121.723 145.038 1.00 38.65 206 THR A CA 1
ATOM 5086 C C . THR D 4 201 ? 138.920 121.343 143.776 1.00 33.05 206 THR A C 1
ATOM 5087 O O . THR D 4 201 ? 139.360 120.474 143.017 1.00 46.58 206 THR A O 1
ATOM 5091 N N . VAL D 4 202 ? 137.781 121.992 143.555 1.00 24.63 207 VAL A N 1
ATOM 5092 C CA . VAL D 4 202 ? 136.973 121.774 142.363 1.00 33.39 207 VAL A CA 1
ATOM 5093 C C . VAL D 4 202 ? 136.594 123.123 141.770 1.00 43.98 207 VAL A C 1
ATOM 5094 O O . VAL D 4 202 ? 136.205 124.046 142.494 1.00 47.23 207 VAL A O 1
ATOM 5098 N N . ARG D 4 203 ? 136.722 123.239 140.451 1.00 47.35 208 ARG A N 1
ATOM 5099 C CA . ARG D 4 203 ? 136.357 124.442 139.716 1.00 35.76 208 ARG A CA 1
ATOM 5100 C C . ARG D 4 203 ? 135.123 124.145 138.880 1.00 35.31 208 ARG A C 1
ATOM 5101 O O . ARG D 4 203 ? 135.140 123.231 138.050 1.00 50.28 208 ARG A O 1
ATOM 5109 N N . VAL D 4 204 ? 134.065 124.918 139.086 1.00 30.53 209 VAL A N 1
ATOM 5110 C CA . VAL D 4 204 ? 132.853 124.815 138.284 1.00 38.37 209 VAL A CA 1
ATOM 5111 C C . VAL D 4 204 ? 132.840 125.982 137.310 1.00 46.15 209 VAL A C 1
ATOM 5112 O O . VAL D 4 204 ? 132.782 127.146 137.723 1.00 49.86 209 VAL A O 1
ATOM 5116 N N . SER D 4 205 ? 132.890 125.676 136.017 1.00 56.55 210 SER A N 1
ATOM 5117 C CA . SER D 4 205 ? 133.012 126.686 134.979 1.00 57.42 210 SER A CA 1
ATOM 5118 C C . SER D 4 205 ? 131.893 126.540 133.958 1.00 54.22 210 SER A C 1
ATOM 5119 O O . SER D 4 205 ? 131.419 125.435 133.681 1.00 58.44 210 SER A O 1
ATOM 5122 N N . LYS D 4 206 ? 131.475 127.676 133.405 1.00 53.67 211 LYS A N 1
ATOM 5123 C CA . LYS D 4 206 ? 130.456 127.740 132.363 1.00 51.79 211 LYS A CA 1
ATOM 5124 C C . LYS D 4 206 ? 131.101 128.321 131.111 1.00 65.53 211 LYS A C 1
ATOM 5125 O O . LYS D 4 206 ? 131.456 129.503 131.082 1.00 67.51 211 LYS A O 1
ATOM 5131 N N . ASP D 4 207 ? 131.246 127.496 130.077 1.00 78.65 212 ASP A N 1
ATOM 5132 C CA . ASP D 4 207 ? 131.936 127.920 128.867 1.00 72.25 212 ASP A CA 1
ATOM 5133 C C . ASP D 4 207 ? 131.071 128.898 128.072 1.00 72.50 212 ASP A C 1
ATOM 5134 O O . ASP D 4 207 ? 129.998 129.326 128.508 1.00 75.92 212 ASP A O 1
ATOM 5139 N N . THR D 4 208 ? 131.560 129.261 126.882 1.00 73.39 213 THR A N 1
ATOM 5140 C CA . THR D 4 208 ? 130.877 130.263 126.067 1.00 72.21 213 THR A CA 1
ATOM 5141 C C . THR D 4 208 ? 129.470 129.811 125.699 1.00 73.18 213 THR A C 1
ATOM 5142 O O . THR D 4 208 ? 128.522 130.603 125.750 1.00 73.16 213 THR A O 1
ATOM 5146 N N . CYS D 4 209 ? 129.316 128.548 125.322 1.00 76.93 214 CYS A N 1
ATOM 5147 C CA . CYS D 4 209 ? 127.996 127.984 125.110 1.00 77.73 214 CYS A CA 1
ATOM 5148 C C . CYS D 4 209 ? 127.365 127.622 126.449 1.00 78.19 214 CYS A C 1
ATOM 5149 O O . CYS D 4 209 ? 128.044 127.506 127.472 1.00 74.36 214 CYS A O 1
ATOM 5152 N N . GLY D 4 210 ? 126.046 127.454 126.441 1.00 74.61 215 GLY A N 1
ATOM 5153 C CA . GLY D 4 210 ? 125.382 127.032 127.656 1.00 74.81 215 GLY A CA 1
ATOM 5154 C C . GLY D 4 210 ? 125.766 125.615 128.025 1.00 74.49 215 GLY A C 1
ATOM 5155 O O . GLY D 4 210 ? 125.275 124.656 127.423 1.00 71.96 215 GLY A O 1
ATOM 5156 N N . ASP D 4 211 ? 126.624 125.478 129.033 1.00 66.67 216 ASP A N 1
ATOM 5157 C CA . ASP D 4 211 ? 127.166 124.195 129.463 1.00 62.96 216 ASP A CA 1
ATOM 5158 C C . ASP D 4 211 ? 127.957 124.421 130.741 1.00 68.55 216 ASP A C 1
ATOM 5159 O O . ASP D 4 211 ? 128.385 125.541 131.033 1.00 72.09 216 ASP A O 1
ATOM 5164 N N . TYR D 4 212 ? 128.148 123.344 131.499 1.00 60.72 217 TYR A N 1
ATOM 5165 C CA . TYR D 4 212 ? 128.860 123.409 132.766 1.00 48.38 217 TYR A CA 1
ATOM 5166 C C . TYR D 4 212 ? 129.907 122.310 132.829 1.00 48.72 217 TYR A C 1
ATOM 5167 O O . TYR D 4 212 ? 129.684 121.196 132.346 1.00 55.31 217 TYR A O 1
ATOM 5176 N N . PHE D 4 213 ? 131.050 122.633 133.426 1.00 47.91 218 PHE A N 1
ATOM 5177 C CA . PHE D 4 213 ? 132.152 121.697 133.569 1.00 50.63 218 PHE A CA 1
ATOM 5178 C C . PHE D 4 213 ? 132.694 121.774 134.987 1.00 48.63 218 PHE A C 1
ATOM 5179 O O . PHE D 4 213 ? 132.552 122.794 135.666 1.00 56.12 218 PHE A O 1
ATOM 5187 N N . ILE D 4 214 ? 133.315 120.685 135.429 1.00 45.05 219 ILE A N 1
ATOM 5188 C CA . ILE D 4 214 ? 133.935 120.610 136.745 1.00 45.08 219 ILE A CA 1
ATOM 5189 C C . ILE D 4 214 ? 135.368 120.126 136.579 1.00 43.42 219 ILE A C 1
ATOM 5190 O O . ILE D 4 214 ? 135.660 119.302 135.705 1.00 57.08 219 ILE A O 1
ATOM 5195 N N . CYS D 4 215 ? 136.268 120.662 137.400 1.00 37.24 220 CYS A N 1
ATOM 5196 C CA . CYS D 4 215 ? 137.687 120.316 137.358 1.00 32.78 220 CYS A CA 1
ATOM 5197 C C . CYS D 4 215 ? 138.118 119.905 138.761 1.00 47.36 220 CYS A C 1
ATOM 5198 O O . CYS D 4 215 ? 138.410 120.760 139.602 1.00 60.65 220 CYS A O 1
ATOM 5201 N N . ILE D 4 216 ? 138.163 118.600 139.012 1.00 42.16 221 ILE A N 1
ATOM 5202 C CA . ILE D 4 216 ? 138.596 118.069 140.298 1.00 31.64 221 ILE A CA 1
ATOM 5203 C C . ILE D 4 216 ? 140.117 117.988 140.257 1.00 26.77 221 ILE A C 1
ATOM 5204 O O . ILE D 4 216 ? 140.690 117.084 139.649 1.00 38.09 221 ILE A O 1
ATOM 5209 N N . THR D 4 217 ? 140.773 118.939 140.914 1.00 28.38 222 THR A N 1
ATOM 5210 C CA . THR D 4 217 ? 142.225 119.008 140.896 1.00 34.32 222 THR A CA 1
ATOM 5211 C C . THR D 4 217 ? 142.814 118.067 141.937 1.00 35.87 222 THR A C 1
ATOM 5212 O O . THR D 4 217 ? 142.490 118.157 143.125 1.00 50.70 222 THR A O 1
ATOM 5216 N N . PHE D 4 218 ? 143.679 117.165 141.487 1.00 38.67 223 PHE A N 1
ATOM 5217 C CA . PHE D 4 218 ? 144.408 116.255 142.358 1.00 38.34 223 PHE A CA 1
ATOM 5218 C C . PHE D 4 218 ? 145.840 116.753 142.452 1.00 44.41 223 PHE A C 1
ATOM 5219 O O . PHE D 4 218 ? 146.541 116.823 141.437 1.00 60.34 223 PHE A O 1
ATOM 5227 N N . SER D 4 219 ? 146.272 117.107 143.659 1.00 38.14 224 SER A N 1
ATOM 5228 C CA . SER D 4 219 ? 147.603 117.663 143.847 1.00 46.03 224 SER A CA 1
ATOM 5229 C C . SER D 4 219 ? 148.269 117.015 145.047 1.00 36.43 224 SER A C 1
ATOM 5230 O O . SER D 4 219 ? 147.674 116.940 146.125 1.00 47.33 224 SER A O 1
ATOM 5233 N N . GLN D 4 220 ? 149.498 116.547 144.852 1.00 39.98 225 GLN A N 1
ATOM 5234 C CA . GLN D 4 220 ? 150.296 116.066 145.968 1.00 41.32 225 GLN A CA 1
ATOM 5235 C C . GLN D 4 220 ? 150.618 117.222 146.906 1.00 44.02 225 GLN A C 1
ATOM 5236 O O . GLN D 4 220 ? 150.941 118.328 146.463 1.00 45.46 225 GLN A O 1
ATOM 5242 N N . GLY D 4 221 ? 150.514 116.970 148.207 1.00 56.24 226 GLY A N 1
ATOM 5243 C CA . GLY D 4 221 ? 150.684 118.023 149.187 1.00 52.90 226 GLY A CA 1
ATOM 5244 C C . GLY D 4 221 ? 152.102 118.540 149.292 1.00 48.93 226 GLY A C 1
ATOM 5245 O O . GLY D 4 221 ? 152.379 119.686 148.928 1.00 50.52 226 GLY A O 1
ATOM 5246 N N . LYS D 4 222 ? 153.007 117.707 149.785 1.00 48.35 227 LYS A N 1
ATOM 5247 C CA . LYS D 4 222 ? 154.404 118.069 149.971 1.00 46.51 227 LYS A CA 1
ATOM 5248 C C . LYS D 4 222 ? 155.288 117.137 149.151 1.00 45.32 227 LYS A C 1
ATOM 5249 O O . LYS D 4 222 ? 154.815 116.204 148.498 1.00 50.70 227 LYS A O 1
ATOM 5255 N N . VAL D 4 223 ? 156.590 117.403 149.190 1.00 40.63 228 VAL A N 1
ATOM 5256 C CA . VAL D 4 223 ? 157.563 116.622 148.437 1.00 47.97 228 VAL A CA 1
ATOM 5257 C C . VAL D 4 223 ? 158.671 116.178 149.387 1.00 49.48 228 VAL A C 1
ATOM 5258 O O . VAL D 4 223 ? 159.791 115.869 148.964 1.00 52.56 228 VAL A O 1
ATOM 5262 N N . LYS D 4 224 ? 158.352 116.124 150.681 1.00 50.25 229 LYS A N 1
ATOM 5263 C CA . LYS D 4 224 ? 159.345 115.773 151.689 1.00 45.03 229 LYS A CA 1
ATOM 5264 C C . LYS D 4 224 ? 159.960 114.411 151.393 1.00 50.45 229 LYS A C 1
ATOM 5265 O O . LYS D 4 224 ? 159.260 113.452 151.055 1.00 52.60 229 LYS A O 1
ATOM 5271 N N . GLY D 4 225 ? 161.283 114.336 151.508 1.00 51.70 230 GLY A N 1
ATOM 5272 C CA . GLY D 4 225 ? 162.005 113.134 151.143 1.00 51.78 230 GLY A CA 1
ATOM 5273 C C . GLY D 4 225 ? 161.811 112.783 149.683 1.00 54.05 230 GLY A C 1
ATOM 5274 O O . GLY D 4 225 ? 162.293 113.493 148.795 1.00 51.81 230 GLY A O 1
ATOM 5275 N N . ASP D 4 226 ? 161.104 111.684 149.424 1.00 56.77 231 ASP A N 1
ATOM 5276 C CA . ASP D 4 226 ? 160.739 111.313 148.062 1.00 51.65 231 ASP A CA 1
ATOM 5277 C C . ASP D 4 226 ? 159.296 110.858 147.917 1.00 51.25 231 ASP A C 1
ATOM 5278 O O . ASP D 4 226 ? 158.819 110.761 146.783 1.00 52.54 231 ASP A O 1
ATOM 5283 N N . LYS D 4 227 ? 158.586 110.578 149.007 1.00 46.96 232 LYS A N 1
ATOM 5284 C CA . LYS D 4 227 ? 157.215 110.083 148.952 1.00 46.35 232 LYS A CA 1
ATOM 5285 C C . LYS D 4 227 ? 156.235 111.249 148.924 1.00 37.50 232 LYS A C 1
ATOM 5286 O O . LYS D 4 227 ? 156.282 112.109 149.810 1.00 46.31 232 LYS A O 1
ATOM 5292 N N . PRO D 4 228 ? 155.353 111.317 147.932 1.00 32.68 233 PRO A N 1
ATOM 5293 C CA . PRO D 4 228 ? 154.330 112.367 147.928 1.00 35.15 233 PRO A CA 1
ATOM 5294 C C . PRO D 4 228 ? 153.337 112.181 149.063 1.00 43.87 233 PRO A C 1
ATOM 5295 O O . PRO D 4 228 ? 153.078 111.065 149.518 1.00 49.64 233 PRO A O 1
ATOM 5299 N N . THR D 4 229 ? 152.782 113.305 149.524 1.00 48.27 234 THR A N 1
ATOM 5300 C CA . THR D 4 229 ? 151.754 113.248 150.557 1.00 46.99 234 THR A CA 1
ATOM 5301 C C . THR D 4 229 ? 150.523 112.505 150.059 1.00 41.07 234 THR A C 1
ATOM 5302 O O . THR D 4 229 ? 149.955 111.673 150.776 1.00 51.19 234 THR A O 1
ATOM 5306 N N . TRP D 4 230 ? 150.103 112.787 148.832 1.00 38.10 235 TRP A N 1
ATOM 5307 C CA . TRP D 4 230 ? 149.014 112.077 148.180 1.00 45.83 235 TRP A CA 1
ATOM 5308 C C . TRP D 4 230 ? 149.523 111.544 146.851 1.00 54.58 235 TRP A C 1
ATOM 5309 O O . TRP D 4 230 ? 150.118 112.292 146.067 1.00 57.11 235 TRP A O 1
ATOM 5320 N N . GLU D 4 231 ? 149.293 110.259 146.598 1.00 52.80 236 GLU A N 1
ATOM 5321 C CA . GLU D 4 231 ? 149.860 109.574 145.445 1.00 50.21 236 GLU A CA 1
ATOM 5322 C C . GLU D 4 231 ? 148.739 109.103 144.532 1.00 57.90 236 GLU A C 1
ATOM 5323 O O . GLU D 4 231 ? 147.862 108.345 144.960 1.00 58.16 236 GLU A O 1
ATOM 5329 N N . PHE D 4 232 ? 148.767 109.555 143.279 1.00 57.21 237 PHE A N 1
ATOM 5330 C CA . PHE D 4 232 ? 147.848 109.094 142.249 1.00 55.14 237 PHE A CA 1
ATOM 5331 C C . PHE D 4 232 ? 148.622 108.833 140.965 1.00 55.06 237 PHE A C 1
ATOM 5332 O O . PHE D 4 232 ? 149.583 109.539 140.646 1.00 66.51 237 PHE A O 1
ATOM 5340 N N . TYR D 4 233 ? 148.195 107.810 140.233 1.00 51.41 238 TYR A N 1
ATOM 5341 C CA . TYR D 4 233 ? 148.861 107.358 139.023 1.00 54.04 238 TYR A CA 1
ATOM 5342 C C . TYR D 4 233 ? 147.984 107.646 137.806 1.00 63.18 238 TYR A C 1
ATOM 5343 O O . TYR D 4 233 ? 146.935 108.287 137.910 1.00 63.35 238 TYR A O 1
ATOM 5352 N N . GLN D 4 234 ? 148.434 107.181 136.641 1.00 65.65 239 GLN A N 1
ATOM 5353 C CA . GLN D 4 234 ? 147.652 107.230 135.412 1.00 61.32 239 GLN A CA 1
ATOM 5354 C C . GLN D 4 234 ? 148.282 106.282 134.406 1.00 64.40 239 GLN A C 1
ATOM 5355 O O . GLN D 4 234 ? 149.501 106.295 134.218 1.00 62.16 239 GLN A O 1
ATOM 5361 N N . GLU D 4 235 ? 147.451 105.465 133.765 1.00 70.91 240 GLU A N 1
ATOM 5362 C CA . GLU D 4 235 ? 147.929 104.525 132.762 1.00 66.70 240 GLU A CA 1
ATOM 5363 C C . GLU D 4 235 ? 147.937 105.191 131.391 1.00 73.91 240 GLU A C 1
ATOM 5364 O O . GLU D 4 235 ? 146.932 105.766 130.960 1.00 67.87 240 GLU A O 1
ATOM 5370 N N . VAL D 4 236 ? 149.088 105.138 130.725 1.00 78.13 241 VAL A N 1
ATOM 5371 C CA . VAL D 4 236 ? 149.245 105.650 129.372 1.00 68.90 241 VAL A CA 1
ATOM 5372 C C . VAL D 4 236 ? 149.859 104.548 128.524 1.00 68.90 241 VAL A C 1
ATOM 5373 O O . VAL D 4 236 ? 150.537 103.651 129.035 1.00 71.58 241 VAL A O 1
ATOM 5377 N N . ARG D 4 237 ? 149.616 104.615 127.221 1.00 69.91 242 ARG A N 1
ATOM 5378 C CA . ARG D 4 237 ? 150.071 103.586 126.298 1.00 70.08 242 ARG A CA 1
ATOM 5379 C C . ARG D 4 237 ? 151.292 104.076 125.533 1.00 66.47 242 ARG A C 1
ATOM 5380 O O . ARG D 4 237 ? 151.313 105.207 125.035 1.00 64.43 242 ARG A O 1
ATOM 5388 N N . VAL D 4 238 ? 152.311 103.228 125.463 1.00 68.61 243 VAL A N 1
ATOM 5389 C CA . VAL D 4 238 ? 153.578 103.544 124.821 1.00 69.49 243 VAL A CA 1
ATOM 5390 C C . VAL D 4 238 ? 153.876 102.448 123.810 1.00 77.66 243 VAL A C 1
ATOM 5391 O O . VAL D 4 238 ? 153.406 101.313 123.943 1.00 82.90 243 VAL A O 1
ATOM 5395 N N . SER D 4 239 ? 154.650 102.794 122.787 1.00 81.97 244 SER A N 1
ATOM 5396 C CA . SER D 4 239 ? 155.033 101.813 121.785 1.00 80.53 244 SER A CA 1
ATOM 5397 C C . SER D 4 239 ? 155.876 100.714 122.427 1.00 80.91 244 SER A C 1
ATOM 5398 O O . SER D 4 239 ? 156.667 100.989 123.335 1.00 83.83 244 SER A O 1
ATOM 5401 N N . PRO D 4 240 ? 155.718 99.460 121.991 1.00 69.96 245 PRO A N 1
ATOM 5402 C CA . PRO D 4 240 ? 156.497 98.372 122.610 1.00 77.75 245 PRO A CA 1
ATOM 5403 C C . PRO D 4 240 ? 157.999 98.562 122.498 1.00 78.07 245 PRO A C 1
ATOM 5404 O O . PRO D 4 240 ? 158.734 98.218 123.432 1.00 77.89 245 PRO A O 1
ATOM 5408 N N . ILE D 4 241 ? 158.479 99.099 121.381 1.00 79.89 246 ILE A N 1
ATOM 5409 C CA . ILE D 4 241 ? 159.902 99.375 121.206 1.00 81.42 246 ILE A CA 1
ATOM 5410 C C . ILE D 4 241 ? 160.058 100.810 120.710 1.00 81.79 246 ILE A C 1
ATOM 5411 O O . ILE D 4 241 ? 160.044 101.061 119.495 1.00 83.50 246 ILE A O 1
ATOM 5416 N N . PRO D 4 242 ? 160.168 101.784 121.611 1.00 89.54 247 PRO A N 1
ATOM 5417 C CA . PRO D 4 242 ? 160.313 103.178 121.175 1.00 89.60 247 PRO A CA 1
ATOM 5418 C C . PRO D 4 242 ? 161.606 103.393 120.404 1.00 92.28 247 PRO A C 1
ATOM 5419 O O . PRO D 4 242 ? 162.626 102.753 120.669 1.00 90.63 247 PRO A O 1
ATOM 5423 N N . GLU D 4 243 ? 161.553 104.307 119.441 1.00 97.69 248 GLU A N 1
ATOM 5424 C CA . GLU D 4 243 ? 162.701 104.682 118.635 1.00 98.17 248 GLU A CA 1
ATOM 5425 C C . GLU D 4 243 ? 162.814 106.198 118.589 1.00 98.88 248 GLU A C 1
ATOM 5426 O O . GLU D 4 243 ? 161.800 106.899 118.648 1.00 95.61 248 GLU A O 1
ATOM 5432 N N . PRO D 4 244 ? 164.032 106.731 118.495 1.00 102.95 249 PRO A N 1
ATOM 5433 C CA . PRO D 4 244 ? 164.187 108.189 118.432 1.00 104.17 249 PRO A CA 1
ATOM 5434 C C . PRO D 4 244 ? 163.480 108.764 117.214 1.00 106.40 249 PRO A C 1
ATOM 5435 O O . PRO D 4 244 ? 163.503 108.183 116.127 1.00 108.99 249 PRO A O 1
ATOM 5439 N N . ILE D 4 245 ? 162.846 109.917 117.407 1.00 117.14 250 ILE A N 1
ATOM 5440 C CA . ILE D 4 245 ? 162.020 110.544 116.383 1.00 118.53 250 ILE A CA 1
ATOM 5441 C C . ILE D 4 245 ? 162.433 112.002 116.242 1.00 122.48 250 ILE A C 1
ATOM 5442 O O . ILE D 4 245 ? 162.509 112.730 117.238 1.00 124.41 250 ILE A O 1
ATOM 5447 N N . GLY D 4 246 ? 162.699 112.424 115.007 1.00 135.20 251 GLY A N 1
ATOM 5448 C CA . GLY D 4 246 ? 162.956 113.812 114.703 1.00 134.43 251 GLY A CA 1
ATOM 5449 C C . GLY D 4 246 ? 161.728 114.440 114.075 1.00 134.90 251 GLY A C 1
ATOM 5450 O O . GLY D 4 246 ? 161.222 113.956 113.061 1.00 136.17 251 GLY A O 1
ATOM 5451 N N . LEU D 4 247 ? 161.251 115.519 114.686 1.00 131.23 252 LEU A N 1
ATOM 5452 C CA . LEU D 4 247 ? 159.997 116.147 114.293 1.00 131.85 252 LEU A CA 1
ATOM 5453 C C . LEU D 4 247 ? 160.280 117.375 113.438 1.00 132.42 252 LEU A C 1
ATOM 5454 O O . LEU D 4 247 ? 161.026 118.269 113.851 1.00 131.61 252 LEU A O 1
ATOM 5459 N N . ASP D 4 248 ? 159.681 117.413 112.249 1.00 135.54 253 ASP A N 1
ATOM 5460 C CA . ASP D 4 248 ? 159.777 118.547 111.342 1.00 134.57 253 ASP A CA 1
ATOM 5461 C C . ASP D 4 248 ? 158.376 118.991 110.952 1.00 135.63 253 ASP A C 1
ATOM 5462 O O . ASP D 4 248 ? 157.505 118.158 110.683 1.00 136.81 253 ASP A O 1
ATOM 5467 N N . VAL D 4 249 ? 158.164 120.303 110.920 1.00 134.16 254 VAL A N 1
ATOM 5468 C CA . VAL D 4 249 ? 156.859 120.884 110.627 1.00 133.81 254 VAL A CA 1
ATOM 5469 C C . VAL D 4 249 ? 156.889 121.441 109.211 1.00 133.83 254 VAL A C 1
ATOM 5470 O O . VAL D 4 249 ? 157.731 122.287 108.884 1.00 132.39 254 VAL A O 1
ATOM 5474 N N . GLY D 4 250 ? 155.972 120.970 108.372 1.00 134.19 255 GLY A N 1
ATOM 5475 C CA . GLY D 4 250 ? 155.866 121.406 106.999 1.00 134.41 255 GLY A CA 1
ATOM 5476 C C . GLY D 4 250 ? 154.734 122.390 106.787 1.00 133.62 255 GLY A C 1
ATOM 5477 O O . GLY D 4 250 ? 154.303 123.098 107.704 1.00 132.82 255 GLY A O 1
ATOM 5478 N N . ILE D 4 251 ? 154.243 122.433 105.550 1.00 118.93 256 ILE A N 1
ATOM 5479 C CA . ILE D 4 251 ? 153.159 123.336 105.181 1.00 117.13 256 ILE A CA 1
ATOM 5480 C C . ILE D 4 251 ? 151.838 122.581 105.197 1.00 114.27 256 ILE A C 1
ATOM 5481 O O . ILE D 4 251 ? 150.919 122.928 105.947 1.00 112.46 256 ILE A O 1
ATOM 5486 N N . LYS D 4 252 ? 151.738 121.540 104.373 1.00 112.98 257 LYS A N 1
ATOM 5487 C CA . LYS D 4 252 ? 150.508 120.771 104.242 1.00 114.70 257 LYS A CA 1
ATOM 5488 C C . LYS D 4 252 ? 150.375 119.675 105.290 1.00 117.29 257 LYS A C 1
ATOM 5489 O O . LYS D 4 252 ? 149.382 118.940 105.269 1.00 117.69 257 LYS A O 1
ATOM 5495 N N . ASP D 4 253 ? 151.344 119.538 106.190 1.00 121.73 258 ASP A N 1
ATOM 5496 C CA . ASP D 4 253 ? 151.290 118.554 107.260 1.00 121.48 258 ASP A CA 1
ATOM 5497 C C . ASP D 4 253 ? 151.576 119.236 108.588 1.00 122.07 258 ASP A C 1
ATOM 5498 O O . ASP D 4 253 ? 152.483 120.068 108.685 1.00 123.01 258 ASP A O 1
ATOM 5503 N N . ILE D 4 254 ? 150.795 118.882 109.613 1.00 113.22 259 ILE A N 1
ATOM 5504 C CA . ILE D 4 254 ? 151.026 119.436 110.941 1.00 112.36 259 ILE A CA 1
ATOM 5505 C C . ILE D 4 254 ? 152.324 118.917 111.542 1.00 113.15 259 ILE A C 1
ATOM 5506 O O . ILE D 4 254 ? 152.883 119.554 112.443 1.00 111.21 259 ILE A O 1
ATOM 5511 N N . ALA D 4 255 ? 152.826 117.781 111.061 1.00 121.28 260 ALA A N 1
ATOM 5512 C CA . ALA D 4 255 ? 154.071 117.216 111.555 1.00 122.19 260 ALA A CA 1
ATOM 5513 C C . ALA D 4 255 ? 154.556 116.160 110.573 1.00 121.80 260 ALA A C 1
ATOM 5514 O O . ALA D 4 255 ? 153.750 115.446 109.974 1.00 120.09 260 ALA A O 1
ATOM 5516 N N . ILE D 4 256 ? 155.874 116.073 110.415 1.00 128.33 261 ILE A N 1
ATOM 5517 C CA . ILE D 4 256 ? 156.515 115.048 109.601 1.00 126.55 261 ILE A CA 1
ATOM 5518 C C . ILE D 4 256 ? 157.517 114.313 110.479 1.00 126.64 261 ILE A C 1
ATOM 5519 O O . ILE D 4 256 ? 158.375 114.941 111.109 1.00 127.85 261 ILE A O 1
ATOM 5524 N N . LEU D 4 257 ? 157.407 112.990 110.517 1.00 121.24 262 LEU A N 1
ATOM 5525 C CA . LEU D 4 257 ? 158.261 112.158 111.350 1.00 120.89 262 LEU A CA 1
ATOM 5526 C C . LEU D 4 257 ? 159.358 111.523 110.508 1.00 119.91 262 LEU A C 1
ATOM 5527 O O . LEU D 4 257 ? 159.129 111.142 109.356 1.00 120.22 262 LEU A O 1
ATOM 5532 N N . ASN D 4 258 ? 160.553 111.417 111.091 1.00 126.68 263 ASN A N 1
ATOM 5533 C CA . ASN D 4 258 ? 161.665 110.781 110.395 1.00 127.99 263 ASN A CA 1
ATOM 5534 C C . ASN D 4 258 ? 161.399 109.309 110.114 1.00 126.92 263 ASN A C 1
ATOM 5535 O O . ASN D 4 258 ? 162.009 108.744 109.201 1.00 126.89 263 ASN A O 1
ATOM 5540 N N . THR D 4 259 ? 160.510 108.676 110.883 1.00 126.53 264 THR A N 1
ATOM 5541 C CA . THR D 4 259 ? 160.159 107.285 110.617 1.00 128.65 264 THR A CA 1
ATOM 5542 C C . THR D 4 259 ? 159.485 107.138 109.260 1.00 127.92 264 THR A C 1
ATOM 5543 O O . THR D 4 259 ? 159.765 106.189 108.518 1.00 127.52 264 THR A O 1
ATOM 5547 N N . GLY D 4 260 ? 158.594 108.065 108.917 1.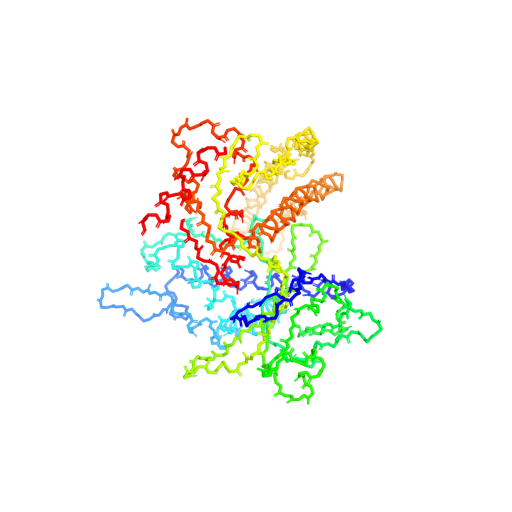00 116.14 265 GLY A N 1
ATOM 5548 C CA . GLY D 4 260 ? 157.936 108.030 107.627 1.00 115.63 265 GLY A CA 1
ATOM 5549 C C . GLY D 4 260 ? 156.466 108.388 107.674 1.00 113.99 265 GLY A C 1
ATOM 5550 O O . GLY D 4 260 ? 155.903 108.843 106.673 1.00 114.06 265 GLY A O 1
ATOM 5551 N N . THR D 4 261 ? 155.832 108.189 108.825 1.00 107.65 266 THR A N 1
ATOM 5552 C CA . THR D 4 261 ? 154.413 108.485 108.953 1.00 108.42 266 THR A CA 1
ATOM 5553 C C . THR D 4 261 ? 154.169 109.987 108.859 1.00 106.66 266 THR A C 1
ATOM 5554 O O . THR D 4 261 ? 155.055 110.803 109.127 1.00 108.68 266 THR A O 1
ATOM 5558 N N . LYS D 4 262 ? 152.951 110.347 108.465 1.00 103.56 267 LYS A N 1
ATOM 5559 C CA . LYS D 4 262 ? 152.595 111.738 108.237 1.00 106.73 267 LYS A CA 1
ATOM 5560 C C . LYS D 4 262 ? 151.208 112.011 108.796 1.00 104.74 267 LYS A C 1
ATOM 5561 O O . LYS D 4 262 ? 150.362 111.116 108.867 1.00 105.39 267 LYS A O 1
ATOM 5567 N N . TYR D 4 263 ? 150.987 113.261 109.196 1.00 100.96 268 TYR A N 1
ATOM 5568 C CA . TYR D 4 263 ? 149.684 113.731 109.650 1.00 99.40 268 TYR A CA 1
ATOM 5569 C C . TYR D 4 263 ? 149.362 115.010 108.898 1.00 100.77 268 TYR A C 1
ATOM 5570 O O . TYR D 4 263 ? 150.068 116.013 109.050 1.00 103.11 268 TYR A O 1
ATOM 5579 N N . GLU D 4 264 ? 148.304 114.982 108.096 1.00 107.08 269 GLU A N 1
ATOM 5580 C CA . GLU D 4 264 ? 147.919 116.152 107.319 1.00 109.97 269 GLU A CA 1
ATOM 5581 C C . GLU D 4 264 ? 147.128 117.096 108.214 1.00 106.46 269 GLU A C 1
ATOM 5582 O O . GLU D 4 264 ? 146.141 116.687 108.834 1.00 103.13 269 GLU A O 1
ATOM 5588 N N . ASN D 4 265 ? 147.561 118.355 108.287 1.00 104.05 270 ASN A N 1
ATOM 5589 C CA . ASN D 4 265 ? 146.888 119.320 109.146 1.00 101.98 270 ASN A CA 1
ATOM 5590 C C . ASN D 4 265 ? 145.486 119.594 108.623 1.00 99.96 270 ASN A C 1
ATOM 5591 O O . ASN D 4 265 ? 145.314 120.247 107.589 1.00 101.67 270 ASN A O 1
ATOM 5596 N N . LYS D 4 266 ? 144.478 119.081 109.332 1.00 90.31 271 LYS A N 1
ATOM 5597 C CA . LYS D 4 266 ? 143.100 119.208 108.871 1.00 92.79 271 LYS A CA 1
ATOM 5598 C C . LYS D 4 266 ? 142.721 120.667 108.664 1.00 89.23 271 LYS A C 1
ATOM 5599 O O . LYS D 4 266 ? 142.062 121.009 107.675 1.00 91.22 271 LYS A O 1
ATOM 5605 N N . GLN D 4 267 ? 143.136 121.539 109.581 1.00 79.44 272 GLN A N 1
ATOM 5606 C CA . GLN D 4 267 ? 142.895 122.976 109.479 1.00 83.07 272 GLN A CA 1
ATOM 5607 C C . GLN D 4 267 ? 141.398 123.255 109.313 1.00 87.15 272 GLN A C 1
ATOM 5608 O O . GLN D 4 267 ? 140.923 123.735 108.284 1.00 89.63 272 GLN A O 1
ATOM 5614 N N . PHE D 4 268 ? 140.667 122.915 110.377 1.00 85.22 273 PHE A N 1
ATOM 5615 C CA . PHE D 4 268 ? 139.209 122.895 110.337 1.00 83.81 273 PHE A CA 1
ATOM 5616 C C . PHE D 4 268 ? 138.600 124.269 110.095 1.00 82.86 273 PHE A C 1
ATOM 5617 O O . PHE D 4 268 ? 137.416 124.352 109.752 1.00 83.00 273 PHE A O 1
ATOM 5625 N N . LYS D 4 269 ? 139.369 125.345 110.276 1.00 89.33 274 LYS A N 1
ATOM 5626 C CA . LYS D 4 269 ? 138.816 126.685 110.106 1.00 90.95 274 LYS A CA 1
ATOM 5627 C C . LYS D 4 269 ? 138.376 126.925 108.666 1.00 89.15 274 LYS A C 1
ATOM 5628 O O . LYS D 4 269 ? 137.234 127.326 108.415 1.00 87.86 274 LYS A O 1
ATOM 5634 N N . ARG D 4 270 ? 139.268 126.675 107.703 1.00 88.62 275 ARG A N 1
ATOM 5635 C CA . ARG D 4 270 ? 138.944 126.954 106.307 1.00 89.56 275 ARG A CA 1
ATOM 5636 C C . ARG D 4 270 ? 137.809 126.069 105.809 1.00 89.80 275 ARG A C 1
ATOM 5637 O O . ARG D 4 270 ? 136.941 126.529 105.057 1.00 90.62 275 ARG A O 1
ATOM 5645 N N . ASP D 4 271 ? 137.799 124.795 106.210 1.00 78.70 276 ASP A N 1
ATOM 5646 C CA . ASP D 4 271 ? 136.713 123.906 105.817 1.00 76.57 276 ASP A CA 1
ATOM 5647 C C . ASP D 4 271 ? 135.370 124.380 106.349 1.00 74.62 276 ASP A C 1
ATOM 5648 O O . ASP D 4 271 ? 134.328 124.010 105.797 1.00 77.93 276 ASP A O 1
ATOM 5653 N N . ARG D 4 272 ? 135.372 125.193 107.404 1.00 55.51 277 ARG A N 1
ATOM 5654 C CA . ARG D 4 272 ? 134.155 125.781 107.945 1.00 57.69 277 ARG A CA 1
ATOM 5655 C C . ARG D 4 272 ? 134.174 127.301 107.866 1.00 60.06 277 ARG A C 1
ATOM 5656 O O . ARG D 4 272 ? 133.345 127.956 108.509 1.00 69.20 277 ARG A O 1
ATOM 5664 N N . ALA D 4 273 ? 135.099 127.878 107.093 1.00 60.81 278 ALA A N 1
ATOM 5665 C CA . ALA D 4 273 ? 135.221 129.330 107.025 1.00 62.23 278 ALA A CA 1
ATOM 5666 C C . ALA D 4 273 ? 134.024 129.973 106.342 1.00 54.01 278 ALA A C 1
ATOM 5667 O O . ALA D 4 273 ? 133.632 131.084 106.711 1.00 58.65 278 ALA A O 1
ATOM 5669 N N . ALA D 4 274 ? 133.445 129.308 105.342 1.00 42.03 279 ALA A N 1
ATOM 5670 C CA . ALA D 4 274 ? 132.272 129.862 104.676 1.00 44.16 279 ALA A CA 1
ATOM 5671 C C . ALA D 4 274 ? 131.118 130.024 105.655 1.00 52.91 279 ALA A C 1
ATOM 5672 O O . ALA D 4 274 ? 130.459 131.070 105.691 1.00 63.12 279 ALA A O 1
ATOM 5674 N N . THR D 4 275 ? 130.875 129.001 106.477 1.00 54.65 280 THR A N 1
ATOM 5675 C CA . THR D 4 275 ? 129.812 129.082 107.473 1.00 57.55 280 THR A CA 1
ATOM 5676 C C . THR D 4 275 ? 130.106 130.155 108.513 1.00 59.56 280 THR A C 1
ATOM 5677 O O . THR D 4 275 ? 129.201 130.887 108.929 1.00 58.58 280 THR A O 1
ATOM 5681 N N . LEU D 4 276 ? 131.362 130.257 108.952 1.00 56.89 281 LEU A N 1
ATOM 5682 C CA . LEU D 4 276 ? 131.728 131.273 109.933 1.00 51.05 281 LEU A CA 1
ATOM 5683 C C . LEU D 4 276 ? 131.490 132.673 109.389 1.00 51.94 281 LEU A C 1
ATOM 5684 O O . LEU D 4 276 ? 130.922 133.531 110.074 1.00 61.13 281 LEU A O 1
ATOM 5689 N N . LYS D 4 277 ? 131.920 132.922 108.151 1.00 51.93 282 LYS A N 1
ATOM 5690 C CA . LYS D 4 277 ? 131.723 134.235 107.550 1.00 51.60 282 LYS A CA 1
ATOM 5691 C C . LYS D 4 277 ? 130.243 134.524 107.342 1.00 49.05 282 LYS A C 1
ATOM 5692 O O . LYS D 4 277 ? 129.789 135.658 107.548 1.00 58.78 282 LYS A O 1
ATOM 5698 N N . LYS D 4 278 ? 129.472 133.510 106.943 1.00 56.67 283 LYS A N 1
ATOM 5699 C CA . LYS D 4 278 ? 128.035 133.698 106.779 1.00 64.56 283 LYS A CA 1
ATOM 5700 C C . LYS D 4 278 ? 127.382 134.085 108.098 1.00 68.75 283 LYS A C 1
ATOM 5701 O O . LYS D 4 278 ? 126.606 135.044 108.159 1.00 72.03 283 LYS A O 1
ATOM 5707 N N . MET D 4 279 ? 127.707 133.367 109.175 1.00 68.99 284 MET A N 1
ATOM 5708 C CA . MET D 4 279 ? 127.121 133.684 110.474 1.00 62.53 284 MET A CA 1
ATOM 5709 C C . MET D 4 279 ? 127.554 135.062 110.956 1.00 64.97 284 MET A C 1
ATOM 5710 O O . MET D 4 279 ? 126.754 135.798 111.548 1.00 69.84 284 MET A O 1
ATOM 5715 N N . SER D 4 280 ? 128.824 135.416 110.737 1.00 60.90 285 SER A N 1
ATOM 5716 C CA . SER D 4 280 ? 129.319 136.721 111.161 1.00 54.95 285 SER A CA 1
ATOM 5717 C C . SER D 4 280 ? 128.576 137.843 110.450 1.00 52.02 285 SER A C 1
ATOM 5718 O O . SER D 4 280 ? 128.068 138.771 111.091 1.00 61.71 285 SER A O 1
ATOM 5721 N N . ARG D 4 281 ? 128.488 137.767 109.120 1.00 55.14 286 ARG A N 1
ATOM 5722 C CA . ARG D 4 281 ? 127.718 138.760 108.384 1.00 60.70 286 ARG A CA 1
ATOM 5723 C C . ARG D 4 281 ? 126.232 138.685 108.701 1.00 61.44 286 ARG A C 1
ATOM 5724 O O . ARG D 4 281 ? 125.506 139.649 108.441 1.00 68.24 286 ARG A O 1
ATOM 5732 N N . GLN D 4 282 ? 125.764 137.564 109.250 1.00 64.26 287 GLN A N 1
ATOM 5733 C CA . GLN D 4 282 ? 124.374 137.476 109.674 1.00 71.07 287 GLN A CA 1
ATOM 5734 C C . GLN D 4 282 ? 124.136 138.302 110.931 1.00 71.75 287 GLN A C 1
ATOM 5735 O O . GLN D 4 282 ? 123.338 139.245 110.924 1.00 75.67 287 GLN A O 1
ATOM 5741 N N . LEU D 4 283 ? 124.837 137.976 112.020 1.00 75.62 288 LEU A N 1
ATOM 5742 C CA . LEU D 4 283 ? 124.565 138.725 113.245 1.00 79.43 288 LEU A CA 1
ATOM 5743 C C . LEU D 4 283 ? 125.120 140.141 113.186 1.00 80.51 288 LEU A C 1
ATOM 5744 O O . LEU D 4 283 ? 124.790 140.952 114.057 1.00 76.47 288 LEU A O 1
ATOM 5749 N N . SER D 4 284 ? 125.949 140.456 112.190 1.00 79.32 289 SER A N 1
ATOM 5750 C CA . SER D 4 284 ? 126.339 141.837 111.942 1.00 73.37 289 SER A CA 1
ATOM 5751 C C . SER D 4 284 ? 125.179 142.687 111.445 1.00 72.77 289 SER A C 1
ATOM 5752 O O . SER D 4 284 ? 125.303 143.915 111.405 1.00 78.46 289 SER A O 1
ATOM 5755 N N . ARG D 4 285 ? 124.062 142.065 111.066 1.00 64.26 290 ARG A N 1
ATOM 5756 C CA . ARG D 4 285 ? 122.867 142.780 110.651 1.00 63.01 290 ARG A CA 1
ATOM 5757 C C . ARG D 4 285 ? 121.696 142.569 111.598 1.00 67.39 290 ARG A C 1
ATOM 5758 O O . ARG D 4 285 ? 120.680 143.261 111.464 1.00 72.39 290 ARG A O 1
ATOM 5766 N N . ARG D 4 286 ? 121.802 141.640 112.545 1.00 70.34 291 ARG A N 1
ATOM 5767 C CA . ARG D 4 286 ? 120.713 141.365 113.470 1.00 78.31 291 ARG A CA 1
ATOM 5768 C C . ARG D 4 286 ? 120.601 142.482 114.507 1.00 82.54 291 ARG A C 1
ATOM 5769 O O . ARG D 4 286 ? 121.418 143.404 114.562 1.00 80.66 291 ARG A O 1
ATOM 5777 N N . TRP D 4 287 ? 119.570 142.395 115.349 1.00 78.23 292 TRP A N 1
ATOM 5778 C CA . TRP D 4 287 ? 119.277 143.422 116.339 1.00 68.10 292 TRP A CA 1
ATOM 5779 C C . TRP D 4 287 ? 120.007 143.195 117.659 1.00 69.35 292 TRP A C 1
ATOM 5780 O O . TRP D 4 287 ? 119.659 143.817 118.668 1.00 74.01 292 TRP A O 1
ATOM 5791 N N . GLY D 4 288 ? 121.008 142.325 117.677 1.00 80.69 293 GLY A N 1
ATOM 5792 C CA . GLY D 4 288 ? 121.827 142.150 118.851 1.00 85.50 293 GLY A CA 1
ATOM 5793 C C . GLY D 4 288 ? 123.085 142.989 118.774 1.00 87.37 293 GLY A C 1
ATOM 5794 O O . GLY D 4 288 ? 123.271 143.784 117.848 1.00 90.03 293 GLY A O 1
ATOM 5795 N N . PRO D 4 289 ? 123.973 142.834 119.755 1.00 79.01 294 PRO A N 1
ATOM 5796 C CA . PRO D 4 289 ? 125.258 143.543 119.710 1.00 75.46 294 PRO A CA 1
ATOM 5797 C C . PRO D 4 289 ? 126.074 143.139 118.491 1.00 79.21 294 PRO A C 1
ATOM 5798 O O . PRO D 4 289 ? 125.709 142.250 117.718 1.00 83.73 294 PRO A O 1
ATOM 5802 N N . ALA D 4 290 ? 127.211 143.818 118.331 1.00 79.17 295 ALA A N 1
ATOM 5803 C CA . ALA D 4 290 ? 128.085 143.645 117.169 1.00 78.58 295 ALA A CA 1
ATOM 5804 C C . ALA D 4 290 ? 127.341 143.948 115.872 1.00 76.91 295 ALA A C 1
ATOM 5805 O O . ALA D 4 290 ? 127.518 143.272 114.857 1.00 82.94 295 ALA A O 1
ATOM 5807 N N . ASN D 4 291 ? 126.498 144.982 115.907 1.00 68.06 296 ASN A N 1
ATOM 5808 C CA . ASN D 4 291 ? 125.730 145.404 114.747 1.00 74.88 296 ASN A CA 1
ATOM 5809 C C . ASN D 4 291 ? 125.978 146.846 114.332 1.00 78.83 296 ASN A C 1
ATOM 5810 O O . ASN D 4 291 ? 125.751 147.176 113.162 1.00 77.48 296 ASN A O 1
ATOM 5815 N N . SER D 4 292 ? 126.433 147.706 115.245 1.00 82.75 297 SER A N 1
ATOM 5816 C CA . SER D 4 292 ? 126.648 149.141 115.064 1.00 79.07 297 SER A CA 1
ATOM 5817 C C . SER D 4 292 ? 125.342 149.908 114.910 1.00 79.15 297 SER A C 1
ATOM 5818 O O . SER D 4 292 ? 125.370 151.142 114.831 1.00 82.80 297 SER A O 1
ATOM 5821 N N . ALA D 4 293 ? 124.200 149.224 114.863 1.00 80.21 298 ALA A N 1
ATOM 5822 C CA . ALA D 4 293 ? 122.895 149.858 114.943 1.00 81.95 298 ALA A CA 1
ATOM 5823 C C . ALA D 4 293 ? 122.167 149.488 116.224 1.00 74.37 298 ALA A C 1
ATOM 5824 O O . ALA D 4 293 ? 121.106 150.053 116.508 1.00 72.81 298 ALA A O 1
ATOM 5826 N N . PHE D 4 294 ? 122.706 148.548 116.995 1.00 80.71 299 PHE A N 1
ATOM 5827 C CA . PHE D 4 294 ? 122.224 148.212 118.327 1.00 86.16 299 PHE A CA 1
ATOM 5828 C C . PHE D 4 294 ? 123.159 148.694 119.422 1.00 92.55 299 PHE A C 1
ATOM 5829 O O . PHE D 4 294 ? 122.692 149.195 120.446 1.00 93.63 299 PHE A O 1
ATOM 5837 N N . ARG D 4 295 ? 124.475 148.570 119.217 1.00 103.97 300 ARG A N 1
ATOM 5838 C CA . ARG D 4 295 ? 125.434 149.170 120.140 1.00 101.84 300 ARG A CA 1
ATOM 5839 C C . ARG D 4 295 ? 125.185 150.664 120.281 1.00 100.20 300 ARG A C 1
ATOM 5840 O O . ARG D 4 295 ? 125.069 151.188 121.395 1.00 95.06 300 ARG A O 1
ATOM 5848 N N . ASP D 4 296 ? 125.117 151.366 119.146 1.00 99.00 301 ASP A N 1
ATOM 5849 C CA . ASP D 4 296 ? 124.922 152.810 119.165 1.00 97.47 301 ASP A CA 1
ATOM 5850 C C . ASP D 4 296 ? 123.577 153.174 119.775 1.00 95.01 301 ASP A C 1
ATOM 5851 O O . ASP D 4 296 ? 123.482 154.125 120.557 1.00 97.96 301 ASP A O 1
ATOM 5856 N N . TYR D 4 297 ? 122.526 152.427 119.431 1.00 82.79 302 TYR A N 1
ATOM 5857 C CA . TYR D 4 297 ? 121.206 152.702 119.986 1.00 80.31 302 TYR A CA 1
ATOM 5858 C C . TYR D 4 297 ? 121.206 152.554 121.502 1.00 85.26 302 TYR A C 1
ATOM 5859 O O . TYR D 4 297 ? 120.691 153.419 122.221 1.00 91.75 302 TYR A O 1
ATOM 5868 N N . ASN D 4 298 ? 121.789 151.464 122.007 1.00 87.44 303 ASN A N 1
ATOM 5869 C CA . ASN D 4 298 ? 121.821 151.243 123.449 1.00 90.14 303 ASN A CA 1
ATOM 5870 C C . ASN D 4 298 ? 122.659 152.301 124.156 1.00 96.68 303 ASN A C 1
ATOM 5871 O O . ASN D 4 298 ? 122.242 152.842 125.188 1.00 98.01 303 ASN A O 1
ATOM 5876 N N . LYS D 4 299 ? 123.836 152.623 123.610 1.00 98.03 304 LYS A N 1
ATOM 5877 C CA . LYS D 4 299 ? 124.681 153.637 124.231 1.00 93.81 304 LYS A CA 1
ATOM 5878 C C . LYS D 4 299 ? 123.987 154.992 124.250 1.00 89.32 304 LYS A C 1
ATOM 5879 O O . LYS D 4 299 ? 124.014 155.701 125.264 1.00 89.86 304 LYS A O 1
ATOM 5885 N N . ASN D 4 300 ? 123.342 155.362 123.142 1.00 88.73 305 ASN A N 1
ATOM 5886 C CA . ASN D 4 300 ? 122.628 156.630 123.099 1.00 92.12 305 ASN A CA 1
ATOM 5887 C C . ASN D 4 300 ? 121.511 156.657 124.132 1.00 91.04 305 ASN A C 1
ATOM 5888 O O . ASN D 4 300 ? 121.517 157.507 125.029 1.00 98.04 305 ASN A O 1
ATOM 5893 N N . ILE D 4 301 ? 120.604 155.674 124.089 1.00 78.12 306 ILE A N 1
ATOM 5894 C CA . ILE D 4 301 ? 119.474 155.699 125.013 1.00 81.86 306 ILE A CA 1
ATOM 5895 C C . ILE D 4 301 ? 119.960 155.698 126.455 1.00 83.85 306 ILE A C 1
ATOM 5896 O O . ILE D 4 301 ? 119.344 156.328 127.320 1.00 87.66 306 ILE A O 1
ATOM 5901 N N . ARG D 4 302 ? 121.094 155.049 126.732 1.00 81.26 307 ARG A N 1
ATOM 5902 C CA . ARG D 4 302 ? 121.694 155.159 128.058 1.00 86.91 307 ARG A CA 1
ATOM 5903 C C . ARG D 4 302 ? 122.121 156.595 128.351 1.00 88.38 307 ARG A C 1
ATOM 5904 O O . ARG D 4 302 ? 121.941 157.091 129.471 1.00 87.52 307 ARG A O 1
ATOM 5912 N N . ALA D 4 303 ? 122.691 157.277 127.353 1.00 95.19 308 ALA A N 1
ATOM 5913 C CA . ALA D 4 303 ? 123.144 158.653 127.556 1.00 90.42 308 ALA A CA 1
ATOM 5914 C C . ALA D 4 303 ? 121.974 159.588 127.851 1.00 86.93 308 ALA A C 1
ATOM 5915 O O . ALA D 4 303 ? 122.026 160.384 128.797 1.00 91.18 308 ALA A O 1
ATOM 5917 N N . GLU D 4 304 ? 120.912 159.519 127.042 1.00 89.24 309 GLU A N 1
ATOM 5918 C CA . GLU D 4 304 ? 119.737 160.335 127.352 1.00 92.80 309 GLU A CA 1
ATOM 5919 C C . GLU D 4 304 ? 119.059 159.908 128.649 1.00 95.62 309 GLU A C 1
ATOM 5920 O O . GLU D 4 304 ? 118.476 160.753 129.332 1.00 98.38 309 GLU A O 1
ATOM 5926 N N . ASN D 4 305 ? 119.127 158.628 129.023 1.00 92.10 310 ASN A N 1
ATOM 5927 C CA . ASN D 4 305 ? 118.589 158.226 130.319 1.00 93.93 310 ASN A CA 1
ATOM 5928 C C . ASN D 4 305 ? 119.344 158.910 131.451 1.00 96.85 310 ASN A C 1
ATOM 5929 O O . ASN D 4 305 ? 118.737 159.440 132.390 1.00 98.17 310 ASN A O 1
ATOM 5934 N N . ARG D 4 306 ? 120.675 158.921 131.365 1.00 105.74 311 ARG A N 1
ATOM 5935 C CA . ARG D 4 306 ? 121.478 159.585 132.387 1.00 105.17 311 ARG A CA 1
ATOM 5936 C C . ARG D 4 306 ? 121.214 161.085 132.405 1.00 105.43 311 ARG A C 1
ATOM 5937 O O . ARG D 4 306 ? 121.110 161.693 133.477 1.00 106.42 311 ARG A O 1
ATOM 5945 N N . ALA D 4 307 ? 121.101 161.699 131.224 1.00 103.40 312 ALA A N 1
ATOM 5946 C CA . ALA D 4 307 ? 120.830 163.132 131.158 1.00 103.73 312 ALA A CA 1
ATOM 5947 C C . ALA D 4 307 ? 119.472 163.469 131.761 1.00 104.95 312 ALA A C 1
ATOM 5948 O O . ALA D 4 307 ? 119.339 164.452 132.500 1.00 107.67 312 ALA A O 1
ATOM 5950 N N . LEU D 4 308 ? 118.450 162.667 131.456 1.00 115.10 313 LEU A N 1
ATOM 5951 C CA . LEU D 4 308 ? 117.124 162.902 132.015 1.00 117.34 313 LEU A CA 1
ATOM 5952 C C . LEU D 4 308 ? 117.118 162.699 133.523 1.00 116.14 313 LEU A C 1
ATOM 5953 O O . LEU D 4 308 ? 116.458 163.449 134.250 1.00 116.84 313 LEU A O 1
ATOM 5958 N N . GLU D 4 309 ? 117.841 161.690 134.013 1.00 116.30 314 GLU A N 1
ATOM 5959 C CA . GLU D 4 309 ? 117.933 161.493 135.455 1.00 117.12 314 GLU A CA 1
ATOM 5960 C C . GLU D 4 309 ? 118.610 162.680 136.127 1.00 120.15 314 GLU A C 1
ATOM 5961 O O . GLU D 4 309 ? 118.171 163.137 137.190 1.00 122.13 314 GLU A O 1
ATOM 5967 N N . LYS D 4 310 ? 119.678 163.199 135.515 1.00 123.76 315 LYS A N 1
ATOM 5968 C CA . LYS D 4 310 ? 120.349 164.374 136.063 1.00 125.27 315 LYS A CA 1
ATOM 5969 C C . LYS D 4 310 ? 119.415 165.578 136.082 1.00 125.42 315 LYS A C 1
ATOM 5970 O O . LYS D 4 310 ? 119.354 166.315 137.072 1.00 123.85 315 LYS A O 1
ATOM 5976 N N . ALA D 4 311 ? 118.675 165.791 134.991 1.00 128.99 316 ALA A N 1
ATOM 5977 C CA . ALA D 4 311 ? 117.763 166.929 134.922 1.00 126.86 316 ALA A CA 1
ATOM 5978 C C . ALA D 4 311 ? 116.604 166.786 135.900 1.00 127.74 316 ALA A C 1
ATOM 5979 O O . ALA D 4 311 ? 116.073 167.793 136.382 1.00 128.25 316 ALA A O 1
ATOM 5981 N N . GLN D 4 312 ? 116.185 165.554 136.188 1.00 138.07 317 GLN A N 1
ATOM 5982 C CA . GLN D 4 312 ? 115.118 165.336 137.155 1.00 138.43 317 GLN A CA 1
ATOM 5983 C C . GLN D 4 312 ? 115.609 165.476 138.590 1.00 138.55 317 GLN A C 1
ATOM 5984 O O . GLN D 4 312 ? 114.836 165.880 139.466 1.00 138.97 317 GLN A O 1
ATOM 5990 N N . GLN D 4 313 ? 116.878 165.159 138.850 1.00 140.16 318 GLN A N 1
ATOM 5991 C CA . GLN D 4 313 ? 117.364 165.137 140.225 1.00 142.47 318 GLN A CA 1
ATOM 5992 C C . GLN D 4 313 ? 117.694 166.537 140.736 1.00 143.40 318 GLN A C 1
ATOM 5993 O O . GLN D 4 313 ? 117.046 167.039 141.660 1.00 141.70 318 GLN A O 1
ATOM 5999 N N . ASP D 4 314 ? 118.700 167.185 140.147 1.00 148.68 319 ASP A N 1
ATOM 6000 C CA . ASP D 4 314 ? 119.170 168.457 140.687 1.00 147.57 319 ASP A CA 1
ATOM 6001 C C . ASP D 4 314 ? 118.257 169.627 140.312 1.00 147.28 319 ASP A C 1
ATOM 6002 O O . ASP D 4 314 ? 117.804 170.346 141.212 1.00 147.38 319 ASP A O 1
ATOM 6007 N N . PRO D 4 315 ? 117.968 169.875 139.023 1.00 142.75 320 PRO A N 1
ATOM 6008 C CA . PRO D 4 315 ? 117.073 171.004 138.704 1.00 142.35 320 PRO A CA 1
ATOM 6009 C C . PRO D 4 315 ? 115.681 170.864 139.293 1.00 142.98 320 PRO A C 1
ATOM 6010 O O . PRO D 4 315 ? 115.088 171.864 139.716 1.00 142.84 320 PRO A O 1
ATOM 6014 N N . GLY D 4 316 ? 115.139 169.647 139.333 1.00 146.70 321 GLY A N 1
ATOM 6015 C CA . GLY D 4 316 ? 113.812 169.436 139.880 1.00 145.84 321 GLY A CA 1
ATOM 6016 C C . GLY D 4 316 ? 113.755 169.254 141.379 1.00 146.68 321 GLY A C 1
ATOM 6017 O O . GLY D 4 316 ? 112.657 169.222 141.942 1.00 147.52 321 GLY A O 1
ATOM 6018 N N . SER D 4 317 ? 114.910 169.118 142.030 1.00 152.55 322 SER A N 1
ATOM 6019 C CA . SER D 4 317 ? 115.079 168.941 143.470 1.00 153.57 322 SER A CA 1
ATOM 6020 C C . SER D 4 317 ? 114.528 167.613 143.976 1.00 154.24 322 SER A C 1
ATOM 6021 O O . SER D 4 317 ? 114.667 167.323 145.171 1.00 153.70 322 SER A O 1
ATOM 6024 N N . SER D 4 318 ? 113.928 166.792 143.111 1.00 163.25 323 SER A N 1
ATOM 6025 C CA . SER D 4 318 ? 113.387 165.483 143.482 1.00 163.91 323 SER A CA 1
ATOM 6026 C C . SER D 4 318 ? 112.463 165.586 144.694 1.00 164.04 323 SER A C 1
ATOM 6027 O O . SER D 4 318 ? 112.547 164.802 145.642 1.00 163.85 323 SER A O 1
ATOM 6030 N N . GLY D 4 319 ? 111.573 166.576 144.662 1.00 163.97 324 GLY A N 1
ATOM 6031 C CA . GLY D 4 319 ? 110.709 166.827 145.799 1.00 163.53 324 GLY A CA 1
ATOM 6032 C C . GLY D 4 319 ? 109.690 165.736 146.055 1.00 164.38 324 GLY A C 1
ATOM 6033 O O . GLY D 4 319 ? 109.814 164.988 147.030 1.00 163.55 324 GLY A O 1
ATOM 6034 N N . VAL D 4 320 ? 108.679 165.627 145.195 1.00 171.84 325 VAL A N 1
ATOM 6035 C CA . VAL D 4 320 ? 107.697 164.555 145.320 1.00 171.47 325 VAL A CA 1
ATOM 6036 C C . VAL D 4 320 ? 107.509 163.822 143.993 1.00 171.17 325 VAL A C 1
ATOM 6037 O O . VAL D 4 320 ? 107.689 162.602 143.920 1.00 170.54 325 VAL A O 1
ATOM 6041 N N . GLY D 4 321 ? 107.149 164.553 142.939 1.00 172.80 326 GLY A N 1
ATOM 6042 C CA . GLY D 4 321 ? 106.858 163.954 141.657 1.00 172.45 326 GLY A CA 1
ATOM 6043 C C . GLY D 4 321 ? 107.385 164.704 140.446 1.00 172.85 326 GLY A C 1
ATOM 6044 O O . GLY D 4 321 ? 106.708 164.773 139.415 1.00 173.15 326 GLY A O 1
ATOM 6045 N N . PRO D 4 322 ? 108.595 165.302 140.536 1.00 170.14 327 PRO A N 1
ATOM 6046 C CA . PRO D 4 322 ? 109.033 166.223 139.475 1.00 169.98 327 PRO A CA 1
ATOM 6047 C C . PRO D 4 322 ? 109.085 165.577 138.099 1.00 170.66 327 PRO A C 1
ATOM 6048 O O . PRO D 4 322 ? 109.894 164.676 137.855 1.00 171.04 327 PRO A O 1
ATOM 6052 N N . GLU D 4 323 ? 108.226 166.046 137.201 1.00 175.45 328 GLU A N 1
ATOM 6053 C CA . GLU D 4 323 ? 108.114 165.559 135.814 1.00 175.44 328 GLU A CA 1
ATOM 6054 C C . GLU D 4 323 ? 107.822 164.055 135.898 1.00 175.07 328 GLU A C 1
ATOM 6055 O O . GLU D 4 323 ? 106.996 163.637 136.724 1.00 173.94 328 GLU A O 1
ATOM 6061 N N . ALA D 4 324 ? 108.463 163.224 135.084 1.00 174.80 329 ALA A N 1
ATOM 6062 C CA . ALA D 4 324 ? 108.244 161.783 135.095 1.00 174.22 329 ALA A CA 1
ATOM 6063 C C . ALA D 4 324 ? 109.427 161.078 134.443 1.00 174.73 329 ALA A C 1
ATOM 6064 O O . ALA D 4 324 ? 109.410 160.833 133.230 1.00 173.99 329 ALA A O 1
ATOM 6066 N N . PRO D 4 325 ? 110.470 160.740 135.205 1.00 168.84 330 PRO A N 1
ATOM 6067 C CA . PRO D 4 325 ? 111.646 160.101 134.599 1.00 168.08 330 PRO A CA 1
ATOM 6068 C C . PRO D 4 325 ? 111.346 158.703 134.083 1.00 167.07 330 PRO A C 1
ATOM 6069 O O . PRO D 4 325 ? 111.101 157.778 134.865 1.00 165.57 330 PRO A O 1
ATOM 6073 N N . VAL D 4 326 ? 111.362 158.542 132.764 1.00 164.47 331 VAL A N 1
ATOM 6074 C CA . VAL D 4 326 ? 111.082 157.253 132.144 1.00 164.92 331 VAL A CA 1
ATOM 6075 C C . VAL D 4 326 ? 112.309 156.360 132.255 1.00 164.97 331 VAL A C 1
ATOM 6076 O O . VAL D 4 326 ? 113.439 156.785 131.986 1.00 163.92 331 VAL A O 1
ATOM 6080 N N . LEU D 4 327 ? 112.089 155.113 132.667 1.00 160.46 332 LEU A N 1
ATOM 6081 C CA . LEU D 4 327 ? 113.154 154.128 132.804 1.00 159.00 332 LEU A CA 1
ATOM 6082 C C . LEU D 4 327 ? 113.126 153.080 131.703 1.00 158.16 332 LEU A C 1
ATOM 6083 O O . LEU D 4 327 ? 114.154 152.828 131.065 1.00 157.51 332 LEU A O 1
ATOM 6088 N N . LYS D 4 328 ? 111.965 152.464 131.465 1.00 151.62 333 LYS A N 1
ATOM 6089 C CA . LYS D 4 328 ? 111.796 151.446 130.433 1.00 151.43 333 LYS A CA 1
ATOM 6090 C C . LYS D 4 328 ? 112.803 150.315 130.597 1.00 151.34 333 LYS A C 1
ATOM 6091 O O . LYS D 4 328 ? 112.809 149.623 131.620 1.00 150.86 333 LYS A O 1
ATOM 6097 N N . SER D 4 329 ? 113.659 150.121 129.595 1.00 136.44 334 SER A N 1
ATOM 6098 C CA . SER D 4 329 ? 114.674 149.079 129.624 1.00 134.63 334 SER A CA 1
ATOM 6099 C C . SER D 4 329 ? 115.952 149.621 128.998 1.00 133.80 334 SER A C 1
ATOM 6100 O O . SER D 4 329 ? 116.008 150.764 128.535 1.00 133.52 334 SER A O 1
ATOM 6103 N N . VAL D 4 330 ? 116.988 148.785 128.986 1.00 120.38 335 VAL A N 1
ATOM 6104 C CA . VAL D 4 330 ? 118.275 149.156 128.410 1.00 118.96 335 VAL A CA 1
ATOM 6105 C C . VAL D 4 330 ? 118.511 148.234 127.218 1.00 120.70 335 VAL A C 1
ATOM 6106 O O . VAL D 4 330 ? 119.650 147.869 126.905 1.00 120.28 335 VAL A O 1
ATOM 6110 N N . ALA D 4 331 ? 117.414 147.828 126.569 1.00 112.31 336 ALA A N 1
ATOM 6111 C CA . ALA D 4 331 ? 117.417 146.979 125.379 1.00 108.24 336 ALA A CA 1
ATOM 6112 C C . ALA D 4 331 ? 117.938 145.574 125.666 1.00 106.64 336 ALA A C 1
ATOM 6113 O O . ALA D 4 331 ? 118.730 145.367 126.591 1.00 109.95 336 ALA A O 1
ATOM 6115 N N . GLN D 4 332 ? 117.491 144.598 124.876 1.00 86.53 337 GLN A N 1
ATOM 6116 C CA . GLN D 4 332 ? 117.906 143.212 125.016 1.00 86.65 337 GLN A CA 1
ATOM 6117 C C . GLN D 4 332 ? 117.997 142.583 123.633 1.00 85.05 337 GLN A C 1
ATOM 6118 O O . GLN D 4 332 ? 117.132 142.832 122.781 1.00 86.53 337 GLN A O 1
ATOM 6124 N N . PRO D 4 333 ? 119.028 141.778 123.379 1.00 77.22 338 PRO A N 1
ATOM 6125 C CA . PRO D 4 333 ? 119.139 141.114 122.076 1.00 76.87 338 PRO A CA 1
ATOM 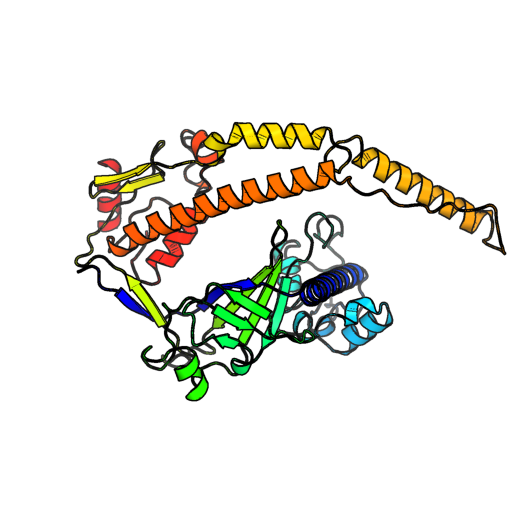6126 C C . PRO D 4 333 ? 117.953 140.198 121.817 1.00 78.83 338 PRO A C 1
ATOM 6127 O O . PRO D 4 333 ? 117.414 139.566 122.728 1.00 82.09 338 PRO A O 1
ATOM 6131 N N . SER D 4 334 ? 117.548 140.134 120.551 1.00 75.58 339 SER A N 1
ATOM 6132 C CA . SER D 4 334 ? 116.363 139.385 120.169 1.00 74.95 339 SER A CA 1
ATOM 6133 C C . SER D 4 334 ? 116.660 137.890 120.086 1.00 70.55 339 SER A C 1
ATOM 6134 O O . SER D 4 334 ? 117.812 137.451 120.075 1.00 74.94 339 SER A O 1
ATOM 6137 N N . ARG D 4 335 ? 115.584 137.101 120.028 1.00 58.61 340 ARG A N 1
ATOM 6138 C CA . ARG D 4 335 ? 115.728 135.650 120.002 1.00 59.49 340 ARG A CA 1
ATOM 6139 C C . ARG D 4 335 ? 116.412 135.178 118.727 1.00 68.96 340 ARG A C 1
ATOM 6140 O O . ARG D 4 335 ? 117.281 134.299 118.772 1.00 72.44 340 ARG A O 1
ATOM 6148 N N . ARG D 4 336 ? 116.031 135.743 117.578 1.00 73.16 341 ARG A N 1
ATOM 6149 C CA . ARG D 4 336 ? 116.653 135.336 116.323 1.00 68.67 341 ARG A CA 1
ATOM 6150 C C . ARG D 4 336 ? 118.131 135.699 116.298 1.00 67.42 341 ARG A C 1
ATOM 6151 O O . ARG D 4 336 ? 118.930 135.014 115.651 1.00 71.30 341 ARG A O 1
ATOM 6159 N N . TYR D 4 337 ? 118.514 136.772 116.992 1.00 67.56 342 TYR A N 1
ATOM 6160 C CA . TYR D 4 337 ? 119.931 137.038 117.206 1.00 70.32 342 TYR A CA 1
ATOM 6161 C C . TYR D 4 337 ? 120.544 136.008 118.143 1.00 66.80 342 TYR A C 1
ATOM 6162 O O . TYR D 4 337 ? 121.673 135.552 117.926 1.00 66.93 342 TYR A O 1
ATOM 6171 N N . LEU D 4 338 ? 119.815 135.636 119.196 1.00 71.68 343 LEU A N 1
ATOM 6172 C CA . LEU D 4 338 ? 120.372 134.754 120.215 1.00 73.48 343 LEU A CA 1
ATOM 6173 C C . LEU D 4 338 ? 120.635 133.358 119.667 1.00 75.04 343 LEU A C 1
ATOM 6174 O O . LEU D 4 338 ? 121.645 132.734 120.013 1.00 77.25 343 LEU A O 1
ATOM 6179 N N . THR D 4 339 ? 119.735 132.841 118.826 1.00 68.22 344 THR A N 1
ATOM 6180 C CA . THR D 4 339 ? 119.930 131.498 118.292 1.00 62.19 344 THR A CA 1
ATOM 6181 C C . THR D 4 339 ? 121.166 131.429 117.404 1.00 64.97 344 THR A C 1
ATOM 6182 O O . THR D 4 339 ? 121.943 130.470 117.484 1.00 68.25 344 THR A O 1
ATOM 6186 N N . ILE D 4 340 ? 121.380 132.445 116.567 1.00 64.98 345 ILE A N 1
ATOM 6187 C CA . ILE D 4 340 ? 122.559 132.455 115.708 1.00 62.73 345 ILE A CA 1
ATOM 6188 C C . ILE D 4 340 ? 123.819 132.678 116.530 1.00 59.14 345 ILE A C 1
ATOM 6189 O O . ILE D 4 340 ? 124.877 132.123 116.223 1.00 64.01 345 ILE A O 1
ATOM 6194 N N . GLN D 4 341 ? 123.734 133.492 117.583 1.00 63.11 346 GLN A N 1
ATOM 6195 C CA . GLN D 4 341 ? 124.876 133.664 118.476 1.00 67.27 346 GLN A CA 1
ATOM 6196 C C . GLN D 4 341 ? 125.267 132.338 119.116 1.00 67.13 346 GLN A C 1
ATOM 6197 O O . GLN D 4 341 ? 126.449 131.971 119.149 1.00 70.70 346 GLN A O 1
ATOM 6203 N N . LYS D 4 342 ? 124.276 131.601 119.621 1.00 66.19 347 LYS A N 1
ATOM 6204 C CA . LYS D 4 342 ? 124.547 130.308 120.237 1.00 66.68 347 LYS A CA 1
ATOM 6205 C C . LYS D 4 342 ? 125.108 129.321 119.222 1.00 68.94 347 LYS A C 1
ATOM 6206 O O . LYS D 4 342 ? 126.052 128.584 119.525 1.00 70.46 347 LYS A O 1
ATOM 6212 N N . ASN D 4 343 ? 124.541 129.290 118.012 1.00 61.77 348 ASN A N 1
ATOM 6213 C CA . ASN D 4 343 ? 125.043 128.385 116.982 1.00 52.83 348 ASN A CA 1
ATOM 6214 C C . ASN D 4 343 ? 126.475 128.729 116.596 1.00 54.52 348 ASN A C 1
ATOM 6215 O O . ASN D 4 343 ? 127.312 127.835 116.422 1.00 61.21 348 ASN A O 1
ATOM 6220 N N . ARG D 4 344 ? 126.776 130.020 116.459 1.00 60.58 349 ARG A N 1
ATOM 6221 C CA . ARG D 4 344 ? 128.134 130.439 116.138 1.00 63.04 349 ARG A CA 1
ATOM 6222 C C . ARG D 4 344 ? 129.100 129.999 117.226 1.00 61.02 349 ARG A C 1
ATOM 6223 O O . ARG D 4 344 ? 130.150 129.411 116.937 1.00 65.04 349 ARG A O 1
ATOM 6231 N N . ALA D 4 345 ? 128.747 130.258 118.488 1.00 65.44 350 ALA A N 1
ATOM 6232 C CA . ALA D 4 345 ? 129.609 129.855 119.592 1.00 67.42 350 ALA A CA 1
ATOM 6233 C C . ALA D 4 345 ? 129.814 128.349 119.596 1.00 68.42 350 ALA A C 1
ATOM 6234 O O . ALA D 4 345 ? 130.937 127.869 119.791 1.00 72.00 350 ALA A O 1
ATOM 6236 N N . LYS D 4 346 ? 128.739 127.589 119.371 1.00 67.04 351 LYS A N 1
ATOM 6237 C CA . LYS D 4 346 ? 128.851 126.141 119.246 1.00 62.31 351 LYS A CA 1
ATOM 6238 C C . LYS D 4 346 ? 129.811 125.755 118.134 1.00 65.20 351 LYS A C 1
ATOM 6239 O O . LYS D 4 346 ? 130.551 124.777 118.258 1.00 62.41 351 LYS A O 1
ATOM 6245 N N . LEU D 4 347 ? 129.818 126.513 117.039 1.00 67.70 352 LEU A N 1
ATOM 6246 C CA . LEU D 4 347 ? 130.637 126.104 115.905 1.00 62.20 352 LEU A CA 1
ATOM 6247 C C . LEU D 4 347 ? 132.119 126.403 116.134 1.00 63.77 352 LEU A C 1
ATOM 6248 O O . LEU D 4 347 ? 132.971 125.572 115.793 1.00 65.75 352 LEU A O 1
ATOM 6253 N N . GLU D 4 348 ? 132.468 127.562 116.717 1.00 73.39 353 GLU A N 1
ATOM 6254 C CA . GLU D 4 348 ? 133.882 127.714 117.082 1.00 77.16 353 GLU A CA 1
ATOM 6255 C C . GLU D 4 348 ? 134.279 126.747 118.187 1.00 76.93 353 GLU A C 1
ATOM 6256 O O . GLU D 4 348 ? 135.425 126.286 118.215 1.00 78.14 353 GLU A O 1
ATOM 6262 N N . ARG D 4 349 ? 133.362 126.430 119.104 1.00 75.33 354 ARG A N 1
ATOM 6263 C CA . ARG D 4 349 ? 133.669 125.427 120.114 1.00 70.65 354 ARG A CA 1
ATOM 6264 C C . ARG D 4 349 ? 133.952 124.083 119.464 1.00 68.82 354 ARG A C 1
ATOM 6265 O O . ARG D 4 349 ? 134.877 123.374 119.868 1.00 71.71 354 ARG A O 1
ATOM 6273 N N . LYS D 4 350 ? 133.174 123.728 118.441 1.00 62.07 355 LYS A N 1
ATOM 6274 C CA . LYS D 4 350 ? 133.391 122.480 117.721 1.00 60.75 355 LYS A CA 1
ATOM 6275 C C . LYS D 4 350 ? 134.727 122.484 116.992 1.00 64.08 355 LYS A C 1
ATOM 6276 O O . LYS D 4 350 ? 135.439 121.476 116.992 1.00 69.39 355 LYS A O 1
ATOM 6282 N N . ILE D 4 351 ? 135.082 123.603 116.355 1.00 64.55 356 ILE A N 1
ATOM 6283 C CA . ILE D 4 351 ? 136.366 123.673 115.656 1.00 61.87 356 ILE A CA 1
ATOM 6284 C C . ILE D 4 351 ? 137.518 123.526 116.643 1.00 63.58 356 ILE A C 1
ATOM 6285 O O . ILE D 4 351 ? 138.463 122.759 116.416 1.00 68.97 356 ILE A O 1
ATOM 6290 N N . ALA D 4 352 ? 137.455 124.261 117.755 1.00 60.99 357 ALA A N 1
ATOM 6291 C CA . ALA D 4 352 ? 138.512 124.182 118.756 1.00 62.65 357 ALA A CA 1
ATOM 6292 C C . ALA D 4 352 ? 138.591 122.789 119.360 1.00 64.86 357 ALA A C 1
ATOM 6293 O O . ALA D 4 352 ? 139.684 122.269 119.601 1.00 61.03 357 ALA A O 1
ATOM 6295 N N . ARG D 4 353 ? 137.437 122.171 119.612 1.00 67.94 358 ARG A N 1
ATOM 6296 C CA . ARG D 4 353 ? 137.393 120.827 120.170 1.00 62.57 358 ARG A CA 1
ATOM 6297 C C . ARG D 4 353 ? 137.988 119.810 119.205 1.00 62.20 358 ARG A C 1
ATOM 6298 O O . ARG D 4 353 ? 138.749 118.925 119.616 1.00 67.47 358 ARG A O 1
ATOM 6306 N N . ARG D 4 354 ? 137.655 119.927 117.918 1.00 60.71 359 ARG A N 1
ATOM 6307 C CA . ARG D 4 354 ? 138.220 119.041 116.907 1.00 59.98 359 ARG A CA 1
ATOM 6308 C C . ARG D 4 354 ? 139.731 119.192 116.840 1.00 62.23 359 ARG A C 1
ATOM 6309 O O . ARG D 4 354 ? 140.465 118.199 116.795 1.00 60.01 359 ARG A O 1
ATOM 6317 N N . ARG D 4 355 ? 140.213 120.438 116.835 1.00 79.67 360 ARG A N 1
ATOM 6318 C CA . ARG D 4 355 ? 141.653 120.667 116.787 1.00 80.36 360 ARG A CA 1
ATOM 6319 C C . ARG D 4 355 ? 142.335 120.110 118.028 1.00 81.09 360 ARG A C 1
ATOM 6320 O O . ARG D 4 355 ? 143.391 119.476 117.931 1.00 84.34 360 ARG A O 1
ATOM 6328 N N . ASP D 4 356 ? 141.736 120.323 119.200 1.00 75.72 361 ASP A N 1
ATOM 6329 C CA . ASP D 4 356 ? 142.320 119.837 120.444 1.00 75.51 361 ASP A CA 1
ATOM 6330 C C . ASP D 4 356 ? 142.408 118.317 120.452 1.00 76.03 361 ASP A C 1
ATOM 6331 O O . ASP D 4 356 ? 143.440 117.746 120.818 1.00 78.72 361 ASP A O 1
ATOM 6336 N N . THR D 4 357 ? 141.334 117.643 120.035 1.00 66.18 362 THR A N 1
ATOM 6337 C CA . THR D 4 357 ? 141.344 116.184 120.035 1.00 57.57 362 THR A CA 1
ATOM 6338 C C . THR D 4 357 ? 142.312 115.634 118.997 1.00 62.37 362 THR A C 1
ATOM 6339 O O . THR D 4 357 ? 143.011 114.647 119.255 1.00 70.01 362 THR A O 1
ATOM 6343 N N . TYR D 4 358 ? 142.370 116.256 117.817 1.00 63.78 363 TYR A N 1
ATOM 6344 C CA . TYR D 4 358 ? 143.311 115.814 116.795 1.00 62.26 363 TYR A CA 1
ATOM 6345 C C . TYR D 4 358 ? 144.748 115.979 117.271 1.00 63.51 363 TYR A C 1
ATOM 6346 O O . TYR D 4 358 ? 145.589 115.095 117.060 1.00 65.99 363 TYR A O 1
ATOM 6355 N N . TYR D 4 359 ? 145.044 117.101 117.932 1.00 74.62 364 TYR A N 1
ATOM 6356 C CA . TYR D 4 359 ? 146.394 117.324 118.434 1.00 83.13 364 TYR A CA 1
ATOM 6357 C C . TYR D 4 359 ? 146.726 116.360 119.566 1.00 83.95 364 TYR A C 1
ATOM 6358 O O . TYR D 4 359 ? 147.861 115.885 119.665 1.00 86.54 364 TYR A O 1
ATOM 6367 N N . HIS D 4 360 ? 145.749 116.054 120.427 1.00 77.89 365 HIS A N 1
ATOM 6368 C CA . HIS D 4 360 ? 145.960 115.023 121.439 1.00 74.29 365 HIS A CA 1
ATOM 6369 C C . HIS D 4 360 ? 146.278 113.679 120.804 1.00 81.61 365 HIS A C 1
ATOM 6370 O O . HIS D 4 360 ? 147.196 112.981 121.246 1.00 82.77 365 HIS A O 1
ATOM 6377 N N . GLN D 4 361 ? 145.530 113.297 119.767 1.00 75.18 366 GLN A N 1
ATOM 6378 C CA . GLN D 4 361 ? 145.787 112.022 119.105 1.00 61.59 366 GLN A CA 1
ATOM 6379 C C . GLN D 4 361 ? 147.189 111.989 118.513 1.00 66.48 366 GLN A C 1
ATOM 6380 O O . GLN D 4 361 ? 147.934 111.018 118.699 1.00 72.47 366 GLN A O 1
ATOM 6386 N N . VAL D 4 362 ? 147.574 113.059 117.813 1.00 74.21 367 VAL A N 1
ATOM 6387 C CA . VAL D 4 362 ? 148.890 113.098 117.177 1.00 76.19 367 VAL A CA 1
ATOM 6388 C C . VAL D 4 362 ? 149.994 113.047 118.228 1.00 76.46 367 VAL A C 1
ATOM 6389 O O . VAL D 4 362 ? 150.954 112.276 118.107 1.00 77.97 367 VAL A O 1
ATOM 6393 N N . THR D 4 363 ? 149.867 113.857 119.283 1.00 84.43 368 THR A N 1
ATOM 6394 C CA . THR D 4 363 ? 150.896 113.900 120.315 1.00 88.15 368 THR A CA 1
ATOM 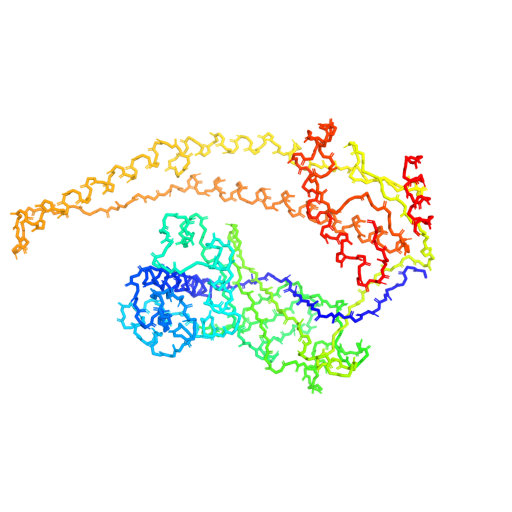6395 C C . THR D 4 363 ? 151.011 112.565 121.038 1.00 88.81 368 THR A C 1
ATOM 6396 O O . THR D 4 363 ? 152.121 112.088 121.299 1.00 89.74 368 THR A O 1
ATOM 6400 N N . ALA D 4 364 ? 149.876 111.944 121.366 1.00 82.58 369 ALA A N 1
ATOM 6401 C CA . ALA D 4 364 ? 149.912 110.651 122.035 1.00 79.48 369 ALA A CA 1
ATOM 6402 C C . ALA D 4 364 ? 150.556 109.594 121.151 1.00 81.78 369 ALA A C 1
ATOM 6403 O O . ALA D 4 364 ? 151.343 108.770 121.632 1.00 83.64 369 ALA A O 1
ATOM 6405 N N . GLU D 4 365 ? 150.237 109.598 119.854 1.00 88.40 370 GLU A N 1
ATOM 6406 C CA . GLU D 4 365 ? 150.827 108.602 118.968 1.00 85.14 370 GLU A CA 1
ATOM 6407 C C . GLU D 4 365 ? 152.322 108.828 118.788 1.00 90.73 370 GLU A C 1
ATOM 6408 O O . GLU D 4 365 ? 153.078 107.860 118.655 1.00 88.58 370 GLU A O 1
ATOM 6414 N N . VAL D 4 366 ? 152.772 110.083 118.785 1.00 103.20 371 VAL A N 1
ATOM 6415 C CA . VAL D 4 366 ? 154.187 110.343 118.540 1.00 104.99 371 VAL A CA 1
ATOM 6416 C C . VAL D 4 366 ? 155.013 110.274 119.825 1.00 105.23 371 VAL A C 1
ATOM 6417 O O . VAL D 4 366 ? 156.180 109.870 119.785 1.00 107.32 371 VAL A O 1
ATOM 6421 N N . ALA D 4 367 ? 154.430 110.638 120.971 1.00 97.95 372 ALA A N 1
ATOM 6422 C CA . ALA D 4 367 ? 155.185 110.608 122.220 1.00 96.00 372 ALA A CA 1
ATOM 6423 C C . ALA D 4 367 ? 155.577 109.186 122.597 1.00 96.10 372 ALA A C 1
ATOM 6424 O O . ALA D 4 367 ? 156.714 108.940 123.015 1.00 97.08 372 ALA A O 1
ATOM 6426 N N . GLY D 4 368 ? 154.648 108.237 122.458 1.00 98.83 373 GLY A N 1
ATOM 6427 C CA . GLY D 4 368 ? 154.947 106.862 122.813 1.00 100.28 373 GLY A CA 1
ATOM 6428 C C . GLY D 4 368 ? 156.010 106.235 121.936 1.00 100.90 373 GLY A C 1
ATOM 6429 O O . GLY D 4 368 ? 156.857 105.482 122.425 1.00 103.86 373 GLY A O 1
ATOM 6430 N N . LYS D 4 369 ? 155.989 106.535 120.638 1.00 95.35 374 LYS A N 1
ATOM 6431 C CA . LYS D 4 369 ? 156.966 105.962 119.724 1.00 96.75 374 LYS A CA 1
ATOM 6432 C C . LYS D 4 369 ? 158.343 106.597 119.866 1.00 95.80 374 LYS A C 1
ATOM 6433 O O . LYS D 4 369 ? 159.336 105.987 119.458 1.00 96.51 374 LYS A O 1
ATOM 6439 N N . SER D 4 370 ? 158.428 107.786 120.456 1.00 99.02 375 SER A N 1
ATOM 6440 C CA . SER D 4 370 ? 159.665 108.554 120.498 1.00 102.62 375 SER A CA 1
ATOM 6441 C C . SER D 4 370 ? 160.320 108.435 121.867 1.00 104.08 375 SER A C 1
ATOM 6442 O O . SER D 4 370 ? 159.658 108.600 122.896 1.00 105.53 375 SER A O 1
ATOM 6445 N N . SER D 4 371 ? 161.622 108.149 121.872 1.00 111.13 376 SER A N 1
ATOM 6446 C CA . SER D 4 371 ? 162.417 108.182 123.090 1.00 112.00 376 SER A CA 1
ATOM 6447 C C . SER D 4 371 ? 163.181 109.487 123.264 1.00 112.71 376 SER A C 1
ATOM 6448 O O . SER D 4 371 ? 163.627 109.782 124.379 1.00 111.51 376 SER A O 1
ATOM 6451 N N . LEU D 4 372 ? 163.339 110.269 122.196 1.00 122.78 377 LEU A N 1
ATOM 6452 C CA . LEU D 4 372 ? 164.017 111.561 122.278 1.00 123.64 377 LEU A CA 1
ATOM 6453 C C . LEU D 4 372 ? 163.526 112.414 121.116 1.00 123.64 377 LEU A C 1
ATOM 6454 O O . LEU D 4 372 ? 163.868 112.140 119.961 1.00 124.31 377 LEU A O 1
ATOM 6459 N N . LEU D 4 373 ? 162.727 113.433 121.418 1.00 120.58 378 LEU A N 1
ATOM 6460 C CA . LEU D 4 373 ? 162.164 114.284 120.382 1.00 120.99 378 LEU A CA 1
ATOM 6461 C C . LEU D 4 373 ? 163.180 115.324 119.925 1.00 123.17 378 LEU A C 1
ATOM 6462 O O . LEU D 4 373 ? 164.107 115.683 120.656 1.00 123.55 378 LEU A O 1
ATOM 6467 N N . ALA D 4 374 ? 162.995 115.809 118.699 1.00 132.21 379 ALA A N 1
ATOM 6468 C CA . ALA D 4 374 ? 163.932 116.719 118.047 1.00 131.30 379 ALA A CA 1
ATOM 6469 C C . ALA D 4 374 ? 163.194 117.878 117.389 1.00 131.81 379 ALA A C 1
ATOM 6470 O O . ALA D 4 374 ? 163.411 118.202 116.219 1.00 132.45 379 ALA A O 1
ATOM 6472 N N . VAL D 4 375 ? 162.291 118.518 118.133 1.00 128.92 380 VAL A N 1
ATOM 6473 C CA . VAL D 4 375 ? 161.595 119.685 117.605 1.00 128.42 380 VAL A CA 1
ATOM 6474 C C . VAL D 4 375 ? 162.559 120.868 117.535 1.00 129.58 380 VAL A C 1
ATOM 6475 O O . VAL D 4 375 ? 163.525 120.962 118.304 1.00 131.14 380 VAL A O 1
ATOM 6479 N N . GLU D 4 376 ? 162.304 121.774 116.587 1.00 122.47 381 GLU A N 1
ATOM 6480 C CA . GLU D 4 376 ? 163.173 122.935 116.404 1.00 121.35 381 GLU A CA 1
ATOM 6481 C C . GLU D 4 376 ? 163.110 123.881 117.595 1.00 121.57 381 GLU A C 1
ATOM 6482 O O . GLU D 4 376 ? 164.103 124.072 118.307 1.00 120.28 381 GLU A O 1
ATOM 6488 N N . THR D 4 377 ? 161.949 124.486 117.831 1.00 116.94 382 THR A N 1
ATOM 6489 C CA . THR D 4 377 ? 161.834 125.555 118.809 1.00 117.04 382 THR A CA 1
ATOM 6490 C C . THR D 4 377 ? 160.561 125.388 119.624 1.00 116.70 382 THR A C 1
ATOM 6491 O O . THR D 4 377 ? 159.586 124.779 119.174 1.00 116.31 382 THR A O 1
ATOM 6495 N N . LEU D 4 378 ? 160.589 125.936 120.837 1.00 116.55 383 LEU A N 1
ATOM 6496 C CA . LEU D 4 378 ? 159.460 125.897 121.754 1.00 117.62 383 LEU A CA 1
ATOM 6497 C C . LEU D 4 378 ? 158.486 127.048 121.532 1.00 116.73 383 LEU A C 1
ATOM 6498 O O . LEU D 4 378 ? 157.385 127.030 122.094 1.00 116.35 383 LEU A O 1
ATOM 6503 N N . ARG D 4 379 ? 158.849 128.027 120.706 1.00 112.80 384 ARG A N 1
ATOM 6504 C CA . ARG D 4 379 ? 158.053 129.228 120.493 1.00 112.84 384 ARG A CA 1
ATOM 6505 C C . ARG D 4 379 ? 157.765 129.400 119.009 1.00 113.25 384 ARG A C 1
ATOM 6506 O O . ARG D 4 379 ? 158.657 129.233 118.171 1.00 115.15 384 ARG A O 1
ATOM 6514 N N . VAL D 4 380 ? 156.516 129.746 118.683 1.00 113.60 385 VAL A N 1
ATOM 6515 C CA . VAL D 4 380 ? 156.143 129.930 117.285 1.00 113.95 385 VAL A CA 1
ATOM 6516 C C . VAL D 4 380 ? 156.686 131.243 116.733 1.00 112.72 385 VAL A C 1
ATOM 6517 O O . VAL D 4 380 ? 156.775 131.412 115.511 1.00 113.21 385 VAL A O 1
ATOM 6521 N N . LYS D 4 381 ? 157.067 132.180 117.604 1.00 105.39 386 LYS A N 1
ATOM 6522 C CA . LYS D 4 381 ? 157.622 133.445 117.139 1.00 106.83 386 LYS A CA 1
ATOM 6523 C C . LYS D 4 381 ? 158.990 133.276 116.492 1.00 107.71 386 LYS A C 1
ATOM 6524 O O . LYS D 4 381 ? 159.456 134.195 115.811 1.00 107.56 386 LYS A O 1
ATOM 6530 N N . ASN D 4 382 ? 159.640 132.133 116.688 1.00 110.64 387 ASN A N 1
ATOM 6531 C CA . ASN D 4 382 ? 160.952 131.874 116.112 1.00 109.91 387 ASN A CA 1
ATOM 6532 C C . ASN D 4 382 ? 160.888 131.118 114.792 1.00 112.31 387 ASN A C 1
ATOM 6533 O O . ASN D 4 382 ? 161.941 130.796 114.231 1.00 111.81 387 ASN A O 1
ATOM 6538 N N . MET D 4 383 ? 159.691 130.824 114.283 1.00 123.36 388 MET A N 1
ATOM 6539 C CA . MET D 4 383 ? 159.545 130.114 113.020 1.00 123.79 388 MET A CA 1
ATOM 6540 C C . MET D 4 383 ? 158.811 130.920 111.957 1.00 123.92 388 MET A C 1
ATOM 6541 O O . MET D 4 383 ? 158.635 130.423 110.839 1.00 123.69 388 MET A O 1
ATOM 6546 N N . LEU D 4 384 ? 158.379 132.141 112.266 1.00 126.47 389 LEU A N 1
ATOM 6547 C CA . LEU D 4 384 ? 157.712 133.004 111.300 1.00 126.04 389 LEU A CA 1
ATOM 6548 C C . LEU D 4 384 ? 158.679 133.929 110.572 1.00 126.34 389 LEU A C 1
ATOM 6549 O O . LEU D 4 384 ? 158.232 134.820 109.842 1.00 126.96 389 LEU A O 1
ATOM 6554 N N . GLN D 4 385 ? 159.988 133.744 110.761 1.00 130.87 390 GLN A N 1
ATOM 6555 C CA . GLN D 4 385 ? 160.963 134.595 110.086 1.00 132.16 390 GLN A CA 1
ATOM 6556 C C . GLN D 4 385 ? 160.877 134.443 108.573 1.00 131.85 390 GLN A C 1
ATOM 6557 O O . GLN D 4 385 ? 160.943 135.434 107.836 1.00 130.51 390 GLN A O 1
ATOM 6563 N N . ASN D 4 386 ? 160.730 133.207 108.088 1.00 136.81 391 ASN A N 1
ATOM 6564 C CA . ASN D 4 386 ? 160.599 132.982 106.654 1.00 136.90 391 ASN A CA 1
ATOM 6565 C C . ASN D 4 386 ? 159.242 133.424 106.121 1.00 136.89 391 ASN A C 1
ATOM 6566 O O . ASN D 4 386 ? 159.120 133.680 104.918 1.00 134.45 391 ASN A O 1
ATOM 6571 N N . HIS D 4 387 ? 158.225 133.495 106.981 1.00 139.20 392 HIS A N 1
ATOM 6572 C CA . HIS D 4 387 ? 156.868 133.947 106.683 1.00 138.45 392 HIS A CA 1
ATOM 6573 C C . HIS D 4 387 ? 156.113 132.986 105.771 1.00 136.13 392 HIS A C 1
ATOM 6574 O O . HIS D 4 387 ? 154.930 133.220 105.494 1.00 135.30 392 HIS A O 1
ATOM 6581 N N . ARG D 4 388 ? 156.748 131.911 105.298 1.00 126.54 393 ARG A N 1
ATOM 6582 C CA . ARG D 4 388 ? 156.050 130.960 104.440 1.00 126.66 393 ARG A CA 1
ATOM 6583 C C . ARG D 4 388 ? 154.965 130.216 105.207 1.00 126.75 393 ARG A C 1
ATOM 6584 O O . ARG D 4 388 ? 153.875 129.972 104.676 1.00 127.22 393 ARG A O 1
ATOM 6592 N N . LEU D 4 389 ? 155.243 129.851 106.459 1.00 126.97 394 LEU A N 1
ATOM 6593 C CA . LEU D 4 389 ? 154.283 129.113 107.269 1.00 127.17 394 LEU A CA 1
ATOM 6594 C C . LEU D 4 389 ? 153.131 129.978 107.762 1.00 126.70 394 LEU A C 1
ATOM 6595 O O . LEU D 4 389 ? 152.161 129.432 108.296 1.00 126.24 394 LEU A O 1
ATOM 6600 N N . ALA D 4 390 ? 153.209 131.300 107.579 1.00 122.83 395 ALA A N 1
ATOM 6601 C CA . ALA D 4 390 ? 152.252 132.203 108.213 1.00 123.23 395 ALA A CA 1
ATOM 6602 C C . ALA D 4 390 ? 150.825 131.928 107.756 1.00 123.80 395 ALA A C 1
ATOM 6603 O O . ALA D 4 390 ? 149.891 131.962 108.567 1.00 123.34 395 ALA A O 1
ATOM 6605 N N . PHE D 4 391 ? 150.633 131.656 106.463 1.00 126.00 396 PHE A N 1
ATOM 6606 C CA . PHE D 4 391 ? 149.285 131.429 105.949 1.00 125.69 396 PHE A CA 1
ATOM 6607 C C . PHE D 4 391 ? 148.628 130.228 106.620 1.00 127.14 396 PHE A C 1
ATOM 6608 O O . PHE D 4 391 ? 147.455 130.291 107.009 1.00 128.16 396 PHE A O 1
ATOM 6616 N N . ALA D 4 392 ? 149.365 129.126 106.765 1.00 125.83 397 ALA A N 1
ATOM 6617 C CA . ALA D 4 392 ? 148.822 127.957 107.447 1.00 125.87 397 ALA A CA 1
ATOM 6618 C C . ALA D 4 392 ? 148.763 128.163 108.956 1.00 124.22 397 ALA A C 1
ATOM 6619 O O . ALA D 4 392 ? 147.774 127.792 109.599 1.00 120.17 397 ALA A O 1
ATOM 6621 N N . LEU D 4 393 ? 149.809 128.755 109.537 1.00 119.82 398 LEU A N 1
ATOM 6622 C CA . LEU D 4 393 ? 149.863 128.940 110.982 1.00 117.30 398 LEU A CA 1
ATOM 6623 C C . LEU D 4 393 ? 148.842 129.945 111.493 1.00 115.83 398 LEU A C 1
ATOM 6624 O O . LEU D 4 393 ? 148.620 130.005 112.706 1.00 115.72 398 LEU A O 1
ATOM 6629 N N . SER D 4 394 ? 148.227 130.735 110.611 1.00 117.24 399 SER A N 1
ATOM 6630 C CA . SER D 4 394 ? 147.184 131.652 111.057 1.00 119.68 399 SER A CA 1
ATOM 6631 C C . SER D 4 394 ? 146.024 130.891 111.684 1.00 118.60 399 SER A C 1
ATOM 6632 O O . SER D 4 394 ? 145.476 131.311 112.711 1.00 117.69 399 SER A O 1
ATOM 6635 N N . ASP D 4 395 ? 145.639 129.766 111.085 1.00 112.51 400 ASP A N 1
ATOM 6636 C CA . ASP D 4 395 ? 144.623 128.894 111.657 1.00 114.02 400 ASP A CA 1
ATOM 6637 C C . ASP D 4 395 ? 145.209 127.751 112.469 1.00 114.70 400 ASP A C 1
ATOM 6638 O O . ASP D 4 395 ? 144.588 127.318 113.445 1.00 113.79 400 ASP A O 1
ATOM 6643 N N . ALA D 4 396 ? 146.386 127.254 112.095 1.00 119.90 401 ALA A N 1
ATOM 6644 C CA . ALA D 4 396 ? 147.047 126.176 112.829 1.00 120.08 401 ALA A CA 1
ATOM 6645 C C . ALA D 4 396 ? 147.691 126.771 114.074 1.00 120.08 401 ALA A C 1
ATOM 6646 O O . ALA D 4 396 ? 148.845 127.202 114.062 1.00 120.13 401 ALA A O 1
ATOM 6648 N N . ALA D 4 397 ? 146.930 126.793 115.167 1.00 99.85 402 ALA A N 1
ATOM 6649 C CA . ALA D 4 397 ? 147.424 127.326 116.430 1.00 94.24 402 ALA A CA 1
ATOM 6650 C C . ALA D 4 397 ? 148.381 126.340 117.084 1.00 94.41 402 ALA A C 1
ATOM 6651 O O . ALA D 4 397 ? 147.956 125.486 117.868 1.00 98.02 402 ALA A O 1
ATOM 6653 N N . MET D 4 398 ? 149.672 126.447 116.776 1.00 103.14 403 MET A N 1
ATOM 6654 C CA . MET D 4 398 ? 150.638 125.493 117.304 1.00 106.90 403 MET A CA 1
ATOM 6655 C C . MET D 4 398 ? 151.085 125.805 118.724 1.00 109.31 403 MET A C 1
ATOM 6656 O O . MET D 4 398 ? 151.945 125.091 119.245 1.00 109.51 403 MET A O 1
ATOM 6661 N N . SER D 4 399 ? 150.548 126.846 119.361 1.00 110.81 404 SER A N 1
ATOM 6662 C CA . SER D 4 399 ? 150.792 127.011 120.790 1.00 110.16 404 SER A CA 1
ATOM 6663 C C . SER D 4 399 ? 150.230 125.829 121.570 1.00 111.86 404 SER A C 1
ATOM 6664 O O . SER D 4 399 ? 150.911 125.256 122.431 1.00 112.14 404 SER A O 1
ATOM 6667 N N . ASP D 4 400 ? 148.993 125.433 121.256 1.00 110.57 405 ASP A N 1
ATOM 6668 C CA . ASP D 4 400 ? 148.397 124.262 121.889 1.00 108.41 405 ASP A CA 1
ATOM 6669 C C . ASP D 4 400 ? 149.169 122.996 121.542 1.00 108.02 405 ASP A C 1
ATOM 6670 O O . ASP D 4 400 ? 149.364 122.130 122.399 1.00 106.59 405 ASP A O 1
ATOM 6675 N N . PHE D 4 401 ? 149.603 122.864 120.285 1.00 108.03 406 PHE A N 1
ATOM 6676 C CA . PHE D 4 401 ? 150.371 121.689 119.876 1.00 107.00 406 PHE A CA 1
ATOM 6677 C C . PHE D 4 401 ? 151.677 121.587 120.653 1.00 108.69 406 PHE A C 1
ATOM 6678 O O . PHE D 4 401 ? 152.046 120.508 121.137 1.00 108.76 406 PHE A O 1
ATOM 6686 N N . ILE D 4 402 ? 152.388 122.709 120.783 1.00 112.47 407 ILE A N 1
ATOM 6687 C CA . ILE D 4 402 ? 153.648 122.726 121.517 1.00 111.60 407 ILE A CA 1
ATOM 6688 C C . ILE D 4 402 ? 153.414 122.391 122.985 1.00 110.82 407 ILE A C 1
ATOM 6689 O O . ILE D 4 402 ? 154.149 121.590 123.574 1.00 110.31 407 ILE A O 1
ATOM 6694 N N . SER D 4 403 ? 152.377 122.978 123.595 1.00 105.10 408 SER A N 1
ATOM 6695 C CA . SER D 4 403 ? 152.092 122.688 124.999 1.00 106.55 408 SER A CA 1
ATOM 6696 C C . SER D 4 403 ? 151.731 121.220 125.198 1.00 108.16 408 SER A C 1
ATOM 6697 O O . SER D 4 403 ? 152.198 120.580 126.149 1.00 108.27 408 SER A O 1
ATOM 6700 N N . LYS D 4 404 ? 150.904 120.670 124.306 1.00 98.84 409 LYS A N 1
ATOM 6701 C CA . LYS D 4 404 ? 150.496 119.277 124.428 1.00 93.70 409 LYS A CA 1
ATOM 6702 C C . LYS D 4 404 ? 151.685 118.343 124.289 1.00 96.48 409 LYS A C 1
ATOM 6703 O O . LYS D 4 404 ? 151.825 117.392 125.067 1.00 98.49 409 LYS A O 1
ATOM 6709 N N . LEU D 4 405 ? 152.556 118.608 123.312 1.00 100.98 410 LEU A N 1
ATOM 6710 C CA . LEU D 4 405 ? 153.783 117.830 123.188 1.00 103.15 410 LEU A CA 1
ATOM 6711 C C . LEU D 4 405 ? 154.622 117.944 124.450 1.00 103.83 410 LEU A C 1
ATOM 6712 O O . LEU D 4 405 ? 155.205 116.955 124.909 1.00 102.70 410 LEU A O 1
ATOM 6717 N N . LYS D 4 406 ? 154.674 119.143 125.038 1.00 109.78 411 LYS A N 1
ATOM 6718 C CA . LYS D 4 406 ? 155.505 119.358 126.215 1.00 109.08 411 LYS A CA 1
ATOM 6719 C C . LYS D 4 406 ? 155.016 118.537 127.406 1.00 110.28 411 LYS A C 1
ATOM 6720 O O . LYS D 4 406 ? 155.815 117.865 128.069 1.00 112.01 411 LYS A O 1
ATOM 6726 N N . TYR D 4 407 ? 153.709 118.557 127.693 1.00 97.58 412 TYR A N 1
ATOM 6727 C CA . TYR D 4 407 ? 153.257 117.804 128.866 1.00 95.05 412 TYR A CA 1
ATOM 6728 C C . TYR D 4 407 ? 152.842 116.371 128.546 1.00 95.47 412 TYR A C 1
ATOM 6729 O O . TYR D 4 407 ? 152.408 115.654 129.454 1.00 94.16 412 TYR A O 1
ATOM 6738 N N . LYS D 4 408 ? 152.951 115.929 127.294 1.00 92.84 413 LYS A N 1
ATOM 6739 C CA . LYS D 4 408 ? 152.812 114.512 126.997 1.00 88.05 413 LYS A CA 1
ATOM 6740 C C . LYS D 4 408 ? 154.147 113.821 126.767 1.00 87.20 413 LYS A C 1
ATOM 6741 O O . LYS D 4 408 ? 154.195 112.586 126.768 1.00 89.99 413 LYS A O 1
ATOM 6747 N N . ALA D 4 409 ? 155.221 114.578 126.564 1.00 88.14 414 ALA A N 1
ATOM 6748 C CA . ALA D 4 409 ? 156.558 114.012 126.483 1.00 87.48 414 ALA A CA 1
ATOM 6749 C C . ALA D 4 409 ? 157.264 113.973 127.831 1.00 90.74 414 ALA A C 1
ATOM 6750 O O . ALA D 4 409 ? 158.325 113.352 127.939 1.00 93.13 414 ALA A O 1
ATOM 6752 N N . ARG D 4 410 ? 156.700 114.609 128.858 1.00 100.09 415 ARG A N 1
ATOM 6753 C CA . ARG D 4 410 ? 157.318 114.626 130.178 1.00 100.99 415 ARG A CA 1
ATOM 6754 C C . ARG D 4 410 ? 156.762 113.556 131.107 1.00 99.38 415 ARG A C 1
ATOM 6755 O O . ARG D 4 410 ? 157.481 113.086 131.996 1.00 101.41 415 ARG A O 1
ATOM 6763 N N . ARG D 4 411 ? 155.497 113.168 130.927 1.00 87.28 416 ARG A N 1
ATOM 6764 C CA . ARG D 4 411 ? 154.915 112.128 131.770 1.00 87.00 416 ARG A CA 1
ATOM 6765 C C . ARG D 4 411 ? 155.620 110.790 131.571 1.00 89.66 416 ARG A C 1
ATOM 6766 O O . ARG D 4 411 ? 155.868 110.064 132.541 1.00 94.15 416 ARG A O 1
ATOM 6774 N N . ILE D 4 412 ? 155.962 110.446 130.325 1.00 91.14 417 ILE A N 1
ATOM 6775 C CA . ILE D 4 412 ? 156.795 109.269 130.081 1.00 91.91 417 ILE A CA 1
ATOM 6776 C C . ILE D 4 412 ? 158.263 109.581 130.336 1.00 91.74 417 ILE A C 1
ATOM 6777 O O . ILE D 4 412 ? 159.097 108.665 130.347 1.00 93.02 417 ILE A O 1
ATOM 6782 N N . GLN D 4 413 ? 158.589 110.847 130.613 1.00 98.13 418 GLN A N 1
ATOM 6783 C CA . GLN D 4 413 ? 159.968 111.304 130.808 1.00 101.46 418 GLN A CA 1
ATOM 6784 C C . GLN D 4 413 ? 160.784 111.151 129.526 1.00 103.36 418 GLN A C 1
ATOM 6785 O O . GLN D 4 413 ? 161.938 110.720 129.547 1.00 103.90 418 GLN A O 1
ATOM 6791 N N . VAL D 4 414 ? 160.175 111.505 128.399 1.00 102.67 419 VAL A N 1
ATOM 6792 C CA . VAL D 4 414 ? 160.865 111.531 127.113 1.00 99.34 419 VAL A CA 1
ATOM 6793 C C . VAL D 4 414 ? 161.539 112.889 126.951 1.00 99.52 419 VAL A C 1
ATOM 6794 O O . VAL D 4 414 ? 160.852 113.920 126.941 1.00 97.99 419 VAL A O 1
ATOM 6798 N N . PRO D 4 415 ? 162.866 112.942 126.835 1.00 112.38 420 PRO A N 1
ATOM 6799 C CA . PRO D 4 415 ? 163.541 114.238 126.690 1.00 114.31 420 PRO A CA 1
ATOM 6800 C C . PRO D 4 415 ? 163.097 114.964 125.429 1.00 115.80 420 PRO A C 1
ATOM 6801 O O . PRO D 4 415 ? 162.860 114.352 124.385 1.00 116.98 420 PRO A O 1
ATOM 6805 N N . LEU D 4 416 ? 162.986 116.286 125.537 1.00 120.64 421 LEU A N 1
ATOM 6806 C CA . LEU D 4 416 ? 162.573 117.139 124.431 1.00 121.17 421 LEU A CA 1
ATOM 6807 C C . LEU D 4 416 ? 163.604 118.241 124.244 1.00 120.58 421 LEU A C 1
ATOM 6808 O O . LEU D 4 416 ? 164.025 118.872 125.219 1.00 120.12 421 LEU A O 1
ATOM 6813 N N . VAL D 4 417 ? 164.006 118.468 122.999 1.00 120.80 422 VAL A N 1
ATOM 6814 C CA . VAL D 4 417 ? 164.979 119.508 122.689 1.00 121.70 422 VAL A CA 1
ATOM 6815 C C . VAL D 4 417 ? 164.520 120.317 121.483 1.00 120.90 422 VAL A C 1
ATOM 6816 O O . VAL D 4 417 ? 163.554 121.076 121.564 1.00 120.54 422 VAL A O 1
ATOM 6820 N N . ILE D 4 460 ? 161.556 115.056 105.279 1.00 145.37 465 ILE A N 1
ATOM 6821 C CA . ILE D 4 460 ? 162.037 113.861 105.960 1.00 147.69 465 ILE A CA 1
ATOM 6822 C C . ILE D 4 460 ? 163.548 113.936 106.144 1.00 147.54 465 ILE A C 1
ATOM 6823 O O . ILE D 4 460 ? 164.068 113.630 107.218 1.00 147.76 465 ILE A O 1
ATOM 6828 N N . ASN D 4 461 ? 164.252 114.344 105.085 1.00 142.91 466 ASN A N 1
ATOM 6829 C CA . ASN D 4 461 ? 165.695 114.532 105.187 1.00 143.10 466 ASN A CA 1
ATOM 6830 C C . ASN D 4 461 ? 166.031 115.628 106.189 1.00 143.54 466 ASN A C 1
ATOM 6831 O O . ASN D 4 461 ? 166.978 115.496 106.977 1.00 144.57 466 ASN A O 1
ATOM 6836 N N . ALA D 4 462 ? 165.263 116.719 106.177 1.00 143.10 467 ALA A N 1
ATOM 6837 C CA . ALA D 4 462 ? 165.465 117.776 107.159 1.00 143.91 467 ALA A CA 1
ATOM 6838 C C . ALA D 4 462 ? 165.217 117.266 108.572 1.00 143.90 467 ALA A C 1
ATOM 6839 O O . ALA D 4 462 ? 165.966 117.595 109.497 1.00 143.98 467 ALA A O 1
ATOM 6841 N N . ALA D 4 463 ? 164.172 116.455 108.757 1.00 141.18 468 ALA A N 1
ATOM 6842 C CA . ALA D 4 463 ? 163.895 115.895 110.075 1.00 141.00 468 ALA A CA 1
ATOM 6843 C C . ALA D 4 463 ? 165.031 114.994 110.542 1.00 142.14 468 ALA A C 1
ATOM 6844 O O . ALA D 4 463 ? 165.422 115.029 111.716 1.00 142.56 468 ALA A O 1
ATOM 6846 N N . LYS D 4 464 ? 165.572 114.176 109.635 1.00 143.94 469 LYS A N 1
ATOM 6847 C CA . LYS D 4 464 ? 166.701 113.322 109.990 1.00 144.57 469 LYS A CA 1
ATOM 6848 C C . LYS D 4 464 ? 167.919 114.153 110.371 1.00 143.89 469 LYS A C 1
ATOM 6849 O O . LYS D 4 464 ? 168.627 113.826 111.331 1.00 143.70 469 LYS A O 1
ATOM 6855 N N . ASN D 4 465 ? 168.178 115.233 109.629 1.00 145.42 470 ASN A N 1
ATOM 6856 C CA . ASN D 4 465 ? 169.297 116.108 109.967 1.00 145.67 470 ASN A CA 1
ATOM 6857 C C . ASN D 4 465 ? 169.099 116.754 111.333 1.00 146.04 470 ASN A C 1
ATOM 6858 O O . ASN D 4 465 ? 170.048 116.871 112.118 1.00 146.47 470 ASN A O 1
ATOM 6863 N N . ILE D 4 466 ? 167.871 117.184 111.633 1.00 146.10 471 ILE A N 1
ATOM 6864 C CA . ILE D 4 466 ? 167.590 117.800 112.927 1.00 145.69 471 ILE A CA 1
ATOM 6865 C C . ILE D 4 466 ? 167.803 116.796 114.051 1.00 144.33 471 ILE A C 1
ATOM 6866 O O . ILE D 4 466 ? 168.383 117.121 115.095 1.00 145.02 471 ILE A O 1
ATOM 6871 N N . LEU D 4 467 ? 167.329 115.562 113.860 1.00 144.80 472 LEU A N 1
ATOM 6872 C CA . LEU D 4 467 ? 167.525 114.530 114.873 1.00 146.29 472 LEU A CA 1
ATOM 6873 C C . LEU D 4 467 ? 169.005 114.226 115.070 1.00 147.23 472 LEU A C 1
ATOM 6874 O O . LEU D 4 467 ? 169.463 114.037 116.203 1.00 147.67 472 LEU A O 1
ATOM 6879 N N . ALA D 4 468 ? 169.770 114.172 113.976 1.00 153.40 473 ALA A N 1
ATOM 6880 C CA . ALA D 4 468 ? 171.205 113.933 114.087 1.00 153.48 473 ALA A CA 1
ATOM 6881 C C . ALA D 4 468 ? 171.897 115.061 114.842 1.00 153.51 473 ALA A C 1
ATOM 6882 O O . ALA D 4 468 ? 172.774 114.813 115.678 1.00 152.90 473 ALA A O 1
ATOM 6884 N N . ILE D 4 469 ? 171.518 116.309 114.559 1.00 154.03 474 ILE A N 1
ATOM 6885 C CA . ILE D 4 469 ? 172.104 117.446 115.265 1.00 153.67 474 ILE A CA 1
ATOM 6886 C C . ILE D 4 469 ? 171.765 117.384 116.749 1.00 153.64 474 ILE A C 1
ATOM 6887 O O . ILE D 4 469 ? 172.623 117.626 117.609 1.00 153.24 474 ILE A O 1
ATOM 6892 N N . ALA D 4 470 ? 170.512 117.056 117.072 1.00 152.57 475 ALA A N 1
ATOM 6893 C CA . ALA D 4 470 ? 170.108 116.953 118.471 1.00 151.29 475 ALA A CA 1
ATOM 6894 C C . ALA D 4 470 ? 170.876 115.850 119.188 1.00 152.25 475 ALA A C 1
ATOM 6895 O O . ALA D 4 470 ? 171.286 116.018 120.342 1.00 151.94 475 ALA A O 1
ATOM 6897 N N . GLN D 4 471 ? 171.074 114.710 118.521 1.00 156.76 476 GLN A N 1
ATOM 6898 C CA . GLN D 4 471 ? 171.856 113.631 119.116 1.00 157.22 476 GLN A CA 1
ATOM 6899 C C . GLN D 4 471 ? 173.306 114.049 119.323 1.00 157.71 476 GLN A C 1
ATOM 6900 O O . GLN D 4 471 ? 173.914 113.723 120.349 1.00 158.00 476 GLN A O 1
ATOM 6906 N N . ASN D 4 472 ? 173.880 114.766 118.353 1.00 153.86 477 ASN A N 1
ATOM 6907 C CA . ASN D 4 472 ? 175.259 115.226 118.486 1.00 153.14 477 ASN A CA 1
ATOM 6908 C C . ASN D 4 472 ? 175.408 116.193 119.654 1.00 152.19 477 ASN A C 1
ATOM 6909 O O . ASN D 4 472 ? 176.381 116.116 120.413 1.00 150.99 477 ASN A O 1
ATOM 6914 N N . MET D 4 473 ? 174.458 117.108 119.813 1.00 148.07 478 MET A N 1
ATOM 6915 C CA . MET D 4 473 ? 174.504 118.063 120.914 1.00 148.27 478 MET A CA 1
ATOM 6916 C C . MET D 4 473 ? 174.133 117.390 122.232 1.00 147.51 478 MET A C 1
ATOM 6917 O O . MET D 4 473 ? 174.963 116.730 122.857 1.00 147.47 478 MET A O 1
#

B-factor: mean 88.96, std 44.09, range [16.72, 213.56]

Solvent-accessible surface area: 25188 Å² total; per-residue (Å²): 114,97,106,57,107,91,18,95,15,94,94,40,55,4,120,2,77,5,101,29,58,114,96,13,20,92,47,0,58,68,0,0,76,0,0,51,44,0,7,27,50,0,0,76,53,0,29,97,64,40,106,50,0,3,12,125,96,68,174,118,33,39,15,101,7,33,23,153,72,1,22,78,178,91,19,59,118,38,2,50,97,123,29,112,38,0,41,75,0,8,33,30,1,3,41,33,115,63,1,0,0,53,26,48,0,59,138,30,4,104,100,39,11,138,71,70,0,5,72,124,20,101,109,188,85,14,160,61,20,58,172,115,65,53,21,62,33,1,11,2,92,2,55,5,91,32,0,91,7,32,132,127,54,118,118,7,0,112,0,96,0,43,122,3,117,52,34,2,50,0,86,38,12,40,51,110,5,61,2,2,69,90,1,126,41,29,2,70,92,0,38,84,49,154,52,14,11,99,90,8,22,0,93,0,30,57,43,121,1,45,14,26,26,0,24,1,39,4,52,37,43,118,116,130,84,115,162,22,50,74,40,5,33,12,45,18,146,16,14,88,120,54,76,43,0,0,4,33,34,25,78,151,10,3,1,17,4,27,73,37,66,116,28,82,16,103,35,33,67,161,100,86,42,74,40,25,115,124,21,43,122,42,4,49,160,44,122,0,54,42,22,89,56,8,139,81,106,31,154,74,51,145,61,113,53,128,57,60,55,114,54,22,82,130,107,29,83,53,63,157,51,34,133,63,49,82,129,179,61,72,24,120,49,50,197,164,7,90,70,19,50,95,81,61,18,88,26,67,30,107,3,47,107,90,39,53,66,42,12,58,102,5,0,49,110,2,3,5,73,1,50,47,0,0,14,118,28,94,155,50,169,75,36,69,160,103,132,186,22,23,181,20,22,96,38,5,39,7,81,66,2,18,52,11,3,108,109,24,0,155,64,40,121,8,75,60,70,99,112,51,0,115,73,28,14,58,116,17,106,136,172